Protein AF-A0A5J4TSG5-F1 (afdb_monomer_lite)

Structure (mmCIF, N/CA/C/O backbone):
data_AF-A0A5J4TSG5-F1
#
_entry.id   AF-A0A5J4TSG5-F1
#
loop_
_atom_site.group_PDB
_atom_site.id
_atom_site.type_symbol
_atom_site.label_atom_id
_atom_site.label_alt_id
_atom_site.label_comp_id
_atom_site.label_asym_id
_atom_site.label_entity_id
_atom_site.label_seq_id
_atom_site.pdbx_PDB_ins_code
_atom_site.Cartn_x
_atom_site.Cartn_y
_atom_site.Cartn_z
_atom_site.occupancy
_atom_site.B_iso_or_equiv
_atom_site.auth_seq_id
_atom_site.auth_comp_id
_atom_site.auth_asym_id
_atom_site.auth_atom_id
_atom_site.pdbx_PDB_model_num
ATOM 1 N N . ILE A 1 1 ? -28.473 15.637 13.887 1.00 77.00 1 ILE A N 1
ATOM 2 C CA . ILE A 1 1 ? -28.087 14.663 12.839 1.00 77.00 1 ILE A CA 1
ATOM 3 C C . ILE A 1 1 ? -26.984 13.706 13.302 1.00 77.00 1 ILE A C 1
ATOM 5 O O . ILE A 1 1 ? -27.345 12.597 13.652 1.00 77.00 1 ILE A O 1
ATOM 9 N N . ILE A 1 2 ? -25.684 14.055 13.379 1.00 78.31 2 ILE A N 1
ATOM 10 C CA . ILE A 1 2 ? -24.658 13.044 13.764 1.00 78.31 2 ILE A CA 1
ATOM 11 C C . ILE A 1 2 ? -24.877 12.476 15.176 1.00 78.31 2 ILE A C 1
ATOM 13 O O . ILE A 1 2 ? -24.797 11.266 15.350 1.00 78.31 2 ILE A O 1
ATOM 17 N N . ASP A 1 3 ? -25.235 13.307 16.156 1.00 76.62 3 ASP A N 1
ATOM 18 C CA . ASP A 1 3 ? -25.557 12.823 17.510 1.00 76.62 3 ASP A CA 1
ATOM 19 C C . ASP A 1 3 ? -26.776 11.882 17.538 1.00 76.62 3 ASP A C 1
ATOM 21 O O . ASP A 1 3 ? -26.826 10.954 18.338 1.00 76.62 3 ASP A O 1
ATOM 25 N N . GLU A 1 4 ? -27.749 12.101 16.650 1.00 76.62 4 GLU A N 1
ATOM 26 C CA . GLU A 1 4 ? -28.936 11.243 16.522 1.00 76.62 4 GLU A CA 1
ATOM 27 C C . GLU A 1 4 ? -28.575 9.910 15.857 1.00 76.62 4 GLU A C 1
ATOM 29 O O . GLU A 1 4 ? -29.076 8.868 16.266 1.00 76.62 4 GLU A O 1
ATOM 34 N N . ILE A 1 5 ? -27.666 9.931 14.874 1.00 77.38 5 ILE A N 1
ATOM 35 C CA . ILE A 1 5 ? -27.126 8.727 14.225 1.00 77.38 5 ILE A CA 1
ATOM 36 C C . ILE A 1 5 ? -26.287 7.914 15.216 1.00 77.38 5 ILE A C 1
ATOM 38 O O . ILE A 1 5 ? -26.380 6.693 15.235 1.00 77.38 5 ILE A O 1
ATOM 42 N N . ALA A 1 6 ? -25.490 8.575 16.058 1.00 77.62 6 ALA A N 1
ATOM 43 C CA . ALA A 1 6 ? -24.648 7.929 17.063 1.00 77.62 6 ALA A CA 1
ATOM 44 C C . ALA A 1 6 ? -25.434 7.295 18.229 1.00 77.62 6 ALA A C 1
ATOM 46 O O . ALA A 1 6 ? -24.857 6.533 19.008 1.00 77.62 6 ALA A O 1
ATOM 47 N N . ALA A 1 7 ? -26.732 7.588 18.361 1.00 79.19 7 ALA A N 1
ATOM 48 C CA . ALA A 1 7 ? -27.584 7.043 19.412 1.00 79.19 7 ALA A CA 1
ATOM 49 C C . ALA A 1 7 ? -27.805 5.519 19.278 1.00 79.19 7 ALA A C 1
ATOM 51 O O . ALA A 1 7 ? -27.459 4.890 18.279 1.00 79.19 7 ALA A O 1
ATOM 52 N N . ASN A 1 8 ? -28.423 4.903 20.293 1.00 82.06 8 ASN A N 1
ATOM 53 C CA . ASN A 1 8 ? -28.879 3.503 20.265 1.00 82.06 8 ASN A CA 1
ATOM 54 C C . ASN A 1 8 ? -27.787 2.468 19.918 1.00 82.06 8 ASN A C 1
ATOM 56 O O . ASN A 1 8 ? -28.010 1.549 19.121 1.00 82.06 8 ASN A O 1
ATOM 60 N N . ASN A 1 9 ? -26.608 2.612 20.531 1.00 87.56 9 ASN A N 1
ATOM 61 C CA . ASN A 1 9 ? -25.451 1.722 20.363 1.00 87.56 9 ASN A CA 1
ATOM 62 C C . ASN A 1 9 ? -24.978 1.605 18.904 1.00 87.56 9 ASN A C 1
ATOM 64 O O . ASN A 1 9 ? -24.390 0.596 18.510 1.00 87.56 9 ASN A O 1
ATOM 68 N N . PHE A 1 10 ? -25.243 2.620 18.076 1.00 93.12 10 PHE A N 1
ATOM 69 C CA . PHE A 1 10 ? -24.845 2.609 16.673 1.00 93.12 10 PHE A CA 1
ATOM 70 C C . PHE A 1 10 ? -23.327 2.479 16.516 1.00 93.12 10 PHE A C 1
ATOM 72 O O . PHE A 1 10 ? -22.868 1.615 15.775 1.00 93.12 10 PHE A O 1
ATOM 79 N N . ILE A 1 11 ? -22.545 3.261 17.271 1.00 93.44 11 ILE A N 1
ATOM 80 C CA . ILE A 1 11 ? -21.073 3.211 17.231 1.00 93.44 11 ILE A CA 1
ATOM 81 C C . ILE A 1 11 ? -20.557 1.805 17.553 1.00 93.44 11 ILE A C 1
ATOM 83 O O . ILE A 1 11 ? -19.704 1.296 16.834 1.00 93.44 11 ILE A O 1
ATOM 87 N N . GLU A 1 12 ? -21.104 1.149 18.579 1.00 93.94 12 GLU A N 1
ATOM 88 C CA . GLU A 1 12 ? -20.719 -0.218 18.955 1.00 93.94 12 GLU A CA 1
ATOM 89 C C . GLU A 1 12 ? -21.026 -1.221 17.838 1.00 93.94 12 GLU A C 1
ATOM 91 O O . GLU A 1 12 ? -20.199 -2.074 17.520 1.00 93.94 12 GLU A O 1
ATOM 96 N N . LYS A 1 13 ? -22.191 -1.092 17.189 1.00 94.44 13 LYS A N 1
ATOM 97 C CA . LYS A 1 13 ? -22.573 -1.944 16.054 1.00 94.44 13 LYS A CA 1
ATOM 98 C C . LYS A 1 13 ? -21.644 -1.743 14.862 1.00 94.44 13 LYS A C 1
ATOM 100 O O . LYS A 1 13 ? -21.163 -2.724 14.305 1.00 94.44 13 LYS A O 1
ATOM 105 N N . ILE A 1 14 ? -21.346 -0.499 14.487 1.00 95.94 14 ILE A N 1
ATOM 106 C CA . ILE A 1 14 ? -20.423 -0.226 13.377 1.00 95.94 14 ILE A CA 1
ATOM 107 C C . ILE A 1 14 ? -18.995 -0.673 13.730 1.00 95.94 14 ILE A C 1
ATOM 109 O O . ILE A 1 14 ? -18.311 -1.250 12.888 1.00 95.94 14 ILE A O 1
ATOM 113 N N . ALA A 1 15 ? -18.555 -0.506 14.979 1.00 94.44 15 ALA A N 1
ATOM 114 C CA . ALA A 1 15 ? -17.264 -1.005 15.456 1.00 94.44 15 ALA A CA 1
ATOM 115 C C . ALA A 1 15 ? -17.185 -2.540 15.515 1.00 94.44 15 ALA A C 1
ATOM 117 O O . ALA A 1 15 ? -16.102 -3.117 15.433 1.00 94.44 15 ALA A O 1
ATOM 118 N N . PHE A 1 16 ? -18.316 -3.228 15.656 1.00 94.19 16 PHE A N 1
ATOM 119 C CA . PHE A 1 16 ? -18.372 -4.674 15.483 1.00 94.19 16 PHE A CA 1
ATOM 120 C C . PHE A 1 16 ? -18.224 -5.058 14.004 1.00 94.19 16 PHE A C 1
ATOM 122 O O . PHE A 1 16 ? -17.424 -5.933 13.678 1.00 94.19 16 PHE A O 1
ATOM 129 N N . ILE A 1 17 ? -18.928 -4.361 13.105 1.00 94.19 17 ILE A N 1
ATOM 130 C CA . ILE A 1 17 ? -18.854 -4.584 11.651 1.00 94.19 17 ILE A CA 1
ATOM 131 C C . ILE A 1 17 ? -17.443 -4.306 11.106 1.00 94.19 17 ILE A C 1
ATOM 133 O O . ILE A 1 17 ? -16.974 -5.024 10.228 1.00 94.19 17 ILE A O 1
ATOM 137 N N . SER A 1 18 ? -16.715 -3.336 11.671 1.00 93.06 18 SER A N 1
ATOM 138 C CA . SER A 1 18 ? -15.335 -3.011 11.272 1.00 93.06 18 SER A CA 1
ATOM 139 C C . SER A 1 18 ? -14.310 -4.130 11.513 1.00 93.06 18 SER A C 1
ATOM 141 O O . SER A 1 18 ? -13.151 -4.005 11.114 1.00 93.06 18 SER A O 1
ATOM 143 N N . LYS A 1 19 ? -14.719 -5.230 12.155 1.00 89.12 19 LYS A N 1
ATOM 144 C CA . LYS A 1 19 ? -13.902 -6.431 12.381 1.00 89.12 19 LYS A CA 1
ATOM 145 C C . LYS A 1 19 ? -14.101 -7.508 11.310 1.00 89.12 19 LYS A C 1
ATOM 147 O O . LYS A 1 19 ? -13.437 -8.541 11.385 1.00 89.12 19 LYS A O 1
ATOM 152 N N . ALA A 1 20 ? -15.003 -7.298 10.351 1.00 86.50 20 ALA A N 1
ATOM 153 C CA . ALA A 1 20 ? -15.189 -8.208 9.226 1.00 86.50 20 ALA A CA 1
ATOM 154 C C . ALA A 1 20 ? -13.910 -8.306 8.354 1.00 86.50 20 ALA A C 1
ATOM 156 O O . ALA A 1 20 ? -13.072 -7.403 8.371 1.00 86.50 20 ALA A O 1
ATOM 157 N N . PRO A 1 21 ? -13.708 -9.409 7.612 1.00 76.12 21 PRO A N 1
ATOM 158 C CA . PRO A 1 21 ? -12.519 -9.599 6.777 1.00 76.12 21 PRO A CA 1
ATOM 159 C C . PRO A 1 21 ? -12.631 -8.972 5.373 1.00 76.12 21 PRO A C 1
ATOM 161 O O . PRO A 1 21 ? -11.736 -9.168 4.554 1.00 76.12 21 PRO A O 1
ATOM 164 N N . ASP A 1 22 ? -13.722 -8.270 5.070 1.00 77.75 22 ASP A N 1
ATOM 165 C CA . ASP A 1 22 ? -14.114 -7.832 3.727 1.00 77.75 22 ASP A CA 1
ATOM 166 C C . ASP A 1 22 ? -14.181 -6.293 3.589 1.00 77.75 22 ASP A C 1
ATOM 168 O O . ASP A 1 22 ? -13.845 -5.534 4.502 1.00 77.75 22 ASP A O 1
ATOM 172 N N . GLU A 1 23 ? -14.636 -5.807 2.429 1.00 78.94 23 GLU A N 1
ATOM 173 C CA . GLU A 1 23 ? -14.850 -4.372 2.177 1.00 78.94 23 GLU A CA 1
ATOM 174 C C . GLU A 1 23 ? -15.830 -3.720 3.162 1.00 78.94 23 GLU A C 1
ATOM 176 O O . GLU A 1 23 ? -15.741 -2.517 3.428 1.00 78.94 23 GLU A O 1
ATOM 181 N N . THR A 1 24 ? -16.748 -4.498 3.742 1.00 86.38 24 THR A N 1
ATOM 182 C CA . THR A 1 24 ? -17.701 -4.014 4.744 1.00 86.38 24 THR A CA 1
ATOM 183 C C . THR A 1 24 ? -16.964 -3.439 5.952 1.00 86.38 24 THR A C 1
ATOM 185 O O . THR A 1 24 ? -17.355 -2.388 6.469 1.00 86.38 24 THR A O 1
ATOM 188 N N . ALA A 1 25 ? -15.849 -4.054 6.357 1.00 87.69 25 ALA A N 1
ATOM 189 C CA . ALA A 1 25 ? -15.033 -3.529 7.443 1.00 87.69 25 ALA A CA 1
ATOM 190 C C . ALA A 1 25 ? -14.404 -2.172 7.113 1.00 87.69 25 ALA A C 1
ATOM 192 O O . ALA A 1 25 ? -14.356 -1.290 7.972 1.00 87.69 25 ALA A O 1
ATOM 193 N N . GLN A 1 26 ? -13.965 -1.977 5.868 1.00 86.38 26 GLN A N 1
ATOM 194 C CA . GLN A 1 26 ? -13.379 -0.709 5.431 1.00 86.38 26 GLN A CA 1
ATOM 195 C C . GLN A 1 26 ? -14.420 0.414 5.440 1.00 86.38 26 GLN A C 1
ATOM 197 O O . GLN A 1 26 ? -14.171 1.465 6.026 1.00 86.38 26 GLN A O 1
ATOM 202 N N . ARG A 1 27 ? -15.618 0.168 4.896 1.00 90.50 27 ARG A N 1
ATOM 203 C CA . ARG A 1 27 ? -16.723 1.147 4.910 1.00 90.50 27 ARG A CA 1
ATOM 204 C C . ARG A 1 27 ? -17.163 1.495 6.333 1.00 90.50 27 ARG A C 1
ATOM 206 O O . ARG A 1 27 ? -17.459 2.650 6.629 1.00 90.50 27 ARG A O 1
ATOM 213 N N . ALA A 1 28 ? -17.168 0.513 7.234 1.00 94.19 28 ALA A N 1
ATOM 214 C CA . ALA A 1 28 ? -17.452 0.744 8.646 1.00 94.19 28 ALA A CA 1
ATOM 215 C C . ALA A 1 28 ? -16.385 1.630 9.313 1.00 94.19 28 ALA A C 1
ATOM 217 O O . ALA A 1 28 ? -16.732 2.575 10.020 1.00 94.19 28 ALA A O 1
ATOM 218 N N . LEU A 1 29 ? -15.095 1.374 9.067 1.00 94.12 29 LEU A N 1
ATOM 219 C CA . LEU A 1 29 ? -14.007 2.224 9.564 1.00 94.12 29 LEU A CA 1
ATOM 220 C C . LEU A 1 29 ? -14.079 3.645 8.988 1.00 94.12 29 LEU A C 1
ATOM 222 O O . LEU A 1 29 ? -13.870 4.607 9.725 1.00 94.12 29 LEU A O 1
ATOM 226 N N . GLU A 1 30 ? -14.397 3.794 7.704 1.00 93.56 30 GLU A N 1
ATOM 227 C CA . GLU A 1 30 ? -14.568 5.102 7.067 1.00 93.56 30 GLU A CA 1
ATOM 228 C C . GLU A 1 30 ? -15.720 5.893 7.703 1.00 93.56 30 GLU A C 1
ATOM 230 O O . GLU A 1 30 ? -15.558 7.059 8.068 1.00 93.56 30 GLU A O 1
ATOM 235 N N . LEU A 1 31 ? -16.866 5.250 7.933 1.00 93.56 31 LEU A N 1
ATOM 236 C CA . LEU A 1 31 ? -17.981 5.886 8.628 1.00 93.56 31 LEU A CA 1
ATOM 237 C C . LEU A 1 31 ? -17.583 6.331 10.043 1.00 93.56 31 LEU A C 1
ATOM 239 O O . LEU A 1 31 ? -17.861 7.465 10.434 1.00 93.56 31 LEU A O 1
ATOM 243 N N . LEU A 1 32 ? -16.902 5.465 10.798 1.00 94.94 32 LEU A N 1
ATOM 244 C CA . LEU A 1 32 ? -16.453 5.785 12.153 1.00 94.94 32 LEU A CA 1
ATOM 245 C C . LEU A 1 32 ? -15.484 6.967 12.161 1.00 94.94 32 LEU A C 1
ATOM 247 O O . LEU A 1 32 ? -15.663 7.886 12.957 1.00 94.94 32 LEU A O 1
ATOM 251 N N . ILE A 1 33 ? -14.491 7.008 11.268 1.00 93.88 33 ILE A N 1
ATOM 252 C CA . ILE A 1 33 ? -13.544 8.127 11.271 1.00 93.88 33 ILE A CA 1
ATOM 253 C C . ILE A 1 33 ? -14.221 9.448 10.876 1.00 93.88 33 ILE A C 1
ATOM 255 O O . ILE A 1 33 ? -13.926 10.485 11.471 1.00 93.88 33 ILE A O 1
ATOM 259 N N . LEU A 1 34 ? -15.180 9.424 9.944 1.00 91.31 34 LEU A N 1
ATOM 260 C CA . LEU A 1 34 ? -15.970 10.606 9.586 1.00 91.31 34 LEU A CA 1
ATOM 261 C C . LEU A 1 34 ? -16.827 11.090 10.765 1.00 91.31 34 LEU A C 1
ATOM 263 O O . LEU A 1 34 ? -16.854 12.287 11.059 1.00 91.31 34 LEU A O 1
ATOM 267 N N . MET A 1 35 ? -17.474 10.171 11.488 1.00 92.25 35 MET A N 1
ATOM 268 C CA . MET A 1 35 ? -18.226 10.495 12.703 1.00 92.25 35 MET A CA 1
ATOM 269 C C . MET A 1 35 ? -17.327 11.069 13.800 1.00 92.25 35 MET A C 1
ATOM 271 O O . MET A 1 35 ? -17.717 12.032 14.453 1.00 92.25 35 MET A O 1
ATOM 275 N N . ALA A 1 36 ? -16.122 10.529 13.983 1.00 91.44 36 ALA A N 1
ATOM 276 C CA . ALA A 1 36 ? -15.174 11.022 14.978 1.00 91.44 36 ALA A CA 1
ATOM 277 C C . ALA A 1 36 ? -14.644 12.430 14.648 1.00 91.44 36 ALA A C 1
ATOM 279 O O . ALA A 1 36 ? -14.300 13.188 15.550 1.00 91.44 36 ALA A O 1
ATOM 280 N N . GLN A 1 37 ? -14.570 12.786 13.363 1.00 87.94 37 GLN A N 1
ATOM 281 C CA . GLN A 1 37 ? -14.076 14.089 12.904 1.00 87.94 37 GLN A CA 1
ATOM 282 C C . GLN A 1 37 ? -15.135 15.193 12.931 1.00 87.94 37 GLN A C 1
ATOM 284 O O . GLN A 1 37 ? -14.798 16.347 13.188 1.00 87.94 37 GLN A O 1
ATOM 289 N N . VAL A 1 38 ? -16.390 14.856 12.625 1.00 87.75 38 VAL A N 1
ATOM 290 C CA . VAL A 1 38 ? -17.491 15.830 12.508 1.00 87.75 38 VAL A CA 1
ATOM 291 C C . VAL A 1 38 ? -18.372 15.856 13.763 1.00 87.75 38 VAL A C 1
ATOM 293 O O . VAL A 1 38 ? -19.040 16.851 14.039 1.00 87.75 38 VAL A O 1
ATOM 296 N N . GLY A 1 39 ? -18.395 14.762 14.522 1.00 86.00 39 GLY A N 1
ATOM 297 C CA . GLY A 1 39 ? -19.184 14.619 15.739 1.00 86.00 39 GLY A CA 1
ATOM 298 C C . GLY A 1 39 ? -18.632 15.402 16.930 1.00 86.00 39 GLY A C 1
ATOM 299 O O . GLY A 1 39 ? -17.540 15.971 16.906 1.00 86.00 39 GLY A O 1
ATOM 300 N N . LYS A 1 40 ? -19.409 15.415 18.016 1.00 88.69 40 LYS A N 1
ATOM 301 C CA . LYS A 1 40 ? -18.980 16.002 19.290 1.00 88.69 40 LYS A CA 1
ATOM 302 C C . LYS A 1 40 ? -17.832 15.194 19.923 1.00 88.69 40 LYS A C 1
ATOM 304 O O . LYS A 1 40 ? -17.726 13.994 19.663 1.00 88.69 40 LYS A O 1
ATOM 309 N N . PRO A 1 41 ? -17.033 15.785 20.835 1.00 90.31 41 PRO A N 1
ATOM 310 C CA . PRO A 1 41 ? -15.930 15.086 21.507 1.00 90.31 41 PRO A CA 1
ATOM 311 C C . PRO A 1 41 ? -16.323 13.758 22.176 1.00 90.31 41 PRO A C 1
ATOM 313 O O . PRO A 1 41 ? -15.518 12.833 22.229 1.00 90.31 41 PRO A O 1
ATOM 316 N N . GLN A 1 42 ? -17.567 13.630 22.650 1.00 90.56 42 GLN A N 1
ATOM 317 C CA . GLN A 1 42 ? -18.081 12.386 23.228 1.00 90.56 42 GLN A CA 1
ATOM 318 C C . GLN A 1 42 ? -18.143 11.244 22.203 1.00 90.56 42 GLN A C 1
ATOM 320 O O . GLN A 1 42 ? -17.822 10.112 22.549 1.00 90.56 42 GLN A O 1
ATOM 325 N N . ILE A 1 43 ? -18.514 11.536 20.951 1.00 91.12 43 ILE A N 1
ATOM 326 C CA . ILE A 1 43 ? -18.556 10.549 19.862 1.00 91.12 43 ILE A CA 1
ATOM 327 C C . ILE A 1 43 ? -17.142 10.078 19.537 1.00 91.12 43 ILE A C 1
ATOM 329 O O . ILE A 1 43 ? -16.911 8.877 19.435 1.00 91.12 43 ILE A O 1
ATOM 333 N N . GLN A 1 44 ? -16.185 11.007 19.431 1.00 90.88 44 GLN A N 1
ATOM 334 C CA . GLN A 1 44 ? -14.776 10.659 19.230 1.00 90.88 44 GLN A CA 1
ATOM 335 C C . GLN A 1 44 ? -14.290 9.718 20.343 1.00 90.88 44 GLN A C 1
ATOM 337 O O . GLN A 1 44 ? -13.785 8.638 20.049 1.00 90.88 44 GLN A O 1
ATOM 342 N N . HIS A 1 45 ? -14.521 10.076 21.609 1.00 90.56 45 HIS A N 1
ATOM 343 C CA . HIS A 1 45 ? -14.110 9.252 22.746 1.00 90.56 45 HIS A CA 1
ATOM 344 C C . HIS A 1 45 ? -14.773 7.865 22.737 1.00 90.56 45 HIS A C 1
ATOM 346 O O . HIS A 1 45 ? -14.120 6.859 23.001 1.00 90.56 45 HIS A O 1
ATOM 352 N N . GLN A 1 46 ? -16.065 7.784 22.403 1.00 91.88 46 GLN A N 1
ATOM 353 C CA . GLN A 1 46 ? -16.762 6.502 22.254 1.00 91.88 46 GLN A CA 1
ATOM 354 C C . GLN A 1 46 ? -16.139 5.641 21.150 1.00 91.88 46 GLN A C 1
ATOM 356 O O . GLN A 1 46 ? -15.979 4.440 21.331 1.00 91.88 46 GLN A O 1
ATOM 361 N N . ILE A 1 47 ? -15.752 6.234 20.022 1.00 93.06 47 ILE A N 1
ATOM 362 C CA . ILE A 1 47 ? -15.110 5.508 18.920 1.00 93.06 47 ILE A CA 1
ATOM 363 C C . ILE A 1 47 ? -13.722 5.007 19.332 1.00 93.06 47 ILE A C 1
ATOM 365 O O . ILE A 1 47 ? -13.409 3.846 19.084 1.00 93.06 47 ILE A O 1
ATOM 369 N N . GLU A 1 48 ? -12.924 5.833 20.010 1.00 90.88 48 GLU A N 1
ATOM 370 C CA . GLU A 1 48 ? -11.590 5.466 20.517 1.00 90.88 48 GLU A CA 1
ATOM 371 C C . GLU A 1 48 ? -11.642 4.321 21.545 1.00 90.88 48 GLU A C 1
ATOM 373 O O . GLU A 1 48 ? -10.722 3.507 21.616 1.00 90.88 48 GLU A O 1
ATOM 378 N N . GLN A 1 49 ? -12.733 4.208 22.311 1.00 91.44 49 GLN A N 1
ATOM 379 C CA . GLN A 1 49 ? -12.959 3.079 23.221 1.00 91.44 49 GLN A CA 1
ATOM 380 C C . GLN A 1 49 ? -13.283 1.769 22.492 1.00 91.44 49 GLN A C 1
ATOM 382 O O . GLN A 1 49 ? -13.001 0.691 23.016 1.00 91.44 49 GLN A O 1
ATOM 387 N N . GLN A 1 50 ? -13.890 1.845 21.307 1.00 93.56 50 GLN A N 1
ATOM 388 C CA . GLN A 1 50 ? -14.371 0.676 20.563 1.00 93.56 50 GLN A CA 1
ATOM 389 C C . GLN A 1 50 ? -13.387 0.208 19.484 1.00 93.56 50 GLN A C 1
ATOM 391 O O . GLN A 1 50 ? -13.330 -0.981 19.159 1.00 93.56 50 GLN A O 1
ATOM 396 N N . VAL A 1 51 ? -12.607 1.132 18.922 1.00 91.94 51 VAL A N 1
ATOM 397 C CA . VAL A 1 51 ? -11.664 0.888 17.831 1.00 91.94 51 VAL A CA 1
ATOM 398 C C . VAL A 1 51 ? -10.332 1.550 18.157 1.00 91.94 51 VAL A C 1
ATOM 400 O O . VAL A 1 51 ? -10.262 2.747 18.417 1.00 91.94 51 VAL A O 1
ATOM 403 N N . ASN A 1 52 ? -9.252 0.772 18.079 1.00 90.50 52 ASN A N 1
ATOM 404 C CA . ASN A 1 52 ? -7.896 1.299 18.197 1.00 90.50 52 ASN A CA 1
ATOM 405 C C . ASN A 1 52 ? -7.662 2.377 17.125 1.00 90.50 52 ASN A C 1
ATOM 407 O O . ASN A 1 52 ? -7.768 2.082 15.936 1.00 90.50 52 ASN A O 1
ATOM 411 N N . SER A 1 53 ? -7.291 3.596 17.524 1.00 90.81 53 SER A N 1
ATOM 412 C CA . SER A 1 53 ? -7.065 4.722 16.608 1.00 90.81 53 SER A CA 1
ATOM 413 C C . SER A 1 53 ? -6.042 4.429 15.505 1.00 90.81 53 SER A C 1
ATOM 415 O O . SER A 1 53 ? -6.142 4.979 14.410 1.00 90.81 53 SER A O 1
ATOM 417 N N . LEU A 1 54 ? -5.080 3.535 15.746 1.00 93.56 54 LEU A N 1
ATOM 418 C CA . LEU A 1 54 ? -4.115 3.128 14.723 1.00 93.56 54 LEU A CA 1
ATOM 419 C C . LEU A 1 54 ? -4.739 2.230 13.646 1.00 93.56 54 LEU A C 1
ATOM 421 O O . LEU A 1 54 ? -4.247 2.203 12.520 1.00 93.56 54 LEU A O 1
ATOM 425 N N . LYS A 1 55 ? -5.859 1.555 13.934 1.00 92.31 55 LYS A N 1
ATOM 426 C CA . LYS A 1 55 ? -6.560 0.698 12.969 1.00 92.31 55 LYS A CA 1
ATOM 427 C C . LYS A 1 55 ? -7.043 1.486 11.754 1.00 92.31 55 LYS A C 1
ATOM 429 O O . LYS A 1 55 ? -7.085 0.942 10.651 1.00 92.31 55 LYS A O 1
ATOM 434 N N . PHE A 1 56 ? -7.343 2.774 11.925 1.00 95.12 56 PHE A N 1
ATOM 435 C CA . PHE A 1 56 ? -7.743 3.652 10.828 1.00 95.12 56 PHE A CA 1
ATOM 436 C C . PHE A 1 56 ? -6.645 3.843 9.780 1.00 95.12 56 PHE A C 1
ATOM 438 O O . PHE A 1 56 ? -6.979 4.110 8.634 1.00 95.12 56 PHE A O 1
ATOM 445 N N . LEU A 1 57 ? -5.362 3.611 10.094 1.00 95.31 57 LEU A N 1
ATOM 446 C CA . LEU A 1 57 ? -4.278 3.633 9.098 1.00 95.31 57 LEU A CA 1
ATOM 447 C C . LEU A 1 57 ? -4.500 2.621 7.959 1.00 95.31 57 LEU A C 1
ATOM 449 O O . LEU A 1 57 ? -3.960 2.778 6.863 1.00 95.31 57 LEU A O 1
ATOM 453 N N . SER A 1 58 ? -5.336 1.604 8.190 1.00 92.25 58 SER A N 1
ATOM 454 C CA . SER A 1 58 ? -5.810 0.679 7.160 1.00 92.25 58 SER A CA 1
ATOM 455 C C . SER A 1 58 ? -6.848 1.274 6.199 1.00 92.25 58 SER A C 1
ATOM 457 O O . SER A 1 58 ? -7.288 0.564 5.307 1.00 92.25 58 SER A O 1
ATOM 459 N N . LEU A 1 59 ? -7.222 2.546 6.307 1.00 93.50 59 LEU A N 1
ATOM 460 C CA . LEU A 1 59 ? -8.052 3.237 5.312 1.00 93.50 59 LEU A CA 1
ATOM 461 C C . LEU A 1 59 ? -7.228 3.946 4.231 1.00 93.50 59 LEU A C 1
ATOM 463 O O . LEU A 1 59 ? -7.760 4.285 3.181 1.00 93.50 59 LEU A O 1
ATOM 467 N N . ILE A 1 60 ? -5.934 4.158 4.483 1.00 95.69 60 ILE A N 1
ATOM 468 C CA . ILE A 1 60 ? -5.062 4.929 3.595 1.00 95.69 60 ILE A CA 1
ATOM 469 C C . ILE A 1 60 ? -4.901 4.217 2.247 1.00 95.69 60 ILE A C 1
ATOM 471 O O . ILE A 1 60 ? -4.630 3.007 2.218 1.00 95.69 60 ILE A O 1
ATOM 475 N N . GLY A 1 61 ? -5.016 4.990 1.163 1.00 89.19 61 GLY A N 1
ATOM 476 C CA . GLY A 1 61 ? -4.886 4.529 -0.224 1.00 89.19 61 GLY A CA 1
ATOM 477 C C . GLY A 1 61 ? -6.193 4.106 -0.902 1.00 89.19 61 GLY A C 1
ATOM 478 O O . GLY A 1 61 ? -6.149 3.675 -2.050 1.00 89.19 61 GLY A O 1
ATOM 479 N N . ASN A 1 62 ? -7.336 4.234 -0.217 1.00 83.62 62 ASN A N 1
ATOM 480 C CA . ASN A 1 62 ? -8.661 3.918 -0.768 1.00 83.62 62 ASN A CA 1
ATOM 481 C C . ASN A 1 62 ? -9.411 5.149 -1.321 1.00 83.62 62 ASN A C 1
ATOM 483 O O . ASN A 1 62 ? -10.420 4.989 -2.005 1.00 83.62 62 ASN A O 1
ATOM 487 N N . SER A 1 63 ? -8.939 6.359 -1.008 1.00 86.56 63 SER A N 1
ATOM 488 C CA . SER A 1 63 ? -9.607 7.629 -1.324 1.00 86.56 63 SER A CA 1
ATOM 489 C C . SER A 1 63 ? -8.575 8.657 -1.818 1.00 86.56 63 SER A C 1
ATOM 491 O O . SER A 1 63 ? -7.571 8.290 -2.423 1.00 86.56 63 SER A O 1
ATOM 493 N N . ASP A 1 64 ? -8.804 9.952 -1.583 1.00 91.81 64 ASP A N 1
ATOM 494 C CA . ASP A 1 64 ? -7.858 11.016 -1.932 1.00 91.81 64 ASP A CA 1
ATOM 495 C C . ASP A 1 64 ? -6.797 11.285 -0.839 1.00 91.81 64 ASP A C 1
ATOM 497 O O . ASP A 1 64 ? -6.958 10.942 0.337 1.00 91.81 64 ASP A O 1
ATOM 501 N N . LEU A 1 65 ? -5.721 11.988 -1.214 1.00 93.94 65 LEU A N 1
ATOM 502 C CA . LEU A 1 65 ? -4.632 12.351 -0.297 1.00 93.94 65 LEU A CA 1
ATOM 503 C C . LEU A 1 65 ? -5.082 13.236 0.886 1.00 93.94 65 LEU A C 1
ATOM 505 O O . LEU A 1 65 ? -4.434 13.228 1.934 1.00 93.94 65 LEU A O 1
ATOM 509 N N . LYS A 1 66 ? -6.176 14.007 0.761 1.00 94.31 66 LYS A N 1
ATOM 510 C CA . LYS A 1 66 ? -6.719 14.812 1.877 1.00 94.31 66 LYS A CA 1
ATOM 511 C C . LYS A 1 66 ? -7.372 13.913 2.916 1.00 94.31 66 LYS A C 1
ATOM 513 O O . LYS A 1 66 ? -7.293 14.187 4.113 1.00 94.31 66 LYS A O 1
ATOM 518 N N . PHE A 1 67 ? -8.069 12.874 2.478 1.00 94.31 67 PHE A N 1
ATOM 519 C CA . PHE A 1 67 ? -8.625 11.863 3.357 1.00 94.31 67 PHE A CA 1
ATOM 520 C C . PHE A 1 67 ? -7.512 11.074 4.049 1.00 94.31 67 PHE A C 1
ATOM 522 O O . PHE A 1 67 ? -7.537 10.973 5.275 1.00 94.31 67 PHE A O 1
ATOM 529 N N . ASP A 1 68 ? -6.489 10.641 3.312 1.00 96.06 68 ASP A N 1
ATOM 530 C CA . ASP A 1 68 ? -5.321 9.967 3.889 1.00 96.06 68 ASP A CA 1
ATOM 531 C C . ASP A 1 68 ? -4.640 10.829 4.969 1.00 96.06 68 ASP A C 1
ATOM 533 O O . ASP A 1 68 ? -4.338 10.351 6.064 1.00 96.06 68 ASP A O 1
ATOM 537 N N . GLU A 1 69 ? -4.471 12.132 4.723 1.00 95.94 69 GLU A N 1
ATOM 538 C CA . GLU A 1 69 ? -3.907 13.066 5.706 1.00 95.94 69 GLU A CA 1
ATOM 539 C C . GLU A 1 69 ? -4.774 13.162 6.970 1.00 95.94 69 GLU A C 1
ATOM 541 O O . GLU A 1 69 ? -4.261 13.164 8.093 1.00 95.94 69 GLU A O 1
ATOM 546 N N . ARG A 1 70 ? -6.102 13.206 6.811 1.00 94.56 70 ARG A N 1
ATOM 547 C CA . ARG A 1 70 ? -7.045 13.199 7.937 1.00 94.56 70 ARG A CA 1
ATOM 548 C C . ARG A 1 70 ? -6.945 11.912 8.757 1.00 94.56 70 ARG A C 1
ATOM 550 O O . ARG A 1 70 ? -7.018 11.977 9.985 1.00 94.56 70 ARG A O 1
ATOM 557 N N . VAL A 1 71 ? -6.745 10.769 8.104 1.00 95.94 71 VAL A N 1
ATOM 558 C CA . VAL A 1 71 ? -6.540 9.473 8.764 1.00 95.94 71 VAL A CA 1
ATOM 559 C C . VAL A 1 71 ? -5.261 9.478 9.604 1.00 95.94 71 VAL A C 1
ATOM 561 O O . VAL A 1 71 ? -5.300 9.121 10.783 1.00 95.94 71 VAL A O 1
ATOM 564 N N . VAL A 1 72 ? -4.137 9.937 9.044 1.00 96.62 72 VAL A N 1
ATOM 565 C CA . VAL A 1 72 ? -2.860 10.003 9.776 1.00 96.62 72 VAL A CA 1
ATOM 566 C C . VAL A 1 72 ? -2.938 10.987 10.947 1.00 96.62 72 VAL A C 1
ATOM 568 O O . VAL A 1 72 ? -2.501 10.666 12.052 1.00 96.62 72 VAL A O 1
ATOM 571 N N . ASN A 1 73 ? -3.545 12.161 10.747 1.00 95.44 73 ASN A N 1
ATOM 572 C CA . ASN A 1 73 ? -3.752 13.141 11.816 1.00 95.44 73 ASN A CA 1
ATOM 573 C C . ASN A 1 73 ? -4.626 12.594 12.951 1.00 95.44 73 ASN A C 1
ATOM 575 O O . ASN A 1 73 ? -4.377 12.896 14.117 1.00 95.44 73 ASN A O 1
ATOM 579 N N . TYR A 1 74 ? -5.632 11.776 12.632 1.00 93.62 74 TYR A N 1
ATOM 580 C CA . TYR A 1 74 ? -6.428 11.096 13.649 1.00 93.62 74 TYR A CA 1
ATOM 581 C C . TYR A 1 74 ? -5.579 10.102 14.452 1.00 93.62 74 TYR A C 1
ATOM 583 O O . TYR A 1 74 ? -5.601 10.130 15.681 1.00 93.62 74 TYR A O 1
ATOM 591 N N . ALA A 1 75 ? -4.773 9.277 13.777 1.00 93.88 75 ALA A N 1
ATOM 592 C CA . ALA A 1 75 ? -3.873 8.324 14.426 1.00 93.88 75 ALA A CA 1
ATOM 593 C C . ALA A 1 75 ? -2.832 9.012 15.336 1.00 93.88 75 ALA A C 1
ATOM 595 O O . ALA A 1 75 ? -2.547 8.514 16.424 1.00 93.88 75 ALA A O 1
ATOM 596 N N . LEU A 1 76 ? -2.322 10.186 14.944 1.00 94.44 76 LEU A N 1
ATOM 597 C CA . LEU A 1 76 ? -1.385 10.992 15.741 1.00 94.44 76 LEU A CA 1
ATOM 598 C C . LEU A 1 76 ? -1.969 11.505 17.065 1.00 94.44 76 LEU A C 1
ATOM 600 O O . LEU A 1 76 ? -1.214 11.754 18.003 1.00 94.44 76 LEU A O 1
ATOM 604 N N . LYS A 1 77 ? -3.296 11.644 17.186 1.00 89.44 77 LYS A N 1
ATOM 605 C CA . LYS A 1 77 ? -3.925 12.033 18.461 1.00 89.44 77 LYS A CA 1
ATOM 606 C C . LYS A 1 77 ? -3.765 10.961 19.542 1.00 89.44 77 LYS A C 1
ATOM 608 O O . LYS A 1 77 ? -3.789 11.291 20.722 1.00 89.44 77 LYS A O 1
ATOM 613 N N . ALA A 1 78 ? -3.598 9.697 19.149 1.00 82.62 78 ALA A N 1
ATOM 614 C CA . ALA A 1 78 ? -3.469 8.576 20.078 1.00 82.62 78 ALA A CA 1
ATOM 615 C C . ALA A 1 78 ? -2.051 8.408 20.649 1.00 82.62 78 ALA A C 1
ATOM 617 O O . ALA A 1 78 ? -1.863 7.671 21.615 1.00 82.62 78 ALA A O 1
ATOM 618 N N . GLY A 1 79 ? -1.048 9.076 20.074 1.00 82.81 79 GLY A N 1
ATOM 619 C CA . GLY A 1 79 ? 0.321 9.040 20.573 1.00 82.81 79 GLY A CA 1
ATOM 620 C C . GLY A 1 79 ? 1.303 9.750 19.651 1.00 82.81 79 GLY A C 1
ATOM 621 O O . GLY A 1 79 ? 1.116 9.793 18.434 1.00 82.81 79 GLY A O 1
ATOM 622 N N . ASP A 1 80 ? 2.376 10.285 20.237 1.00 87.81 80 ASP A N 1
ATOM 623 C CA . ASP A 1 80 ? 3.400 10.968 19.456 1.00 87.81 80 ASP A CA 1
ATOM 624 C C . ASP A 1 80 ? 4.260 9.963 18.677 1.00 87.81 80 ASP A C 1
ATOM 626 O O . ASP A 1 80 ? 4.933 9.111 19.260 1.00 87.81 80 ASP A O 1
ATOM 630 N N . ASN A 1 81 ? 4.240 10.059 17.347 1.00 95.44 81 ASN A N 1
ATOM 631 C CA . ASN A 1 81 ? 5.020 9.197 16.469 1.00 95.44 81 ASN A CA 1
ATOM 632 C C . ASN A 1 81 ? 5.648 10.015 15.334 1.00 95.44 81 ASN A C 1
ATOM 634 O O . ASN A 1 81 ? 4.964 10.639 14.521 1.00 95.44 81 ASN A O 1
ATOM 638 N N . THR A 1 82 ? 6.979 10.009 15.277 1.00 96.75 82 THR A N 1
ATOM 639 C CA . THR A 1 82 ? 7.744 10.794 14.302 1.00 96.75 82 THR A CA 1
ATOM 640 C C . THR A 1 82 ? 7.495 10.354 12.859 1.00 96.75 82 THR A C 1
ATOM 642 O O . THR A 1 82 ? 7.385 11.218 11.992 1.00 96.75 82 THR A O 1
ATOM 645 N N . ASP A 1 83 ? 7.313 9.060 12.596 1.00 97.56 83 ASP A N 1
ATOM 646 C CA . ASP A 1 83 ? 7.049 8.559 11.241 1.00 97.56 83 ASP A CA 1
ATOM 647 C C . ASP A 1 83 ? 5.649 8.938 10.754 1.00 97.56 83 ASP A C 1
ATOM 649 O O . ASP A 1 83 ? 5.476 9.324 9.597 1.00 97.56 83 ASP A O 1
ATOM 653 N N . LEU A 1 84 ? 4.652 8.937 11.642 1.00 97.50 84 LEU A N 1
ATOM 654 C CA . LEU A 1 84 ? 3.321 9.455 11.321 1.00 97.50 84 LEU A CA 1
ATOM 655 C C . LEU A 1 84 ? 3.352 10.975 11.081 1.00 97.50 84 LEU A C 1
ATOM 657 O O . LEU A 1 84 ? 2.730 11.454 10.136 1.00 97.50 84 LEU A O 1
ATOM 661 N N . ARG A 1 85 ? 4.137 11.750 11.847 1.00 97.75 85 ARG A N 1
ATOM 662 C CA . ARG A 1 85 ? 4.337 13.190 11.565 1.00 97.75 85 ARG A CA 1
ATOM 663 C C . ARG A 1 85 ? 5.002 13.423 10.208 1.00 97.75 85 ARG A C 1
ATOM 665 O O . ARG A 1 85 ? 4.616 14.335 9.480 1.00 97.75 85 ARG A O 1
ATOM 672 N N . ASN A 1 86 ? 5.986 12.601 9.855 1.00 98.12 86 ASN A N 1
ATOM 673 C CA . ASN A 1 86 ? 6.638 12.658 8.547 1.00 98.12 86 ASN A CA 1
ATOM 674 C C . ASN A 1 86 ? 5.684 12.238 7.418 1.00 98.12 86 ASN A C 1
ATOM 676 O O . ASN A 1 86 ? 5.723 12.831 6.344 1.00 98.12 86 ASN A O 1
ATOM 680 N N . SER A 1 87 ? 4.773 11.300 7.685 1.00 98.25 87 SER A N 1
ATOM 681 C CA . SER A 1 87 ? 3.715 10.900 6.753 1.00 98.25 87 SER A CA 1
ATOM 682 C C . SER A 1 87 ? 2.760 12.055 6.434 1.00 98.25 87 SER A C 1
ATOM 684 O O . SER A 1 87 ? 2.455 12.277 5.267 1.00 98.25 87 SER A O 1
ATOM 686 N N . VAL A 1 88 ? 2.353 12.851 7.434 1.00 97.75 88 VAL A N 1
ATOM 687 C CA . VAL A 1 88 ? 1.544 14.068 7.206 1.00 97.75 88 VAL A CA 1
ATOM 688 C C . VAL A 1 88 ? 2.277 15.051 6.293 1.00 97.75 88 VAL A C 1
ATOM 690 O O . VAL A 1 88 ? 1.703 15.520 5.314 1.00 97.75 88 VAL A O 1
ATOM 693 N N . LYS A 1 89 ? 3.561 15.322 6.564 1.00 97.44 89 LYS A N 1
ATOM 694 C CA . LYS A 1 89 ? 4.373 16.224 5.728 1.00 97.44 89 LYS A CA 1
ATOM 695 C C . LYS A 1 89 ? 4.494 15.722 4.290 1.00 97.44 89 LYS A C 1
ATOM 697 O O . LYS A 1 89 ? 4.426 16.521 3.362 1.00 97.44 89 LYS A O 1
ATOM 702 N N . LEU A 1 90 ? 4.677 14.415 4.103 1.00 98.00 90 LEU A N 1
ATOM 703 C CA . LEU A 1 90 ? 4.754 13.806 2.778 1.00 98.00 90 LEU A CA 1
ATOM 704 C C . LEU A 1 90 ? 3.432 13.966 2.010 1.00 98.00 90 LEU A C 1
ATOM 706 O O . LEU A 1 90 ? 3.453 14.392 0.859 1.00 98.00 90 LEU A O 1
ATOM 710 N N . LEU A 1 91 ? 2.294 13.689 2.653 1.00 97.25 91 LEU A N 1
ATOM 711 C CA . LEU A 1 91 ? 0.965 13.855 2.052 1.00 97.25 91 LEU A CA 1
A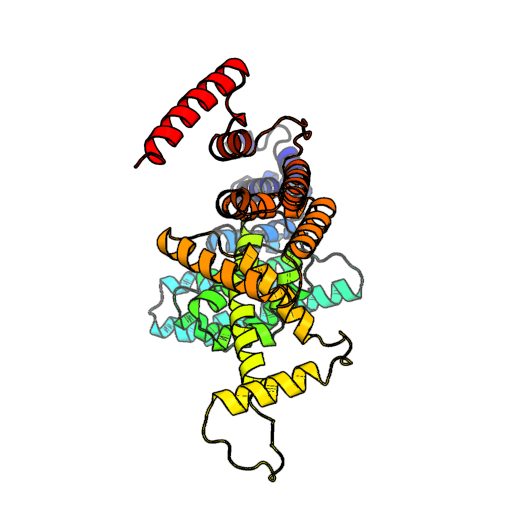TOM 712 C C . LEU A 1 91 ? 0.685 15.317 1.676 1.00 97.25 91 LEU A C 1
ATOM 714 O O . LEU A 1 91 ? 0.183 15.585 0.587 1.00 97.25 91 LEU A O 1
ATOM 718 N N . GLN A 1 92 ? 1.056 16.266 2.540 1.00 95.19 92 GLN A N 1
ATOM 719 C CA . GLN A 1 92 ? 0.927 17.699 2.262 1.00 95.19 92 GLN A CA 1
ATOM 720 C C . GLN A 1 92 ? 1.755 18.114 1.042 1.00 95.19 92 GLN A C 1
ATOM 722 O O . GLN A 1 92 ? 1.208 18.708 0.117 1.00 95.19 92 GLN A O 1
ATOM 727 N N . LYS A 1 93 ? 3.033 17.717 0.982 1.00 94.25 93 LYS A N 1
ATOM 728 C CA . LYS A 1 93 ? 3.899 18.006 -0.172 1.00 94.25 93 LYS A CA 1
ATOM 729 C C . LYS A 1 93 ? 3.384 17.385 -1.467 1.00 94.25 93 LYS A C 1
ATOM 731 O O . LYS A 1 93 ? 3.417 18.037 -2.502 1.00 94.25 93 LYS A O 1
ATOM 736 N N . ALA A 1 94 ? 2.889 16.148 -1.416 1.00 93.88 94 ALA A N 1
ATOM 737 C CA . ALA A 1 94 ? 2.320 15.485 -2.586 1.00 93.88 94 ALA A CA 1
ATOM 738 C C . ALA A 1 94 ? 1.108 16.254 -3.138 1.00 93.88 94 ALA A C 1
ATOM 740 O O . ALA A 1 94 ? 1.011 16.463 -4.339 1.00 93.88 94 ALA A O 1
ATOM 741 N N . ARG A 1 95 ? 0.234 16.765 -2.264 1.00 91.62 95 ARG A N 1
ATOM 742 C CA . ARG A 1 95 ? -0.918 17.593 -2.662 1.00 91.62 95 ARG A CA 1
ATOM 743 C C . ARG A 1 95 ? -0.541 18.956 -3.243 1.00 91.62 95 ARG A C 1
ATOM 745 O O . ARG A 1 95 ? -1.343 19.557 -3.950 1.00 91.62 95 ARG A O 1
ATOM 752 N N . GLU A 1 96 ? 0.620 19.492 -2.883 1.00 89.62 96 GLU A N 1
ATOM 753 C CA . GLU A 1 96 ? 1.088 20.781 -3.395 1.00 89.62 96 GLU A CA 1
ATOM 754 C C . GLU A 1 96 ? 1.576 20.678 -4.849 1.00 89.62 96 GLU A C 1
ATOM 756 O O . GLU A 1 96 ? 1.582 21.692 -5.550 1.00 89.62 96 GLU A O 1
ATOM 761 N N . LEU A 1 97 ? 1.924 19.476 -5.331 1.00 89.00 97 LEU A N 1
ATOM 762 C CA . LEU A 1 97 ? 2.476 19.263 -6.673 1.00 89.00 97 LEU A CA 1
ATOM 763 C C . LEU A 1 97 ? 1.565 19.768 -7.792 1.00 89.00 97 LEU A C 1
ATOM 765 O O . LEU A 1 97 ? 2.071 20.418 -8.708 1.00 89.00 97 LEU A O 1
ATOM 769 N N . ASP A 1 98 ? 0.251 19.560 -7.680 1.00 80.38 98 ASP A N 1
ATOM 770 C CA . ASP A 1 98 ? -0.746 19.990 -8.676 1.00 80.38 98 ASP A CA 1
ATOM 771 C C . ASP A 1 98 ? -0.746 21.512 -8.893 1.00 80.38 98 ASP A C 1
ATOM 773 O O . ASP A 1 98 ? -1.195 22.021 -9.918 1.00 80.38 98 ASP A O 1
ATOM 777 N N . THR A 1 99 ? -0.246 22.266 -7.911 1.00 84.19 99 THR A N 1
ATOM 778 C CA . THR A 1 99 ? -0.211 23.735 -7.932 1.00 84.19 99 THR A CA 1
ATOM 779 C C . THR A 1 99 ? 1.155 24.303 -8.320 1.00 84.19 99 THR A C 1
ATOM 781 O O . THR A 1 99 ? 1.314 25.518 -8.463 1.00 84.19 99 THR A O 1
ATOM 784 N N . VAL A 1 100 ? 2.158 23.440 -8.497 1.00 84.94 100 VAL A N 1
ATOM 785 C CA . VAL A 1 100 ? 3.546 23.821 -8.749 1.00 84.94 100 VAL A CA 1
ATOM 786 C C . VAL A 1 100 ? 3.895 23.610 -10.222 1.00 84.94 100 VAL A C 1
ATOM 788 O O . VAL A 1 100 ? 3.579 22.591 -10.820 1.00 84.94 100 VAL A O 1
ATOM 791 N N . ALA A 1 101 ? 4.608 24.569 -10.821 1.00 81.75 101 ALA A N 1
ATOM 792 C CA . ALA A 1 101 ? 5.085 24.444 -12.199 1.00 81.75 101 ALA A CA 1
ATOM 793 C C . ALA A 1 101 ? 5.968 23.193 -12.396 1.00 81.75 101 ALA A C 1
ATOM 795 O O . ALA A 1 101 ? 6.843 22.920 -11.574 1.00 81.75 101 ALA A O 1
ATOM 796 N N . THR A 1 102 ? 5.827 22.499 -13.530 1.00 80.56 102 THR A N 1
ATOM 797 C CA . THR A 1 102 ? 6.461 21.193 -13.815 1.00 80.56 102 THR A CA 1
ATOM 798 C C . THR A 1 102 ? 7.971 21.143 -13.552 1.00 80.56 102 THR A C 1
ATOM 800 O O . THR A 1 102 ? 8.484 20.198 -12.962 1.00 80.56 102 THR A O 1
ATOM 803 N N . TYR A 1 103 ? 8.716 22.197 -13.903 1.00 77.12 103 TYR A N 1
ATOM 804 C CA . TYR A 1 103 ? 10.166 22.236 -13.659 1.00 77.12 103 TYR A CA 1
ATOM 805 C C . TYR A 1 103 ? 10.536 22.240 -12.162 1.00 77.12 103 TYR A C 1
ATOM 807 O O . TYR A 1 103 ? 11.611 21.772 -11.789 1.00 77.12 103 TYR A O 1
ATOM 815 N N . LYS A 1 104 ? 9.656 22.759 -11.295 1.00 86.19 104 LYS A N 1
ATOM 816 C CA . LYS A 1 104 ? 9.811 22.721 -9.834 1.00 86.19 104 LYS A CA 1
ATOM 817 C C . LYS A 1 104 ? 9.346 21.387 -9.247 1.00 86.19 104 LYS A C 1
ATOM 819 O O . LYS A 1 104 ? 9.901 20.991 -8.229 1.00 86.19 104 LYS A O 1
ATOM 824 N N . GLN A 1 105 ? 8.406 20.686 -9.888 1.00 87.19 105 GLN A N 1
ATOM 825 C CA . GLN A 1 105 ? 7.967 19.353 -9.453 1.00 87.19 105 GLN A CA 1
ATOM 826 C C . GLN A 1 105 ? 9.141 18.369 -9.437 1.00 87.19 105 GLN A C 1
ATOM 828 O O . GLN A 1 105 ? 9.363 17.726 -8.420 1.00 87.19 105 GLN A O 1
ATOM 833 N N . ASN A 1 106 ? 9.984 18.354 -10.479 1.00 86.69 106 ASN A N 1
ATOM 834 C CA . ASN A 1 106 ? 11.198 17.521 -10.507 1.00 86.69 106 ASN A CA 1
ATOM 835 C C . ASN A 1 106 ? 12.117 17.766 -9.300 1.00 86.69 106 ASN A C 1
ATOM 837 O O . ASN A 1 106 ? 12.638 16.826 -8.702 1.00 86.69 106 ASN A O 1
ATOM 841 N N . LYS A 1 107 ? 12.306 19.033 -8.915 1.00 88.94 107 LYS A N 1
ATOM 842 C CA . LYS A 1 107 ? 13.110 19.383 -7.740 1.00 88.94 107 LYS A CA 1
ATOM 843 C C . LYS A 1 107 ? 12.465 18.852 -6.454 1.00 88.94 107 LYS A C 1
ATOM 845 O O . LYS A 1 107 ? 13.149 18.225 -5.655 1.00 88.94 107 LYS A O 1
ATOM 850 N N . ILE A 1 108 ? 11.154 19.041 -6.295 1.00 91.56 108 ILE A N 1
ATOM 851 C CA . ILE A 1 108 ? 10.388 18.546 -5.139 1.00 91.56 108 ILE A CA 1
ATOM 852 C C . ILE A 1 108 ? 10.416 17.010 -5.074 1.00 91.56 108 ILE A C 1
ATOM 854 O O . ILE A 1 108 ? 10.579 16.442 -3.994 1.00 91.56 108 ILE A O 1
ATOM 858 N N . PHE A 1 109 ? 10.326 16.316 -6.211 1.00 92.75 109 PHE A N 1
ATOM 859 C CA . PHE A 1 109 ? 10.434 14.860 -6.259 1.00 92.75 109 PHE A CA 1
ATOM 860 C C . PHE A 1 109 ? 11.755 14.371 -5.663 1.00 92.75 109 PHE A C 1
ATOM 862 O O . PHE A 1 109 ? 11.750 13.543 -4.749 1.00 92.75 109 PHE A O 1
ATOM 869 N N . HIS A 1 110 ? 12.878 14.916 -6.133 1.00 90.88 110 HIS A N 1
ATOM 870 C CA . HIS A 1 110 ? 14.206 14.448 -5.741 1.00 90.88 110 HIS A CA 1
ATOM 871 C C . HIS A 1 110 ? 14.679 14.957 -4.375 1.00 90.88 110 HIS A C 1
ATOM 873 O O . HIS A 1 110 ? 15.377 14.223 -3.679 1.00 90.88 110 HIS A O 1
ATOM 879 N N . GLU A 1 111 ? 14.326 16.181 -3.983 1.00 93.06 111 GLU A N 1
ATOM 880 C CA . GLU A 1 111 ? 14.784 16.767 -2.716 1.00 93.06 111 GLU A CA 1
ATOM 881 C C . GLU A 1 111 ? 13.872 16.416 -1.539 1.00 93.06 111 GLU A C 1
ATOM 883 O O . GLU A 1 111 ? 14.346 16.333 -0.406 1.00 93.06 111 GLU A O 1
ATOM 888 N N . ASP A 1 112 ? 12.584 16.163 -1.792 1.00 94.62 112 ASP A N 1
ATOM 889 C CA . ASP A 1 112 ? 11.597 16.022 -0.728 1.00 94.62 112 ASP A CA 1
ATOM 890 C C . ASP A 1 112 ? 10.832 14.698 -0.759 1.00 94.62 112 ASP A C 1
ATOM 892 O O . ASP A 1 112 ? 10.835 13.965 0.234 1.00 94.62 112 ASP A O 1
ATOM 896 N N . ILE A 1 113 ? 10.153 14.384 -1.865 1.00 96.62 113 ILE A N 1
ATOM 897 C CA . ILE A 1 113 ? 9.171 13.289 -1.904 1.00 96.62 113 ILE A CA 1
ATOM 898 C C . ILE A 1 113 ? 9.854 11.923 -1.884 1.00 96.62 113 ILE A C 1
ATOM 900 O O . ILE A 1 113 ? 9.579 11.128 -0.983 1.00 96.62 113 ILE A O 1
ATOM 904 N N . PHE A 1 114 ? 10.774 11.641 -2.811 1.00 97.12 114 PHE A N 1
ATOM 905 C CA . PHE A 1 114 ? 11.450 10.342 -2.853 1.00 97.12 114 PHE A CA 1
ATOM 906 C C . PHE A 1 114 ? 12.288 10.071 -1.598 1.00 97.12 114 PHE A C 1
ATOM 908 O O . PHE A 1 114 ? 12.143 8.979 -1.042 1.00 97.12 114 PHE A O 1
ATOM 915 N N . PRO A 1 115 ? 13.094 11.020 -1.072 1.00 97.88 115 PRO A N 1
ATOM 916 C CA . PRO A 1 115 ? 13.804 10.800 0.187 1.00 97.88 115 PRO A CA 1
ATOM 917 C C . PRO A 1 115 ? 12.865 10.492 1.360 1.00 97.88 115 PRO A C 1
ATOM 919 O O . PRO A 1 115 ? 13.150 9.596 2.155 1.00 97.88 115 PRO A O 1
ATOM 922 N N . SER A 1 116 ? 11.719 11.179 1.445 1.00 98.31 116 SER A N 1
ATOM 923 C CA . SER A 1 116 ? 10.721 10.931 2.494 1.00 98.31 116 SER A CA 1
ATOM 924 C C . SER A 1 116 ? 10.079 9.550 2.357 1.00 98.31 116 SER A C 1
ATOM 926 O O . SER A 1 116 ? 9.946 8.841 3.352 1.00 98.31 116 SER A O 1
ATOM 928 N N . ILE A 1 117 ? 9.730 9.132 1.135 1.00 98.56 117 ILE A N 1
ATOM 929 C CA . ILE A 1 117 ? 9.205 7.786 0.869 1.00 98.56 117 ILE A CA 1
ATOM 930 C C . ILE A 1 117 ? 10.228 6.727 1.288 1.00 98.56 117 ILE A C 1
ATOM 932 O O . ILE A 1 117 ? 9.880 5.798 2.011 1.00 98.56 117 ILE A O 1
ATOM 936 N N . VAL A 1 118 ? 11.491 6.875 0.881 1.00 98.44 118 VAL A N 1
ATOM 937 C CA . VAL A 1 118 ? 12.566 5.936 1.232 1.00 98.44 118 VAL A CA 1
ATOM 938 C C . VAL A 1 118 ? 12.753 5.853 2.748 1.00 98.44 118 VAL A C 1
ATOM 940 O O . VAL A 1 118 ? 12.875 4.754 3.288 1.00 98.44 118 VAL A O 1
ATOM 943 N N . ALA A 1 119 ? 12.744 6.985 3.456 1.00 98.50 119 ALA A N 1
ATOM 944 C CA . ALA A 1 119 ? 12.869 7.006 4.912 1.00 98.50 119 ALA A CA 1
ATOM 945 C C . ALA A 1 119 ? 11.718 6.252 5.605 1.00 98.50 119 ALA A C 1
ATOM 947 O O . ALA A 1 119 ? 11.966 5.419 6.479 1.00 98.50 119 ALA A O 1
ATOM 948 N N . LEU A 1 120 ? 10.472 6.488 5.182 1.00 98.62 120 LEU A N 1
ATOM 949 C CA . LEU A 1 120 ? 9.294 5.827 5.750 1.00 98.62 120 LEU A CA 1
ATOM 950 C C . LEU A 1 120 ? 9.245 4.328 5.423 1.00 98.62 120 LEU A C 1
ATOM 952 O O . LEU A 1 120 ? 8.920 3.528 6.298 1.00 98.62 120 LEU A O 1
ATOM 956 N N . LEU A 1 121 ? 9.617 3.931 4.201 1.00 98.56 121 LEU A N 1
ATOM 957 C CA . LEU A 1 121 ? 9.701 2.519 3.817 1.00 98.56 121 LEU A CA 1
ATOM 958 C C . LEU A 1 121 ? 10.789 1.779 4.601 1.00 98.56 121 LEU A C 1
ATOM 960 O O . LEU A 1 121 ? 10.552 0.662 5.050 1.00 98.56 121 LEU A O 1
ATOM 964 N N . ASN A 1 122 ? 11.951 2.399 4.826 1.00 98.50 122 ASN A N 1
ATOM 965 C CA . ASN A 1 122 ? 12.989 1.819 5.681 1.00 98.50 122 ASN A CA 1
ATOM 966 C C . ASN A 1 122 ? 12.500 1.627 7.124 1.00 98.50 122 ASN A C 1
ATOM 968 O O . ASN A 1 122 ? 12.744 0.571 7.707 1.00 98.50 122 ASN A O 1
ATOM 972 N N . SER A 1 123 ? 11.778 2.605 7.687 1.00 98.31 123 SER A N 1
ATOM 973 C CA . SER A 1 123 ? 11.169 2.453 9.017 1.00 98.31 123 SER A CA 1
ATOM 974 C C . SER A 1 123 ? 10.162 1.294 9.039 1.00 98.31 123 SER A C 1
ATOM 976 O O . SER A 1 123 ? 10.222 0.426 9.913 1.00 98.31 123 SER A O 1
ATOM 978 N N . ALA A 1 124 ? 9.288 1.208 8.030 1.00 98.12 124 ALA A N 1
ATOM 979 C CA . ALA A 1 124 ? 8.320 0.121 7.912 1.00 98.12 124 ALA A CA 1
ATOM 980 C C . ALA A 1 124 ? 8.999 -1.259 7.829 1.00 98.12 124 ALA A C 1
ATOM 982 O O . ALA A 1 124 ? 8.635 -2.165 8.581 1.00 98.12 124 ALA A O 1
ATOM 983 N N . ASP A 1 125 ? 10.009 -1.409 6.966 1.00 97.88 125 ASP A N 1
ATOM 984 C CA . ASP A 1 125 ? 10.796 -2.638 6.810 1.00 97.88 125 ASP A CA 1
ATOM 985 C C . ASP A 1 125 ? 11.488 -3.045 8.117 1.00 97.88 125 ASP A C 1
ATOM 987 O O . ASP A 1 125 ? 11.426 -4.213 8.516 1.00 97.88 125 ASP A O 1
ATOM 991 N N . GLN A 1 126 ? 12.089 -2.084 8.827 1.00 97.81 126 GLN A N 1
ATOM 992 C CA . GLN A 1 126 ? 12.733 -2.333 10.113 1.00 97.81 126 GLN A CA 1
ATOM 993 C C . GLN A 1 126 ? 11.725 -2.845 11.149 1.00 97.81 126 GLN A C 1
ATOM 995 O O . GLN A 1 126 ? 11.962 -3.886 11.769 1.00 97.81 126 GLN A O 1
ATOM 1000 N N . ILE A 1 127 ? 10.587 -2.161 11.313 1.00 97.12 127 ILE A N 1
ATOM 1001 C CA . ILE A 1 127 ? 9.561 -2.545 12.292 1.00 97.12 127 ILE A CA 1
ATOM 1002 C C . ILE A 1 127 ? 8.996 -3.934 11.966 1.00 97.12 127 ILE A C 1
ATOM 1004 O O . ILE A 1 127 ? 8.904 -4.777 12.862 1.00 97.12 127 ILE A O 1
ATOM 1008 N N . ILE A 1 128 ? 8.663 -4.199 10.696 1.00 96.81 128 ILE A N 1
ATOM 1009 C CA . ILE A 1 128 ? 8.149 -5.502 10.245 1.00 96.81 128 ILE A CA 1
ATOM 1010 C C . ILE A 1 128 ? 9.170 -6.600 10.541 1.00 96.81 128 ILE A C 1
ATOM 1012 O O . ILE A 1 128 ? 8.837 -7.601 11.178 1.00 96.81 128 ILE A O 1
ATOM 1016 N N . THR A 1 129 ? 10.424 -6.393 10.140 1.00 95.69 129 THR A N 1
ATOM 1017 C CA . THR A 1 129 ? 11.502 -7.366 10.335 1.00 95.69 129 THR A CA 1
ATOM 1018 C C . THR A 1 129 ? 11.723 -7.666 11.817 1.00 95.69 129 THR A C 1
ATOM 1020 O O . THR A 1 129 ? 11.870 -8.825 12.209 1.00 95.69 129 THR A O 1
ATOM 1023 N N . GLU A 1 130 ? 11.737 -6.643 12.674 1.00 96.69 130 GLU A N 1
ATOM 1024 C CA . GLU A 1 130 ? 11.901 -6.819 14.118 1.00 96.69 130 GLU A CA 1
ATOM 1025 C C . GLU A 1 130 ? 10.725 -7.558 14.764 1.00 96.69 130 GLU A C 1
ATOM 1027 O O . GLU A 1 130 ? 10.937 -8.402 15.640 1.00 96.69 130 GLU A O 1
ATOM 1032 N N . GLN A 1 131 ? 9.491 -7.257 14.354 1.00 96.44 131 GLN A N 1
ATOM 1033 C CA . GLN A 1 131 ? 8.294 -7.923 14.868 1.00 96.44 131 GLN A CA 1
ATOM 1034 C C . GLN A 1 131 ? 8.250 -9.389 14.436 1.00 96.44 131 GLN A C 1
ATOM 1036 O O . GLN A 1 131 ? 8.015 -10.257 15.278 1.00 96.44 131 GLN A O 1
ATOM 1041 N N . GLN A 1 132 ? 8.588 -9.685 13.181 1.00 93.50 132 GLN A N 1
ATOM 1042 C CA . GLN A 1 132 ? 8.676 -11.052 12.668 1.00 93.50 132 GLN A CA 1
ATOM 1043 C C . GLN A 1 132 ? 9.760 -11.870 13.369 1.00 93.50 132 GLN A C 1
ATOM 1045 O O . GLN A 1 132 ? 9.484 -12.978 13.819 1.00 93.50 132 GLN A O 1
ATOM 1050 N N . LYS A 1 133 ? 10.964 -11.312 13.568 1.00 94.88 133 LYS A N 1
ATOM 1051 C CA . LYS A 1 133 ? 12.036 -11.976 14.339 1.00 94.88 133 LYS A CA 1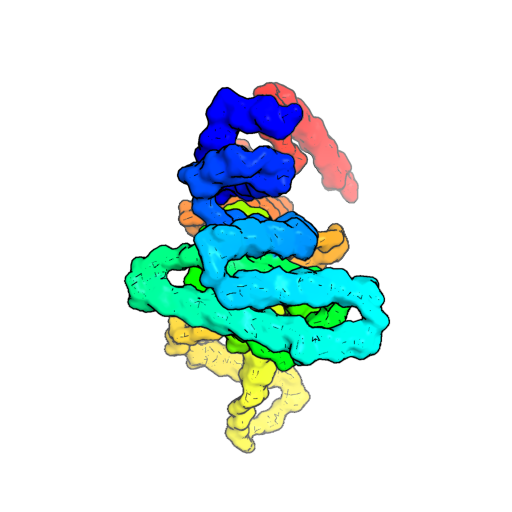
ATOM 1052 C C . LYS A 1 133 ? 11.608 -12.336 15.763 1.00 94.88 133 LYS A C 1
ATOM 1054 O O . LYS A 1 133 ? 12.103 -13.304 16.329 1.00 94.88 133 LYS A O 1
ATOM 1059 N N . LYS A 1 134 ? 10.706 -11.546 16.349 1.00 96.25 134 LYS A N 1
ATOM 1060 C CA . LYS A 1 134 ? 10.161 -11.753 17.698 1.00 96.25 134 LYS A CA 1
ATOM 1061 C C . LYS A 1 134 ? 8.863 -12.576 17.702 1.00 96.25 134 LYS A C 1
ATOM 1063 O O . LYS A 1 134 ? 8.259 -12.691 18.765 1.00 96.25 134 LYS A O 1
ATOM 1068 N N . ASN A 1 135 ? 8.418 -13.106 16.557 1.00 93.38 135 ASN A N 1
ATOM 1069 C CA . ASN A 1 135 ? 7.121 -13.774 16.378 1.00 93.38 135 ASN A CA 1
ATOM 1070 C C . ASN A 1 135 ? 5.934 -12.953 16.919 1.00 93.38 135 ASN A C 1
ATOM 1072 O O . ASN A 1 135 ? 4.985 -13.497 17.484 1.00 93.38 135 ASN A O 1
ATOM 1076 N N . LYS A 1 136 ? 5.997 -11.625 16.783 1.00 94.75 136 LYS A N 1
ATOM 1077 C CA . LYS A 1 136 ? 4.926 -10.711 17.188 1.00 94.75 136 LYS A CA 1
ATOM 1078 C C . LYS A 1 136 ? 4.019 -10.390 15.998 1.00 94.75 136 LYS A C 1
ATOM 1080 O O . LYS A 1 136 ? 4.516 -10.305 14.873 1.00 94.75 136 LYS A O 1
ATOM 1085 N N . PRO A 1 137 ? 2.712 -10.167 16.232 1.00 92.38 137 PRO A N 1
ATOM 1086 C CA . PRO A 1 137 ? 1.834 -9.646 15.194 1.00 92.38 137 PRO A CA 1
ATOM 1087 C C . PRO A 1 137 ? 2.347 -8.285 14.717 1.00 92.38 137 PRO A C 1
ATOM 1089 O O . PRO A 1 137 ? 2.881 -7.502 15.511 1.00 92.38 137 PRO A O 1
ATOM 1092 N N . ILE A 1 138 ? 2.181 -8.016 13.422 1.00 94.19 138 ILE A N 1
ATOM 1093 C CA . ILE A 1 138 ? 2.587 -6.739 12.841 1.00 94.19 138 ILE A CA 1
ATOM 1094 C C . ILE A 1 138 ? 1.632 -5.653 13.333 1.00 94.19 138 ILE A C 1
ATOM 1096 O O . ILE A 1 138 ? 0.413 -5.808 13.247 1.00 94.19 138 ILE A O 1
ATOM 1100 N N . SER A 1 139 ? 2.179 -4.570 13.884 1.00 94.12 139 SER A N 1
ATOM 1101 C CA . SER A 1 139 ? 1.367 -3.438 14.342 1.00 94.12 139 SER A CA 1
ATOM 1102 C C . SER A 1 139 ? 0.842 -2.609 13.165 1.00 94.12 139 SER A C 1
ATOM 1104 O O . SER A 1 139 ? 1.385 -2.655 12.065 1.00 94.12 139 SER A O 1
ATOM 1106 N N . ASP A 1 140 ? -0.194 -1.797 13.386 1.00 94.75 140 ASP A N 1
ATOM 1107 C CA . ASP A 1 140 ? -0.806 -1.002 12.310 1.00 94.75 140 ASP A CA 1
ATOM 1108 C C . ASP A 1 140 ? 0.117 0.106 11.757 1.00 94.75 140 ASP A C 1
ATOM 1110 O O . ASP A 1 140 ? -0.078 0.560 10.633 1.00 94.75 140 ASP A O 1
ATOM 1114 N N . ILE A 1 141 ? 1.139 0.532 12.513 1.00 96.38 141 ILE A N 1
ATOM 1115 C CA . ILE A 1 141 ? 2.053 1.622 12.118 1.00 96.38 141 ILE A CA 1
ATOM 1116 C C . ILE A 1 141 ? 2.799 1.313 10.811 1.00 96.38 141 ILE A C 1
ATOM 1118 O O . ILE A 1 141 ? 2.594 2.060 9.857 1.00 96.38 141 ILE A O 1
ATOM 1122 N N . PRO A 1 142 ? 3.626 0.252 10.696 1.00 97.00 142 PRO A N 1
ATOM 1123 C CA . PRO A 1 142 ? 4.340 -0.043 9.450 1.00 97.00 142 PRO A CA 1
ATOM 1124 C C . PRO A 1 142 ? 3.397 -0.271 8.260 1.00 97.00 142 PRO A C 1
ATOM 1126 O O . PRO A 1 142 ? 3.745 0.070 7.132 1.00 97.00 142 PRO A O 1
ATOM 1129 N N . ILE A 1 143 ? 2.187 -0.785 8.507 1.00 95.94 143 ILE A N 1
ATOM 1130 C CA . ILE A 1 143 ? 1.149 -0.924 7.477 1.00 95.94 143 ILE A CA 1
ATOM 1131 C C . ILE A 1 143 ? 0.665 0.452 7.012 1.00 95.94 143 ILE A C 1
ATOM 1133 O O . ILE A 1 143 ? 0.549 0.694 5.814 1.00 95.94 143 ILE A O 1
ATOM 1137 N N . GLY A 1 144 ? 0.424 1.373 7.947 1.00 96.88 144 GLY A N 1
ATOM 1138 C CA . GLY A 1 144 ? 0.097 2.764 7.656 1.00 96.88 144 GLY A CA 1
ATOM 1139 C C . GLY A 1 144 ? 1.185 3.471 6.856 1.00 96.88 144 GLY A C 1
ATOM 1140 O O . GLY A 1 144 ? 0.868 4.116 5.863 1.00 96.88 144 GLY A O 1
ATOM 1141 N N . LEU A 1 145 ? 2.457 3.297 7.227 1.00 98.38 145 LEU A N 1
ATOM 1142 C CA . LEU A 1 145 ? 3.587 3.874 6.491 1.00 98.38 145 LEU A CA 1
ATOM 1143 C C . LEU A 1 145 ? 3.642 3.350 5.051 1.00 98.38 145 LEU A C 1
ATOM 1145 O O . LEU A 1 145 ? 3.713 4.142 4.113 1.00 98.38 145 LEU A O 1
ATOM 1149 N N . LEU A 1 146 ? 3.524 2.030 4.863 1.00 98.00 146 LEU A N 1
ATOM 1150 C CA . LEU A 1 146 ? 3.458 1.424 3.532 1.00 98.00 146 LEU A CA 1
ATOM 1151 C C . LEU A 1 146 ? 2.261 1.953 2.729 1.00 98.00 146 LEU A C 1
ATOM 1153 O O . LEU A 1 146 ? 2.405 2.241 1.538 1.00 98.00 146 LEU A O 1
ATOM 1157 N N . ASN A 1 147 ? 1.096 2.111 3.368 1.00 97.25 147 ASN A N 1
ATOM 1158 C CA . ASN A 1 147 ? -0.092 2.659 2.720 1.00 97.25 147 ASN A CA 1
ATOM 1159 C C . ASN A 1 147 ? 0.132 4.106 2.263 1.00 97.25 147 ASN A C 1
ATOM 1161 O O . ASN A 1 147 ? -0.222 4.419 1.131 1.00 97.25 147 ASN A O 1
ATOM 1165 N N . VAL A 1 148 ? 0.729 4.960 3.104 1.00 98.25 148 VAL A N 1
ATOM 1166 C CA . VAL A 1 148 ? 1.031 6.364 2.769 1.00 98.25 148 VAL A CA 1
ATOM 1167 C C . VAL A 1 148 ? 1.992 6.430 1.593 1.00 98.25 148 VAL A C 1
ATOM 1169 O O . VAL A 1 148 ? 1.708 7.113 0.613 1.00 98.25 148 VAL A O 1
ATOM 1172 N N . CYS A 1 149 ? 3.102 5.690 1.659 1.00 98.31 149 CYS A N 1
ATOM 1173 C CA . CYS A 1 149 ? 4.077 5.639 0.576 1.00 98.31 149 CYS A CA 1
ATOM 1174 C C . CYS A 1 149 ? 3.423 5.185 -0.731 1.00 98.31 149 CYS A C 1
ATOM 1176 O O . CYS A 1 149 ? 3.573 5.852 -1.746 1.00 98.31 149 CYS A O 1
ATOM 1178 N N . SER A 1 150 ? 2.650 4.098 -0.699 1.00 97.19 150 SER A N 1
ATOM 1179 C CA . SER A 1 150 ? 1.984 3.563 -1.893 1.00 97.19 150 SER A CA 1
ATOM 1180 C C . SER A 1 150 ? 0.941 4.532 -2.454 1.00 97.19 150 SER A C 1
ATOM 1182 O O . SER A 1 150 ? 0.885 4.730 -3.662 1.00 97.19 150 SER A O 1
ATOM 1184 N N . SER A 1 151 ? 0.150 5.174 -1.586 1.00 95.94 151 SER A N 1
ATOM 1185 C CA . SER A 1 151 ? -0.837 6.183 -1.985 1.00 95.94 151 SER A CA 1
ATOM 1186 C C . SER A 1 151 ? -0.161 7.365 -2.679 1.00 95.94 151 SER A C 1
ATOM 1188 O O . SER A 1 151 ? -0.532 7.723 -3.794 1.00 95.94 151 SER A O 1
ATOM 1190 N N . VAL A 1 152 ? 0.898 7.918 -2.082 1.00 96.81 152 VAL A N 1
ATOM 1191 C CA . VAL A 1 152 ? 1.646 9.040 -2.665 1.00 96.81 152 VAL A CA 1
ATOM 1192 C C . VAL A 1 152 ? 2.284 8.645 -3.991 1.00 96.81 152 VAL A C 1
ATOM 1194 O O . VAL A 1 152 ? 2.129 9.378 -4.960 1.00 96.81 152 VAL A O 1
ATOM 1197 N N . ILE A 1 153 ? 2.946 7.485 -4.068 1.00 95.81 153 ILE A N 1
ATOM 1198 C CA . ILE A 1 153 ? 3.566 7.010 -5.312 1.00 95.81 153 ILE A CA 1
ATOM 1199 C C . ILE A 1 153 ? 2.515 6.869 -6.421 1.00 95.81 153 ILE A C 1
ATOM 1201 O O . ILE A 1 153 ? 2.736 7.346 -7.529 1.00 95.81 153 ILE A O 1
ATOM 1205 N N . ASN A 1 154 ? 1.370 6.246 -6.135 1.00 94.06 154 ASN A N 1
ATOM 1206 C CA . ASN A 1 154 ? 0.317 6.066 -7.135 1.00 94.06 154 ASN A CA 1
ATOM 1207 C C . ASN A 1 154 ? -0.287 7.398 -7.595 1.00 94.06 154 ASN A C 1
ATOM 1209 O O . ASN A 1 154 ? -0.657 7.507 -8.757 1.00 94.06 154 ASN A O 1
ATOM 1213 N N . ASN A 1 155 ? -0.371 8.397 -6.711 1.00 92.69 155 ASN A N 1
ATOM 1214 C CA . ASN A 1 155 ? -0.891 9.718 -7.063 1.00 92.69 155 ASN A CA 1
ATOM 1215 C C . ASN A 1 155 ? 0.088 10.532 -7.922 1.00 92.69 155 ASN A C 1
ATOM 1217 O O . ASN A 1 155 ? -0.360 11.289 -8.769 1.00 92.69 155 ASN A O 1
ATOM 1221 N N . ILE A 1 156 ? 1.405 10.385 -7.733 1.00 92.06 156 ILE A N 1
ATOM 1222 C CA . ILE A 1 156 ? 2.396 11.148 -8.517 1.00 92.06 156 ILE A CA 1
ATOM 1223 C C . ILE A 1 156 ? 2.751 10.489 -9.859 1.00 92.06 156 ILE A C 1
ATOM 1225 O O . ILE A 1 156 ? 3.393 11.116 -10.701 1.00 92.06 156 ILE A O 1
ATOM 1229 N N . ILE A 1 157 ? 2.377 9.222 -10.072 1.00 89.50 157 ILE A N 1
ATOM 1230 C CA . ILE A 1 157 ? 2.562 8.541 -11.359 1.00 89.50 157 ILE A CA 1
ATOM 1231 C C . ILE A 1 157 ? 1.489 9.024 -12.338 1.00 89.50 157 ILE A C 1
ATOM 1233 O O . ILE A 1 157 ? 0.443 8.406 -12.507 1.00 89.50 157 ILE A O 1
ATOM 1237 N N . GLU A 1 158 ? 1.778 10.141 -12.996 1.00 80.31 158 GLU A N 1
ATOM 1238 C CA . GLU A 1 158 ? 0.942 10.689 -14.071 1.00 80.31 158 GLU A CA 1
ATOM 1239 C C . GLU A 1 158 ? 1.408 10.225 -15.458 1.00 80.31 158 GLU A C 1
ATOM 1241 O O . GLU A 1 158 ? 0.603 10.091 -16.380 1.00 80.31 158 GLU A O 1
ATOM 1246 N N . ASP A 1 159 ? 2.709 9.962 -15.615 1.00 81.12 159 ASP A N 1
ATOM 1247 C CA . ASP A 1 159 ? 3.329 9.651 -16.897 1.00 81.12 159 ASP A CA 1
ATOM 1248 C C . ASP A 1 159 ? 4.539 8.701 -16.782 1.00 81.12 159 ASP A C 1
ATOM 1250 O O . ASP A 1 159 ? 4.970 8.276 -15.703 1.00 81.12 159 ASP A O 1
ATOM 1254 N N . ASN A 1 160 ? 5.122 8.377 -17.938 1.00 82.06 160 ASN A N 1
ATOM 1255 C CA . ASN A 1 160 ? 6.301 7.518 -18.034 1.00 82.06 160 ASN A CA 1
ATOM 1256 C C . ASN A 1 160 ? 7.568 8.165 -17.452 1.00 82.06 160 ASN A C 1
ATOM 1258 O O . ASN A 1 160 ? 8.500 7.447 -17.082 1.00 82.06 160 ASN A O 1
ATOM 1262 N N . GLN A 1 161 ? 7.634 9.497 -17.375 1.00 86.50 161 GLN A N 1
ATOM 1263 C CA . GLN A 1 161 ? 8.793 10.205 -16.843 1.00 86.50 161 GLN A CA 1
ATOM 1264 C C . GLN A 1 161 ? 8.866 10.046 -15.323 1.00 86.50 161 GLN A C 1
ATOM 1266 O O . GLN A 1 161 ? 9.935 9.715 -14.804 1.00 86.50 161 GLN A O 1
ATOM 1271 N N . THR A 1 162 ? 7.754 10.199 -14.604 1.00 87.62 162 THR A N 1
ATOM 1272 C CA . THR A 1 162 ? 7.731 9.972 -13.153 1.00 87.62 162 THR A CA 1
ATOM 1273 C C . THR A 1 162 ? 8.001 8.506 -12.822 1.00 87.62 162 THR A C 1
ATOM 1275 O O . THR A 1 162 ? 8.772 8.209 -11.907 1.00 87.62 162 THR A O 1
ATOM 1278 N N . VAL A 1 163 ? 7.467 7.574 -13.621 1.00 89.12 163 VAL A N 1
ATOM 1279 C CA . VAL A 1 163 ? 7.802 6.143 -13.513 1.00 89.12 163 VAL A CA 1
ATOM 1280 C C . VAL A 1 163 ? 9.313 5.927 -13.642 1.00 89.12 163 VAL A C 1
ATOM 1282 O O . VAL A 1 163 ? 9.915 5.268 -12.794 1.00 89.12 163 VAL A O 1
ATOM 1285 N N . PHE A 1 164 ? 9.947 6.521 -14.656 1.00 87.88 164 PHE A N 1
ATOM 1286 C CA . PHE A 1 164 ? 11.394 6.433 -14.851 1.00 87.88 164 PHE A CA 1
ATOM 1287 C C . PHE A 1 164 ? 12.173 6.969 -13.644 1.00 87.88 164 PHE A C 1
ATOM 1289 O O . PHE A 1 164 ? 13.100 6.310 -13.172 1.00 87.88 164 PHE A O 1
ATOM 1296 N N . GLN A 1 165 ? 11.779 8.128 -13.114 1.00 90.62 165 GLN A N 1
ATOM 1297 C CA . GLN A 1 165 ? 12.424 8.728 -11.945 1.00 90.62 165 GLN A CA 1
ATOM 1298 C C . GLN A 1 165 ? 12.329 7.823 -10.712 1.00 90.62 165 GLN A C 1
ATOM 1300 O O . GLN A 1 165 ? 13.333 7.618 -10.035 1.00 90.62 165 GLN A O 1
ATOM 1305 N N . ILE A 1 166 ? 11.161 7.226 -10.450 1.00 92.06 166 ILE A N 1
ATOM 1306 C CA . ILE A 1 166 ? 10.962 6.301 -9.325 1.00 92.06 166 ILE A CA 1
ATOM 1307 C C . ILE A 1 166 ? 11.855 5.067 -9.466 1.00 92.06 166 ILE A C 1
ATOM 1309 O O . ILE A 1 166 ? 12.457 4.633 -8.483 1.00 92.06 166 ILE A O 1
ATOM 1313 N N . ILE A 1 167 ? 11.990 4.511 -10.672 1.00 90.88 167 ILE A N 1
ATOM 1314 C CA . ILE A 1 167 ? 12.812 3.313 -10.899 1.00 90.88 167 ILE A CA 1
ATOM 1315 C C . ILE A 1 167 ? 14.300 3.571 -10.631 1.00 90.88 167 ILE A C 1
ATOM 1317 O O . ILE A 1 167 ? 15.024 2.657 -10.244 1.00 90.88 167 ILE A O 1
ATOM 1321 N N . GLN A 1 168 ? 14.765 4.810 -10.792 1.00 90.88 168 GLN A N 1
ATOM 1322 C CA . GLN A 1 168 ? 16.142 5.188 -10.462 1.00 90.88 168 GLN A CA 1
ATOM 1323 C C . GLN A 1 168 ? 16.408 5.289 -8.952 1.00 90.88 168 GLN A C 1
ATOM 1325 O O . GLN A 1 168 ? 17.553 5.481 -8.541 1.00 90.88 168 GLN A O 1
ATOM 1330 N N . THR A 1 169 ? 15.376 5.164 -8.117 1.00 94.69 169 THR A N 1
ATOM 1331 C CA . THR A 1 169 ? 15.496 5.184 -6.656 1.00 94.69 169 THR A CA 1
ATOM 1332 C C . THR A 1 169 ? 15.548 3.771 -6.067 1.00 94.69 169 THR A C 1
ATOM 1334 O O . THR A 1 169 ? 15.368 2.770 -6.756 1.00 94.69 169 THR A O 1
ATOM 1337 N N . THR A 1 170 ? 15.736 3.676 -4.750 1.00 95.69 170 THR A N 1
ATOM 1338 C CA . THR A 1 170 ? 15.624 2.414 -3.999 1.00 95.69 170 THR A CA 1
ATOM 1339 C C . THR A 1 170 ? 14.179 2.036 -3.650 1.00 95.69 170 THR A C 1
ATOM 1341 O O . THR A 1 170 ? 13.956 0.997 -3.029 1.00 95.69 170 THR A O 1
ATOM 1344 N N . ILE A 1 171 ? 13.185 2.845 -4.039 1.00 97.25 171 ILE A N 1
ATOM 1345 C CA . ILE A 1 171 ? 11.770 2.619 -3.708 1.00 97.25 171 ILE A CA 1
ATOM 1346 C C . ILE A 1 171 ? 11.277 1.246 -4.204 1.00 97.25 171 ILE A C 1
ATOM 1348 O O . ILE A 1 171 ? 10.712 0.518 -3.384 1.00 97.25 171 ILE A O 1
ATOM 1352 N N . PRO A 1 172 ? 11.502 0.826 -5.471 1.00 95.69 172 PRO A N 1
ATOM 1353 C CA . PRO A 1 172 ? 11.026 -0.478 -5.934 1.00 95.69 172 PRO A CA 1
ATOM 1354 C C . PRO A 1 172 ? 11.613 -1.651 -5.140 1.00 95.69 172 PRO A C 1
ATOM 1356 O O . PRO A 1 172 ? 10.883 -2.577 -4.793 1.00 95.69 172 PRO A O 1
ATOM 1359 N N . ASP A 1 173 ? 12.910 -1.595 -4.816 1.00 96.12 173 ASP A N 1
ATOM 1360 C CA . ASP A 1 173 ? 13.593 -2.619 -4.016 1.00 96.12 173 ASP A CA 1
ATOM 1361 C C . ASP A 1 173 ? 12.986 -2.726 -2.614 1.00 96.12 173 ASP A C 1
ATOM 1363 O O . ASP A 1 173 ? 12.575 -3.809 -2.195 1.00 96.12 173 ASP A O 1
ATOM 1367 N N . LEU A 1 174 ? 12.824 -1.594 -1.921 1.00 97.56 174 LEU A N 1
ATOM 1368 C CA . LEU A 1 174 ? 12.234 -1.563 -0.582 1.00 97.56 174 LEU A CA 1
ATOM 1369 C C . LEU A 1 174 ? 10.802 -2.092 -0.564 1.00 97.56 174 LEU A C 1
ATOM 1371 O O . LEU A 1 174 ? 10.454 -2.886 0.309 1.00 97.56 174 LEU A O 1
ATOM 1375 N N . VAL A 1 175 ? 9.971 -1.708 -1.533 1.00 97.25 175 VAL A N 1
ATOM 1376 C CA . VAL A 1 175 ? 8.596 -2.209 -1.574 1.00 97.25 175 VAL A CA 1
ATOM 1377 C C . VAL A 1 175 ? 8.557 -3.702 -1.887 1.00 97.25 175 VAL A C 1
ATOM 1379 O O . VAL A 1 175 ? 7.866 -4.439 -1.187 1.00 97.25 175 VAL A O 1
ATOM 1382 N N . ILE A 1 176 ? 9.313 -4.186 -2.879 1.00 96.25 176 ILE A N 1
ATOM 1383 C CA . ILE A 1 176 ? 9.367 -5.624 -3.196 1.00 96.25 176 ILE A CA 1
ATOM 1384 C C . ILE A 1 176 ? 9.884 -6.418 -1.991 1.00 96.25 176 ILE A C 1
ATOM 1386 O O . ILE A 1 176 ? 9.362 -7.491 -1.679 1.00 96.25 176 ILE A O 1
ATOM 1390 N N . LYS A 1 177 ? 10.885 -5.893 -1.278 1.00 96.19 177 LYS A N 1
ATOM 1391 C CA . LYS A 1 177 ? 11.403 -6.474 -0.037 1.00 96.19 177 LYS A CA 1
ATOM 1392 C C . LYS A 1 177 ? 10.318 -6.581 1.038 1.00 96.19 177 LYS A C 1
ATOM 1394 O O . LYS A 1 177 ? 10.121 -7.676 1.562 1.00 96.19 177 LYS A O 1
ATOM 1399 N N . ILE A 1 178 ? 9.579 -5.503 1.309 1.00 97.19 178 ILE A N 1
ATOM 1400 C CA . ILE A 1 178 ? 8.481 -5.495 2.289 1.00 97.19 178 ILE A CA 1
ATOM 1401 C C . ILE A 1 178 ? 7.372 -6.468 1.867 1.00 97.19 178 ILE A C 1
ATOM 1403 O O . ILE A 1 178 ? 6.966 -7.324 2.653 1.00 97.19 178 ILE A O 1
ATOM 1407 N N . LEU A 1 179 ? 6.911 -6.399 0.614 1.00 95.06 179 LEU A N 1
ATOM 1408 C CA . LEU A 1 179 ? 5.833 -7.245 0.089 1.00 95.06 179 LEU A CA 1
ATOM 1409 C C . LEU A 1 179 ? 6.162 -8.736 0.150 1.00 95.06 179 LEU A C 1
ATOM 1411 O O . LEU A 1 179 ? 5.265 -9.545 0.361 1.00 95.06 179 LEU A O 1
ATOM 1415 N N . ARG A 1 180 ? 7.438 -9.111 0.024 1.00 93.56 180 ARG A N 1
ATOM 1416 C CA . ARG A 1 180 ? 7.905 -10.502 0.128 1.00 93.56 180 ARG A CA 1
ATOM 1417 C C . ARG A 1 180 ? 7.671 -11.120 1.500 1.00 93.56 180 ARG A C 1
ATOM 1419 O O . ARG A 1 180 ? 7.494 -12.331 1.590 1.00 93.56 180 ARG A O 1
ATOM 1426 N N . VAL A 1 181 ? 7.676 -10.309 2.554 1.00 92.38 181 VAL A N 1
ATOM 1427 C CA . VAL A 1 181 ? 7.521 -10.778 3.938 1.00 92.38 181 VAL A CA 1
ATOM 1428 C C . VAL A 1 181 ? 6.192 -10.362 4.558 1.00 92.38 181 VAL A C 1
ATOM 1430 O O . VAL A 1 181 ? 5.788 -10.939 5.565 1.00 92.38 181 VAL A O 1
ATOM 1433 N N . LEU A 1 182 ? 5.476 -9.407 3.961 1.00 92.25 182 LEU A N 1
ATOM 1434 C CA . LEU A 1 182 ? 4.201 -8.924 4.477 1.00 92.25 182 LEU A CA 1
ATOM 1435 C C . LEU A 1 182 ? 3.154 -10.061 4.517 1.00 92.25 182 LEU A C 1
ATOM 1437 O O . LEU A 1 182 ? 3.015 -10.795 3.529 1.00 92.25 182 LEU A O 1
ATOM 1441 N N . PRO A 1 183 ? 2.424 -10.256 5.632 1.00 89.94 183 PRO A N 1
ATOM 1442 C CA . PRO A 1 183 ? 1.305 -11.186 5.702 1.00 89.94 183 PRO A CA 1
ATOM 1443 C C . PRO A 1 183 ? 0.176 -10.778 4.756 1.00 89.94 183 PRO A C 1
ATOM 1445 O O . PRO A 1 183 ? -0.169 -9.603 4.654 1.00 89.94 183 PRO A O 1
ATOM 1448 N N . LEU A 1 184 ? -0.436 -11.775 4.118 1.00 87.88 184 LEU A N 1
ATOM 1449 C CA . LEU A 1 184 ? -1.424 -11.592 3.052 1.00 87.88 184 LEU A CA 1
ATOM 1450 C C . LEU A 1 184 ? -2.630 -10.737 3.464 1.00 87.88 184 LEU A C 1
ATOM 1452 O O . LEU A 1 184 ? -3.120 -9.955 2.662 1.00 87.88 184 LEU A O 1
ATOM 1456 N N . VAL A 1 185 ? -3.051 -10.821 4.729 1.00 85.81 185 VAL A N 1
ATOM 1457 C CA . VAL A 1 185 ? -4.171 -10.038 5.286 1.00 85.81 185 VAL A CA 1
ATOM 1458 C C . VAL A 1 185 ? -3.951 -8.518 5.241 1.00 85.81 185 VAL A C 1
ATOM 1460 O O . VAL A 1 185 ? -4.910 -7.758 5.332 1.00 85.81 185 VAL A O 1
ATOM 1463 N N . TYR A 1 186 ? -2.703 -8.059 5.111 1.00 89.31 186 TYR A N 1
ATOM 1464 C CA . TYR A 1 186 ? -2.382 -6.632 5.039 1.00 89.31 186 TYR A CA 1
ATOM 1465 C C . TYR A 1 186 ? -2.152 -6.133 3.613 1.00 89.31 186 TYR A C 1
ATOM 1467 O O . TYR A 1 186 ? -2.046 -4.923 3.425 1.00 89.31 186 TYR A O 1
ATOM 1475 N N . VAL A 1 187 ? -2.045 -7.031 2.631 1.00 90.56 187 VAL A N 1
ATOM 1476 C CA . VAL A 1 187 ? -1.752 -6.676 1.238 1.00 90.56 187 VAL A CA 1
ATOM 1477 C C . VAL A 1 187 ? -3.001 -6.094 0.592 1.00 90.56 187 VAL A C 1
ATOM 1479 O O . VAL A 1 187 ? -4.095 -6.639 0.724 1.00 90.56 187 VAL A O 1
ATOM 1482 N N . LYS A 1 188 ? -2.829 -4.991 -0.134 1.00 89.31 188 LYS A N 1
ATOM 1483 C CA . LYS A 1 188 ? -3.912 -4.289 -0.821 1.00 89.31 188 LYS A CA 1
ATOM 1484 C C . LYS A 1 1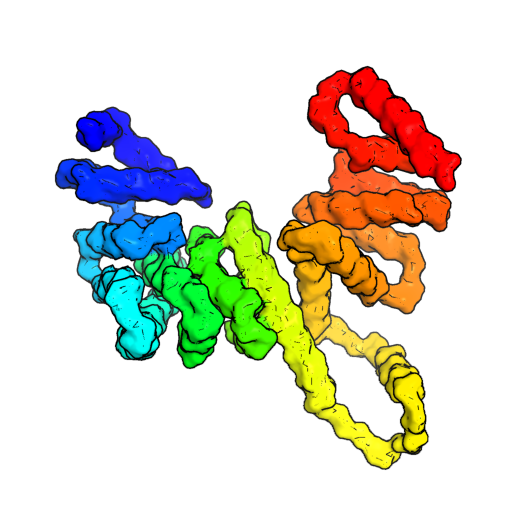88 ? -3.545 -3.960 -2.256 1.00 89.31 188 LYS A C 1
ATOM 1486 O O . LYS A 1 188 ? -2.368 -3.887 -2.605 1.00 89.31 188 LYS A O 1
ATOM 1491 N N . ALA A 1 189 ? -4.565 -3.703 -3.072 1.00 89.69 189 ALA A N 1
ATOM 1492 C CA . ALA A 1 189 ? -4.400 -3.413 -4.492 1.00 89.69 189 ALA A CA 1
ATOM 1493 C C . ALA A 1 189 ? -3.490 -2.197 -4.716 1.00 89.69 189 ALA A C 1
ATOM 1495 O O . ALA A 1 189 ? -2.586 -2.236 -5.547 1.00 89.69 189 ALA A O 1
ATOM 1496 N N . HIS A 1 190 ? -3.633 -1.145 -3.905 1.00 90.56 190 HIS A N 1
ATOM 1497 C CA . HIS A 1 190 ? -2.829 0.065 -4.060 1.00 90.56 190 HIS A CA 1
ATOM 1498 C C . HIS A 1 190 ? -1.339 -0.138 -3.743 1.00 90.56 190 HIS A C 1
ATOM 1500 O O . HIS A 1 190 ? -0.517 0.610 -4.262 1.00 90.56 190 HIS A O 1
ATOM 1506 N N . HIS A 1 191 ? -0.948 -1.165 -2.977 1.00 93.62 191 HIS A N 1
ATOM 1507 C CA . HIS A 1 191 ? 0.473 -1.525 -2.820 1.00 93.62 191 HIS A CA 1
ATOM 1508 C C . HIS A 1 191 ? 1.103 -1.997 -4.130 1.00 93.62 191 HIS A C 1
ATOM 1510 O O . HIS A 1 191 ? 2.318 -1.924 -4.295 1.00 93.62 191 HIS A O 1
ATOM 1516 N N . LEU A 1 192 ? 0.277 -2.502 -5.047 1.00 93.19 192 LEU A N 1
ATOM 1517 C CA . LEU A 1 192 ? 0.691 -3.054 -6.332 1.00 93.19 192 LEU A CA 1
ATOM 1518 C C . LEU A 1 192 ? 0.553 -2.048 -7.475 1.00 93.19 192 LEU A C 1
ATOM 1520 O O . LEU A 1 192 ? 1.146 -2.270 -8.525 1.00 93.19 192 LEU A O 1
ATOM 1524 N N . GLY A 1 193 ? -0.186 -0.951 -7.276 1.00 91.94 193 GLY A N 1
ATOM 1525 C CA . GLY A 1 193 ? -0.491 0.037 -8.317 1.00 91.94 193 GLY A CA 1
ATOM 1526 C C . GLY A 1 193 ? 0.753 0.532 -9.055 1.00 91.94 193 GLY A C 1
ATOM 1527 O O . GLY A 1 193 ? 0.847 0.400 -10.270 1.00 91.94 193 GLY A O 1
ATOM 1528 N N . PHE A 1 194 ? 1.763 1.011 -8.331 1.00 91.62 194 PHE A N 1
ATOM 1529 C CA . PHE A 1 194 ? 2.978 1.512 -8.971 1.00 91.62 194 PHE A CA 1
ATOM 1530 C C . PHE A 1 194 ? 3.856 0.403 -9.571 1.00 91.62 194 PHE A C 1
ATOM 1532 O O . PHE A 1 194 ? 4.528 0.645 -10.570 1.00 91.62 194 PHE A O 1
ATOM 1539 N N . LEU A 1 195 ? 3.857 -0.812 -9.003 1.00 93.88 195 LEU A N 1
ATOM 1540 C CA . LEU A 1 195 ? 4.565 -1.958 -9.592 1.00 93.88 195 LEU A CA 1
ATOM 1541 C C . LEU A 1 195 ? 3.932 -2.338 -10.931 1.00 93.88 195 LEU A C 1
ATOM 1543 O O . LEU A 1 195 ? 4.647 -2.583 -11.903 1.00 93.88 195 LEU A O 1
ATOM 1547 N N . PHE A 1 196 ? 2.601 -2.310 -10.990 1.00 93.19 196 PHE A N 1
ATOM 1548 C CA . PHE A 1 196 ? 1.854 -2.457 -12.225 1.00 93.19 196 PHE A CA 1
ATOM 1549 C C . PHE A 1 196 ? 2.227 -1.348 -13.214 1.00 93.19 196 PHE A C 1
ATOM 1551 O O . PHE A 1 196 ? 2.650 -1.677 -14.320 1.00 93.19 196 PHE A O 1
ATOM 1558 N N . SER A 1 197 ? 2.203 -0.072 -12.808 1.00 90.62 197 SER A N 1
ATOM 1559 C CA . SER A 1 197 ? 2.587 1.060 -13.667 1.00 90.62 197 SER A CA 1
ATOM 1560 C C . SER A 1 197 ? 4.015 0.947 -14.209 1.00 90.62 197 SER A C 1
ATOM 1562 O O . SER A 1 197 ? 4.239 1.191 -15.393 1.00 90.62 197 SER A O 1
ATOM 1564 N N . ILE A 1 198 ? 4.983 0.529 -13.384 1.00 90.00 198 ILE A N 1
ATOM 1565 C CA . ILE A 1 198 ? 6.355 0.254 -13.836 1.00 90.00 198 ILE A CA 1
ATOM 1566 C C . ILE A 1 198 ? 6.343 -0.865 -14.881 1.00 90.00 198 ILE A C 1
ATOM 1568 O O . ILE A 1 198 ? 6.930 -0.718 -15.952 1.00 90.00 198 ILE A O 1
ATOM 1572 N N . SER A 1 199 ? 5.671 -1.978 -14.587 1.00 90.75 199 SER A N 1
ATOM 1573 C CA . SER A 1 199 ? 5.680 -3.150 -15.462 1.00 90.75 199 SER A CA 1
ATOM 1574 C C . SER A 1 199 ? 4.956 -2.922 -16.795 1.00 90.75 199 SER A C 1
ATOM 1576 O O . SER A 1 199 ? 5.379 -3.450 -17.818 1.00 90.75 199 SER A O 1
ATOM 1578 N N . ALA A 1 200 ? 3.897 -2.110 -16.797 1.00 87.12 200 ALA A N 1
ATOM 1579 C CA . ALA A 1 200 ? 3.087 -1.831 -17.973 1.00 87.12 200 ALA A CA 1
ATOM 1580 C C . ALA A 1 200 ? 3.728 -0.775 -18.885 1.00 87.12 200 ALA A C 1
ATOM 1582 O O . ALA A 1 200 ? 3.634 -0.880 -20.105 1.00 87.12 200 ALA A O 1
ATOM 1583 N N . ASN A 1 201 ? 4.400 0.229 -18.306 1.00 78.06 201 ASN A N 1
ATOM 1584 C CA . ASN A 1 201 ? 4.759 1.443 -19.043 1.00 78.06 201 ASN A CA 1
ATOM 1585 C C . ASN A 1 201 ? 6.261 1.683 -19.199 1.00 78.06 201 ASN A C 1
ATOM 1587 O O . ASN A 1 201 ? 6.677 2.383 -20.121 1.00 78.06 201 ASN A O 1
ATOM 1591 N N . ALA A 1 202 ? 7.100 1.139 -18.315 1.00 68.00 202 ALA A N 1
ATOM 1592 C CA . ALA A 1 202 ? 8.508 1.515 -18.312 1.00 68.00 202 ALA A CA 1
ATOM 1593 C C . ALA A 1 202 ? 9.284 0.845 -19.466 1.00 68.00 202 ALA A C 1
ATOM 1595 O O . ALA A 1 202 ? 10.287 1.372 -19.937 1.00 68.00 202 ALA A O 1
ATOM 1596 N N . GLY A 1 203 ? 8.829 -0.303 -19.970 1.00 77.00 203 GLY A N 1
ATOM 1597 C CA . GLY A 1 203 ? 9.518 -1.079 -21.005 1.00 77.00 203 GLY A CA 1
ATOM 1598 C C . GLY A 1 203 ? 10.375 -2.222 -20.447 1.00 77.00 203 GLY A C 1
ATOM 1599 O O . GLY A 1 203 ? 10.604 -2.348 -19.241 1.00 77.00 203 GLY A O 1
ATOM 1600 N N . MET A 1 204 ? 10.851 -3.086 -21.350 1.00 83.69 204 MET A N 1
ATOM 1601 C CA . MET A 1 204 ? 11.393 -4.414 -21.014 1.00 83.69 204 MET A CA 1
ATOM 1602 C C . MET A 1 204 ? 12.546 -4.383 -19.996 1.00 83.69 204 MET A C 1
ATOM 1604 O O . MET A 1 204 ? 12.600 -5.216 -19.091 1.00 83.69 204 MET A O 1
ATOM 1608 N N . GLN A 1 205 ? 13.455 -3.409 -20.099 1.00 83.12 205 GLN A N 1
ATOM 1609 C CA . GLN A 1 205 ? 14.615 -3.292 -19.205 1.00 83.12 205 GLN A CA 1
ATOM 1610 C C . GLN A 1 205 ? 14.232 -3.125 -17.725 1.00 83.12 205 GLN A C 1
ATOM 1612 O O . GLN A 1 205 ? 14.956 -3.577 -16.838 1.00 83.12 205 GLN A O 1
ATOM 1617 N N . TYR A 1 206 ? 13.073 -2.532 -17.437 1.00 85.75 206 TYR A N 1
ATOM 1618 C CA . TYR A 1 206 ? 12.626 -2.307 -16.064 1.00 85.75 206 TYR A CA 1
ATOM 1619 C C . TYR A 1 206 ? 11.839 -3.480 -15.506 1.00 85.75 206 TYR A C 1
ATOM 1621 O O . TYR A 1 206 ? 11.991 -3.813 -14.334 1.00 85.75 206 TYR A O 1
ATOM 1629 N N . CYS A 1 207 ? 11.087 -4.179 -16.351 1.00 88.25 207 CYS A N 1
ATOM 1630 C CA . CYS A 1 207 ? 10.536 -5.478 -15.983 1.00 88.25 207 CYS A CA 1
ATOM 1631 C C . CYS A 1 207 ? 11.664 -6.467 -15.636 1.00 88.25 207 CYS A C 1
ATOM 1633 O O . CYS A 1 207 ? 11.580 -7.179 -14.639 1.00 88.25 207 CYS A O 1
ATOM 1635 N N . GLN A 1 208 ? 12.779 -6.442 -16.379 1.00 86.88 208 GLN A N 1
ATOM 1636 C CA . GLN A 1 208 ? 13.989 -7.199 -16.032 1.00 86.88 208 GLN A CA 1
ATOM 1637 C C . GLN A 1 208 ? 14.627 -6.737 -14.717 1.00 86.88 208 GLN A C 1
ATOM 1639 O O . GLN A 1 208 ? 15.142 -7.562 -13.962 1.00 86.88 208 GLN A O 1
ATOM 1644 N N . TYR A 1 209 ? 14.618 -5.433 -14.432 1.00 88.50 209 TYR A N 1
ATOM 1645 C CA . TYR A 1 209 ? 15.074 -4.907 -13.147 1.00 88.50 209 TYR A CA 1
ATOM 1646 C C . TYR A 1 209 ? 14.206 -5.433 -11.994 1.00 88.50 209 TYR A C 1
ATOM 1648 O O . TYR A 1 209 ? 14.743 -6.031 -11.064 1.00 88.50 209 TYR A O 1
ATOM 1656 N N . MET A 1 210 ? 12.877 -5.339 -12.098 1.00 91.50 210 MET A N 1
ATOM 1657 C CA . MET A 1 210 ? 11.939 -5.906 -11.120 1.00 91.50 210 MET A CA 1
ATOM 1658 C C . MET A 1 210 ? 12.114 -7.418 -10.944 1.00 91.50 210 MET A C 1
ATOM 1660 O O . MET A 1 210 ? 12.087 -7.915 -9.818 1.00 91.50 210 MET A O 1
ATOM 1664 N N . TYR A 1 211 ? 12.349 -8.149 -12.038 1.00 89.00 211 TYR A N 1
ATOM 1665 C CA . TYR A 1 211 ? 12.657 -9.578 -11.991 1.00 89.00 211 TYR A CA 1
ATOM 1666 C C . TYR A 1 211 ? 13.878 -9.847 -11.100 1.00 89.00 211 TYR A C 1
ATOM 1668 O O . TYR A 1 211 ? 13.819 -10.683 -10.201 1.00 89.00 211 TYR A O 1
ATOM 1676 N N . ARG A 1 212 ? 14.967 -9.087 -11.287 1.00 89.38 212 ARG A N 1
ATOM 1677 C CA . ARG A 1 212 ? 16.199 -9.214 -10.483 1.00 89.38 212 ARG A CA 1
ATOM 1678 C C . ARG A 1 212 ? 16.010 -8.839 -9.014 1.00 89.38 212 ARG A C 1
ATOM 1680 O O . ARG A 1 212 ? 16.708 -9.392 -8.173 1.00 89.38 212 ARG A O 1
ATOM 1687 N N . LEU A 1 213 ? 15.080 -7.938 -8.702 1.00 92.19 213 LEU A N 1
ATOM 1688 C CA . LEU A 1 213 ? 14.723 -7.593 -7.319 1.00 92.19 213 LEU A CA 1
ATOM 1689 C C . LEU A 1 213 ? 13.926 -8.700 -6.603 1.00 92.19 213 LEU A C 1
ATOM 1691 O O . LEU A 1 213 ? 13.707 -8.631 -5.393 1.00 92.19 213 LEU A O 1
ATOM 1695 N N . GLY A 1 214 ? 13.494 -9.730 -7.333 1.00 91.25 214 GLY A N 1
ATOM 1696 C CA . GLY A 1 214 ? 12.689 -10.821 -6.796 1.00 91.25 214 GLY A CA 1
ATOM 1697 C C . GLY A 1 214 ? 11.191 -10.513 -6.755 1.00 91.25 214 GLY A C 1
ATOM 1698 O O . GLY A 1 214 ? 10.476 -11.015 -5.883 1.00 91.25 214 GLY A O 1
ATOM 1699 N N . ALA A 1 215 ? 10.697 -9.676 -7.678 1.00 92.12 215 ALA A N 1
ATOM 1700 C CA . ALA A 1 215 ? 9.272 -9.355 -7.776 1.00 92.12 215 ALA A CA 1
ATOM 1701 C C . ALA A 1 215 ? 8.409 -10.611 -7.982 1.00 92.12 215 ALA A C 1
ATOM 1703 O O . ALA A 1 215 ? 7.331 -10.706 -7.406 1.00 92.12 215 ALA A O 1
ATOM 1704 N N . VAL A 1 216 ? 8.896 -11.605 -8.735 1.00 88.94 216 VAL A N 1
ATOM 1705 C CA . VAL A 1 216 ? 8.163 -12.859 -8.981 1.00 88.94 216 VAL A CA 1
ATOM 1706 C C . VAL A 1 216 ? 7.899 -13.616 -7.675 1.00 88.94 216 VAL A C 1
ATOM 1708 O O . VAL A 1 216 ? 6.774 -14.041 -7.409 1.00 88.94 216 VAL A O 1
ATOM 1711 N N . GLN A 1 217 ? 8.911 -13.735 -6.816 1.00 87.38 217 GLN A N 1
ATOM 1712 C CA . GLN A 1 217 ? 8.805 -14.405 -5.519 1.00 87.38 217 GLN A CA 1
ATOM 1713 C C . GLN A 1 217 ? 7.898 -13.631 -4.557 1.00 87.38 217 GLN A C 1
ATOM 1715 O O . GLN A 1 217 ? 7.135 -14.236 -3.809 1.00 87.38 217 GLN A O 1
ATOM 1720 N N . ALA A 1 218 ? 7.959 -12.296 -4.574 1.00 91.12 218 ALA A N 1
ATOM 1721 C CA . ALA A 1 218 ? 7.094 -11.474 -3.733 1.00 91.12 218 ALA A CA 1
ATOM 1722 C C . ALA A 1 218 ? 5.619 -11.579 -4.156 1.00 91.12 218 ALA A C 1
ATOM 1724 O O . ALA A 1 218 ? 4.761 -11.847 -3.316 1.00 91.12 218 ALA A O 1
ATOM 1725 N N . LEU A 1 219 ? 5.341 -11.412 -5.452 1.00 89.94 219 LEU A N 1
ATOM 1726 C CA . LEU A 1 219 ? 3.989 -11.320 -6.006 1.00 89.94 219 LEU A CA 1
ATOM 1727 C C . LEU A 1 219 ? 3.284 -12.679 -6.115 1.00 89.94 219 LEU A C 1
ATOM 1729 O O . LEU A 1 219 ? 2.076 -12.752 -5.919 1.00 89.94 219 LEU A O 1
ATOM 1733 N N . SER A 1 220 ? 4.009 -13.775 -6.359 1.00 87.19 220 SER A N 1
ATOM 1734 C CA . SER A 1 220 ? 3.410 -15.123 -6.441 1.00 87.19 220 SER A CA 1
ATOM 1735 C C . SER A 1 220 ? 2.692 -15.557 -5.157 1.00 87.19 220 SER A C 1
ATOM 1737 O O . SER A 1 220 ? 1.776 -16.374 -5.192 1.00 87.19 220 SER A O 1
ATOM 1739 N N . ARG A 1 221 ? 3.030 -14.967 -4.007 1.00 87.12 221 ARG A N 1
ATOM 1740 C CA . ARG A 1 221 ? 2.325 -15.217 -2.741 1.00 87.12 221 ARG A CA 1
ATOM 1741 C C . ARG A 1 221 ? 0.875 -14.725 -2.767 1.00 87.12 221 ARG A C 1
ATOM 1743 O O . ARG A 1 221 ? 0.072 -15.181 -1.959 1.00 87.12 221 ARG A O 1
ATOM 1750 N N . PHE A 1 222 ? 0.533 -13.806 -3.668 1.00 84.81 222 PHE A N 1
ATOM 1751 C CA . PHE A 1 222 ? -0.772 -13.147 -3.711 1.00 84.81 222 PHE A CA 1
ATOM 1752 C C . PHE A 1 222 ? -1.811 -13.904 -4.551 1.00 84.81 222 PHE A C 1
ATOM 1754 O O . PHE A 1 222 ? -2.980 -13.536 -4.516 1.00 84.81 222 PHE A O 1
ATOM 1761 N N . TYR A 1 223 ? -1.444 -15.014 -5.210 1.00 71.88 223 TYR A N 1
ATOM 1762 C CA . TYR A 1 223 ? -2.386 -15.858 -5.967 1.00 71.88 223 TYR A CA 1
ATOM 1763 C C . TYR A 1 223 ? -3.533 -16.435 -5.135 1.00 71.88 223 TYR A C 1
ATOM 1765 O O . TYR A 1 223 ? -4.582 -16.770 -5.674 1.00 71.88 223 TYR A O 1
ATOM 1773 N N . VAL A 1 224 ? -3.328 -16.585 -3.828 1.00 71.94 224 VAL A N 1
ATOM 1774 C CA . VAL A 1 224 ? -4.327 -17.162 -2.920 1.00 71.94 224 VAL A CA 1
ATOM 1775 C C . VAL A 1 224 ? -5.285 -16.114 -2.345 1.00 71.94 224 VAL A C 1
ATOM 1777 O O . VAL A 1 224 ? -6.163 -16.465 -1.559 1.00 71.94 224 VAL A O 1
ATOM 1780 N N . LEU A 1 225 ? -5.107 -14.829 -2.680 1.00 70.50 225 LEU A N 1
ATOM 1781 C CA . LEU A 1 225 ? -5.957 -13.761 -2.164 1.00 70.50 225 LEU A CA 1
ATOM 1782 C C . LEU A 1 225 ? -7.289 -13.701 -2.933 1.00 70.50 225 LEU A C 1
ATOM 1784 O O . LEU A 1 225 ? -7.279 -13.642 -4.159 1.00 70.50 225 LEU A O 1
ATOM 1788 N N . PRO A 1 226 ? -8.438 -13.660 -2.232 1.00 53.69 226 PRO A N 1
ATOM 1789 C CA . PRO A 1 226 ? -9.763 -13.658 -2.859 1.00 53.69 226 PRO A CA 1
ATOM 1790 C C . PRO A 1 226 ? -10.174 -12.297 -3.453 1.00 53.69 226 PRO A C 1
ATOM 1792 O O . PRO A 1 226 ? -11.234 -12.200 -4.063 1.00 53.69 226 PRO A O 1
ATOM 1795 N N . GLY A 1 227 ? -9.381 -11.237 -3.255 1.00 65.00 227 GLY A N 1
ATOM 1796 C CA . GLY A 1 227 ? -9.702 -9.889 -3.732 1.00 65.00 227 GLY A CA 1
ATOM 1797 C C . GLY A 1 227 ? -9.416 -9.727 -5.223 1.00 65.00 227 GLY A C 1
ATOM 1798 O O . GLY A 1 227 ? -8.268 -9.896 -5.641 1.00 65.00 227 GLY A O 1
ATOM 1799 N N . SER A 1 228 ? -10.436 -9.350 -6.002 1.00 67.19 228 SER A N 1
ATOM 1800 C CA . SER A 1 228 ? -10.345 -9.193 -7.461 1.00 67.19 228 SER A CA 1
ATOM 1801 C C . SER A 1 228 ? -9.197 -8.279 -7.875 1.00 67.19 228 SER A C 1
ATOM 1803 O O . SER A 1 228 ? -8.409 -8.640 -8.741 1.00 67.19 228 SER A O 1
ATOM 1805 N N . ASP A 1 229 ? -9.041 -7.135 -7.214 1.00 83.44 229 ASP A N 1
ATOM 1806 C CA . ASP A 1 229 ? -8.117 -6.096 -7.677 1.00 83.44 229 ASP A CA 1
ATOM 1807 C C . ASP A 1 229 ? -6.664 -6.433 -7.345 1.00 83.44 229 ASP A C 1
ATOM 1809 O O . ASP A 1 229 ? -5.764 -6.236 -8.162 1.00 83.44 229 ASP A O 1
ATOM 1813 N N . VAL A 1 230 ? -6.430 -7.014 -6.162 1.00 86.38 230 VAL A N 1
ATOM 1814 C CA . VAL A 1 230 ? -5.108 -7.532 -5.788 1.00 86.38 230 VAL A CA 1
ATOM 1815 C C . VAL A 1 230 ? -4.699 -8.635 -6.754 1.00 86.38 230 VAL A C 1
ATOM 1817 O O . VAL A 1 230 ? -3.565 -8.631 -7.231 1.00 86.38 230 VAL A O 1
ATOM 1820 N N . ALA A 1 231 ? -5.619 -9.549 -7.072 1.00 81.50 231 ALA A N 1
ATOM 1821 C CA . ALA A 1 231 ? -5.369 -10.627 -8.013 1.00 81.50 231 ALA A CA 1
ATOM 1822 C C . ALA A 1 231 ? -5.048 -10.075 -9.413 1.00 81.50 231 ALA A C 1
ATOM 1824 O O . ALA A 1 231 ? -3.986 -10.380 -9.947 1.00 81.50 231 ALA A O 1
ATOM 1825 N N . ILE A 1 232 ? -5.894 -9.202 -9.973 1.00 84.94 232 ILE A N 1
ATOM 1826 C CA . ILE A 1 232 ? -5.719 -8.610 -11.313 1.00 84.94 232 ILE A CA 1
ATOM 1827 C C . ILE A 1 232 ? -4.377 -7.880 -11.436 1.00 84.94 232 ILE A C 1
ATOM 1829 O O . ILE A 1 232 ? -3.626 -8.125 -12.388 1.00 84.94 232 ILE A O 1
ATOM 1833 N N . LEU A 1 233 ? -4.042 -7.014 -10.472 1.00 89.25 233 LEU A N 1
ATOM 1834 C CA . LEU A 1 233 ? -2.776 -6.277 -10.489 1.00 89.25 233 LEU A CA 1
ATOM 1835 C C . LEU A 1 233 ? -1.581 -7.218 -10.326 1.00 89.25 233 LEU A C 1
ATOM 1837 O O . LEU A 1 233 ? -0.567 -7.041 -11.002 1.00 89.25 233 LEU A O 1
ATOM 1841 N N . THR A 1 234 ? -1.704 -8.246 -9.482 1.00 88.50 234 THR A N 1
ATOM 1842 C CA . THR A 1 234 ? -0.671 -9.276 -9.312 1.00 88.50 234 THR A CA 1
ATOM 1843 C C . THR A 1 234 ? -0.422 -10.019 -10.620 1.00 88.50 234 THR A C 1
ATOM 1845 O O . THR A 1 234 ? 0.725 -10.083 -11.058 1.00 88.50 234 THR A O 1
ATOM 1848 N N . PHE A 1 235 ? -1.472 -10.547 -11.260 1.00 85.94 235 PHE A N 1
ATOM 1849 C CA . PHE A 1 235 ? -1.371 -11.298 -12.514 1.00 85.94 235 PHE A CA 1
ATOM 1850 C C . PHE A 1 235 ? -0.739 -10.455 -13.617 1.00 85.94 235 PHE A C 1
ATOM 1852 O O . PHE A 1 235 ? 0.248 -10.876 -14.216 1.00 85.94 235 PHE A O 1
ATOM 1859 N N . SER A 1 236 ? -1.257 -9.244 -13.825 1.00 87.69 236 SER A N 1
ATOM 1860 C CA . SER A 1 236 ? -0.771 -8.347 -14.877 1.00 87.69 236 SER A CA 1
ATOM 1861 C C . SER A 1 236 ? 0.700 -7.985 -14.665 1.00 87.69 236 SER A C 1
ATOM 1863 O O . SER A 1 236 ? 1.511 -8.052 -15.587 1.00 87.69 236 SER A O 1
ATOM 1865 N N . THR A 1 237 ? 1.077 -7.669 -13.422 1.00 90.56 237 THR A N 1
ATOM 1866 C CA . THR A 1 237 ? 2.468 -7.337 -13.086 1.00 90.56 237 THR A CA 1
ATOM 1867 C C . THR A 1 237 ? 3.385 -8.549 -13.259 1.00 90.56 237 THR A C 1
ATOM 1869 O O . THR A 1 237 ? 4.472 -8.426 -13.820 1.00 90.56 237 THR A O 1
ATOM 1872 N N . LEU A 1 238 ? 2.962 -9.733 -12.803 1.00 87.69 238 LEU A N 1
ATOM 1873 C CA . LEU A 1 238 ? 3.742 -10.965 -12.927 1.00 87.69 238 LEU A CA 1
ATOM 1874 C C . LEU A 1 238 ? 3.967 -11.359 -14.379 1.00 87.69 238 LEU A C 1
ATOM 1876 O O . LEU A 1 238 ? 5.093 -11.703 -14.727 1.00 87.69 238 LEU A O 1
ATOM 1880 N N . GLN A 1 239 ? 2.934 -11.278 -15.214 1.00 85.88 239 GLN A N 1
ATOM 1881 C CA . GLN A 1 239 ? 3.041 -11.564 -16.639 1.00 85.88 239 GLN A CA 1
ATOM 1882 C C . GLN A 1 239 ? 4.114 -10.680 -17.290 1.00 85.88 239 GLN A C 1
ATOM 1884 O O . GLN A 1 239 ? 5.088 -11.202 -17.832 1.00 85.88 239 GLN A O 1
ATOM 1889 N N . ASN A 1 240 ? 4.020 -9.358 -17.115 1.00 87.44 240 ASN A N 1
ATOM 1890 C CA . ASN A 1 240 ? 4.984 -8.399 -17.665 1.00 87.44 240 ASN A CA 1
ATOM 1891 C C . ASN A 1 240 ? 6.427 -8.666 -17.189 1.00 87.44 240 ASN A C 1
ATOM 1893 O O . ASN A 1 240 ? 7.386 -8.633 -17.973 1.00 87.44 240 ASN A O 1
ATOM 1897 N N . VAL A 1 241 ? 6.590 -8.947 -15.892 1.00 88.06 241 VAL A N 1
ATOM 1898 C CA . VAL A 1 241 ? 7.897 -9.211 -15.272 1.00 88.06 241 VAL A CA 1
ATOM 1899 C C . VAL A 1 241 ? 8.493 -10.535 -15.755 1.00 88.06 241 VAL A C 1
ATOM 1901 O O . VAL A 1 241 ? 9.691 -10.590 -16.034 1.00 88.06 241 VAL A O 1
ATOM 1904 N N . ILE A 1 242 ? 7.688 -11.592 -15.873 1.00 84.31 242 ILE A N 1
ATOM 1905 C CA . ILE A 1 242 ? 8.144 -12.920 -16.304 1.00 84.31 242 ILE A CA 1
ATOM 1906 C C . ILE A 1 242 ? 8.481 -12.923 -17.788 1.00 84.31 242 ILE A C 1
ATOM 1908 O O . ILE A 1 242 ? 9.571 -13.372 -18.138 1.00 84.31 242 ILE A O 1
ATOM 1912 N N . ASP A 1 243 ? 7.619 -12.375 -18.645 1.00 79.25 243 ASP A N 1
ATOM 1913 C CA . ASP A 1 243 ? 7.876 -12.309 -20.088 1.00 79.25 243 ASP A CA 1
ATOM 1914 C C . ASP A 1 243 ? 9.201 -11.584 -20.375 1.00 79.25 243 ASP A C 1
ATOM 1916 O O . ASP A 1 243 ? 10.037 -12.047 -21.157 1.00 79.25 243 ASP A O 1
ATOM 1920 N N . SER A 1 244 ? 9.463 -10.498 -19.645 1.00 80.50 244 SER A N 1
ATOM 1921 C CA . SER A 1 244 ? 10.726 -9.761 -19.744 1.00 80.50 244 SER A CA 1
ATOM 1922 C C . SER A 1 244 ? 11.913 -10.491 -19.100 1.00 80.50 244 SER A C 1
ATOM 1924 O O . SER A 1 244 ? 13.043 -10.395 -19.589 1.00 80.50 244 SER A O 1
ATOM 1926 N N . GLY A 1 245 ? 11.686 -11.215 -18.001 1.00 73.62 245 GLY A N 1
ATOM 1927 C CA . GLY A 1 245 ? 12.695 -12.017 -17.306 1.00 73.62 245 GLY A CA 1
ATOM 1928 C C . GLY A 1 245 ? 13.183 -13.207 -18.134 1.00 73.62 245 GLY A C 1
ATOM 1929 O O . GLY A 1 245 ? 14.387 -13.442 -18.226 1.00 73.62 245 GLY A O 1
ATOM 1930 N N . LEU A 1 246 ? 12.281 -13.902 -18.825 1.00 71.25 246 LEU A N 1
ATOM 1931 C CA . LEU A 1 246 ? 12.622 -14.992 -19.746 1.00 71.25 246 LEU A CA 1
ATOM 1932 C C . LEU A 1 246 ? 13.475 -14.501 -20.921 1.00 71.25 246 LEU A C 1
ATOM 1934 O O . LEU A 1 246 ? 14.430 -15.169 -21.330 1.00 71.25 246 LEU A O 1
ATOM 1938 N N . TYR A 1 247 ? 13.206 -13.293 -21.423 1.00 68.94 247 TYR A N 1
ATOM 1939 C CA . TYR A 1 247 ? 14.074 -12.655 -22.412 1.00 68.94 247 TYR A CA 1
ATOM 1940 C C . TYR A 1 247 ? 15.500 -12.426 -21.869 1.00 68.94 247 TYR A C 1
ATOM 1942 O O . TYR A 1 247 ? 16.493 -12.637 -22.568 1.00 68.94 247 TYR A O 1
ATOM 1950 N N . LEU A 1 248 ? 15.643 -12.057 -20.592 1.00 62.19 248 LEU A N 1
ATOM 1951 C CA . LEU A 1 248 ? 16.957 -11.909 -19.958 1.00 62.19 248 LEU A CA 1
ATOM 1952 C C . LEU A 1 248 ? 17.702 -13.250 -19.818 1.00 62.19 248 LEU A C 1
ATOM 1954 O O . LEU A 1 248 ? 18.911 -13.308 -20.040 1.00 62.19 248 LEU A O 1
ATOM 1958 N N . ILE A 1 249 ? 17.000 -14.322 -19.448 1.00 60.12 249 ILE A N 1
ATOM 1959 C CA . ILE A 1 249 ? 17.597 -15.659 -19.293 1.00 60.12 249 ILE A CA 1
ATOM 1960 C C . ILE A 1 249 ? 18.052 -16.200 -20.655 1.00 60.12 249 ILE A C 1
ATOM 1962 O O . ILE A 1 249 ? 19.191 -16.654 -20.789 1.00 60.12 249 ILE A O 1
ATOM 1966 N N . SER A 1 250 ? 17.208 -16.077 -21.684 1.00 57.66 250 SER A N 1
ATOM 1967 C CA . SER A 1 250 ? 17.514 -16.523 -23.053 1.00 57.66 250 SER A CA 1
ATOM 1968 C C . SER A 1 250 ? 18.672 -15.750 -23.706 1.00 57.66 250 SER A C 1
ATOM 1970 O O . SER A 1 250 ? 19.491 -16.335 -24.411 1.00 57.66 250 SER A O 1
ATOM 1972 N N . SER A 1 251 ? 18.810 -14.450 -23.424 1.00 56.66 251 SER A N 1
ATOM 1973 C CA . SER A 1 251 ? 19.926 -13.631 -23.926 1.00 56.66 251 SER A CA 1
ATOM 1974 C C . SER A 1 251 ? 21.253 -13.887 -23.198 1.00 56.66 251 SER A C 1
ATOM 1976 O O . SER A 1 251 ? 22.317 -13.802 -23.810 1.00 56.66 251 SER A O 1
ATOM 1978 N N . ARG A 1 252 ? 21.226 -14.256 -21.909 1.00 52.03 252 ARG A N 1
ATOM 1979 C CA . ARG A 1 252 ? 22.434 -14.642 -21.153 1.00 52.03 252 ARG A CA 1
ATOM 1980 C C . ARG A 1 252 ? 22.953 -16.029 -21.525 1.00 52.03 252 ARG A C 1
ATOM 1982 O O . ARG A 1 252 ? 24.163 -16.210 -21.615 1.00 52.03 252 ARG A O 1
ATOM 1989 N N . SER A 1 253 ? 22.064 -16.980 -21.795 1.00 44.31 253 SER A N 1
ATOM 1990 C CA . SER A 1 253 ? 22.434 -18.339 -22.223 1.00 44.31 253 SER A CA 1
ATOM 1991 C C . SER A 1 253 ? 23.051 -18.387 -23.632 1.00 44.31 253 SER A C 1
ATOM 1993 O O . SER A 1 253 ? 23.781 -19.322 -23.951 1.00 44.31 253 SER A O 1
ATOM 1995 N N . GLN A 1 254 ? 22.880 -17.338 -24.445 1.00 38.62 254 GLN A N 1
ATOM 1996 C CA . GLN A 1 254 ? 23.594 -17.175 -25.721 1.00 38.62 254 GLN A CA 1
ATOM 1997 C C . GLN A 1 254 ? 25.049 -16.687 -25.570 1.00 38.62 254 GLN A C 1
ATOM 1999 O O . GLN A 1 254 ? 25.802 -16.698 -26.543 1.00 38.62 254 GLN A O 1
ATOM 2004 N N . CYS A 1 255 ? 25.490 -16.302 -24.368 1.00 33.03 255 CYS A N 1
ATOM 2005 C CA . CYS A 1 255 ? 26.808 -15.719 -24.134 1.00 33.03 255 CYS A CA 1
ATOM 2006 C C . CYS A 1 255 ? 27.662 -16.602 -23.207 1.00 33.03 255 CYS A C 1
ATOM 2008 O O . CYS A 1 255 ? 27.929 -16.202 -22.082 1.00 33.03 255 CYS A O 1
ATOM 2010 N N . GLN A 1 256 ? 28.064 -17.804 -23.663 1.00 31.08 256 GLN A N 1
ATOM 2011 C CA . GLN A 1 256 ? 29.289 -18.518 -23.215 1.00 31.08 256 GLN A CA 1
ATOM 2012 C C . GLN A 1 256 ? 29.584 -19.874 -23.901 1.00 31.08 256 GLN A C 1
ATOM 2014 O O . GLN A 1 256 ? 30.409 -20.642 -23.414 1.00 31.08 256 GLN A O 1
ATOM 2019 N N . LEU A 1 257 ? 29.024 -20.180 -25.075 1.00 30.38 257 LEU A N 1
ATOM 2020 C CA . LEU A 1 257 ? 29.484 -21.334 -25.864 1.00 30.38 257 LEU A CA 1
ATOM 2021 C C . LEU A 1 257 ? 30.713 -20.951 -26.710 1.00 30.38 257 LEU A C 1
ATOM 2023 O O . LEU A 1 257 ? 30.605 -20.624 -27.890 1.00 30.38 257 LEU A O 1
ATOM 2027 N N . LYS A 1 258 ? 31.911 -20.994 -26.106 1.00 29.00 258 LYS A N 1
ATOM 2028 C CA . LYS A 1 258 ? 33.161 -21.112 -26.876 1.00 29.00 258 LYS A CA 1
ATOM 2029 C C . LYS A 1 258 ? 33.212 -22.522 -27.466 1.00 29.00 258 LYS A C 1
ATOM 2031 O O . LYS A 1 258 ? 33.611 -23.467 -26.793 1.00 29.00 258 LYS A O 1
ATOM 2036 N N . LEU A 1 259 ? 32.774 -22.657 -28.715 1.00 32.12 259 LEU A N 1
ATOM 2037 C CA . LEU A 1 259 ? 32.926 -23.889 -29.488 1.00 32.12 259 LEU A CA 1
ATOM 2038 C C . LEU A 1 259 ? 34.427 -24.239 -29.616 1.00 32.12 259 LEU A C 1
ATOM 2040 O O . LEU A 1 259 ? 35.222 -23.345 -29.923 1.00 32.12 259 LEU A O 1
ATOM 2044 N N . PRO A 1 260 ? 34.845 -25.502 -29.402 1.00 28.20 260 PRO A N 1
ATOM 2045 C CA . PRO A 1 260 ? 36.205 -25.940 -29.697 1.00 28.20 260 PRO A CA 1
ATOM 2046 C C . PRO A 1 260 ? 36.523 -25.715 -31.180 1.00 28.20 260 PRO A C 1
ATOM 2048 O O . PRO A 1 260 ? 35.704 -26.016 -32.046 1.00 28.20 260 PRO A O 1
ATOM 2051 N N . HIS A 1 261 ? 37.726 -25.219 -31.476 1.00 31.72 261 HIS A N 1
ATOM 2052 C CA . HIS A 1 261 ? 38.169 -24.767 -32.805 1.00 31.72 261 HIS A CA 1
ATOM 2053 C C . HIS A 1 261 ? 38.245 -25.833 -33.918 1.00 31.72 261 HIS A C 1
ATOM 2055 O O . HIS A 1 261 ? 38.701 -25.519 -35.012 1.00 31.72 261 HIS A O 1
ATOM 2061 N N . ASN A 1 262 ? 37.750 -27.050 -33.699 1.00 36.44 262 ASN A N 1
ATOM 2062 C CA . ASN A 1 262 ? 37.752 -28.119 -34.694 1.00 36.44 262 ASN A CA 1
ATOM 2063 C C . ASN A 1 262 ? 36.332 -28.622 -34.956 1.00 36.44 262 ASN A C 1
ATOM 2065 O O . ASN A 1 262 ? 35.992 -29.743 -34.596 1.00 36.44 262 ASN A O 1
ATOM 2069 N N . PHE A 1 263 ? 35.513 -27.805 -35.614 1.00 31.52 263 PHE A N 1
ATOM 2070 C CA . PHE A 1 263 ? 34.373 -28.315 -36.367 1.00 31.52 263 PHE A CA 1
ATOM 2071 C C . PHE A 1 263 ? 34.366 -27.688 -37.755 1.00 31.52 263 PHE A C 1
ATOM 2073 O O . PHE A 1 263 ? 34.391 -26.471 -37.930 1.00 31.52 263 PHE A O 1
ATOM 2080 N N . ILE A 1 264 ? 34.411 -28.584 -38.734 1.00 38.16 264 ILE A N 1
ATOM 2081 C CA . ILE A 1 264 ? 34.415 -28.321 -40.164 1.00 38.16 264 ILE A CA 1
ATOM 2082 C C . ILE A 1 264 ? 33.208 -27.445 -40.513 1.00 38.16 264 ILE A C 1
ATOM 2084 O O . ILE A 1 264 ? 32.095 -27.672 -40.045 1.00 38.16 264 ILE A O 1
ATOM 2088 N N . ASN A 1 265 ? 33.474 -26.427 -41.324 1.00 43.03 265 ASN A N 1
ATOM 2089 C CA . ASN A 1 265 ? 32.556 -25.380 -41.753 1.00 43.03 265 ASN A CA 1
ATOM 2090 C C . ASN A 1 265 ? 31.213 -25.928 -42.305 1.00 43.03 265 ASN A C 1
ATOM 2092 O O . ASN A 1 265 ? 31.233 -26.552 -43.369 1.00 43.03 265 ASN A O 1
ATOM 2096 N N . PRO A 1 266 ? 30.048 -25.672 -41.666 1.00 37.00 266 PRO A N 1
ATOM 2097 C CA . PRO A 1 266 ? 28.742 -25.989 -42.233 1.00 37.00 266 PRO A CA 1
ATOM 2098 C C . PRO A 1 266 ? 28.044 -24.699 -42.694 1.00 37.00 266 PRO A C 1
ATOM 2100 O O . PRO A 1 266 ? 27.566 -23.900 -41.888 1.00 37.00 266 PRO A O 1
ATOM 2103 N N . ASN A 1 267 ? 27.974 -24.495 -44.009 1.00 38.62 267 ASN A N 1
ATOM 2104 C CA . ASN A 1 267 ? 27.451 -23.278 -44.643 1.00 38.62 267 ASN A CA 1
ATOM 2105 C C . ASN A 1 267 ? 25.908 -23.197 -44.743 1.00 38.62 267 ASN A C 1
ATOM 2107 O O . ASN A 1 267 ? 25.398 -22.516 -45.628 1.00 38.62 267 ASN A O 1
ATOM 2111 N N . THR A 1 268 ? 25.137 -23.821 -43.847 1.00 46.56 268 THR A N 1
ATOM 2112 C CA . THR A 1 268 ? 23.668 -23.641 -43.800 1.00 46.56 268 THR A CA 1
ATOM 2113 C C . THR A 1 268 ? 23.107 -23.737 -42.377 1.00 46.56 268 THR A C 1
ATOM 2115 O O . THR A 1 268 ? 23.559 -24.535 -41.552 1.00 46.56 268 THR A O 1
ATOM 2118 N N . ALA A 1 269 ? 22.101 -22.901 -42.086 1.00 37.25 269 ALA A N 1
ATOM 2119 C CA . ALA A 1 269 ? 21.452 -22.767 -40.777 1.00 37.25 269 ALA A CA 1
ATOM 2120 C C . ALA A 1 269 ? 20.728 -24.044 -40.297 1.00 37.25 269 ALA A C 1
ATOM 2122 O O . ALA A 1 269 ? 20.577 -24.239 -39.093 1.00 37.25 269 ALA A O 1
ATOM 2123 N N . GLU A 1 270 ? 20.339 -24.932 -41.214 1.00 35.59 270 GLU A N 1
ATOM 2124 C CA . GLU A 1 270 ? 19.722 -26.232 -40.906 1.00 35.59 270 GLU A CA 1
ATOM 2125 C C . GLU A 1 270 ? 20.701 -27.204 -40.239 1.00 35.59 270 GLU A C 1
ATOM 2127 O O . GLU A 1 270 ? 20.384 -27.775 -39.197 1.00 35.59 270 GLU A O 1
ATOM 2132 N N . THR A 1 271 ? 21.941 -27.286 -40.727 1.00 40.50 271 THR A N 1
ATOM 2133 C CA . THR A 1 271 ? 22.958 -28.207 -40.186 1.00 40.50 271 THR A CA 1
ATOM 2134 C C . THR A 1 271 ? 23.402 -27.844 -38.763 1.00 40.50 271 THR A C 1
ATOM 2136 O O . THR A 1 271 ? 23.705 -28.718 -37.948 1.00 40.50 271 THR A O 1
ATOM 2139 N N . LYS A 1 272 ? 23.394 -26.547 -38.412 1.00 42.00 272 LYS A N 1
ATOM 2140 C CA . LYS A 1 272 ? 23.623 -26.083 -37.028 1.00 42.00 272 LYS A CA 1
ATOM 2141 C C . LYS A 1 272 ? 22.485 -26.488 -36.094 1.00 42.00 272 LYS A C 1
ATOM 2143 O O . LYS A 1 272 ? 22.729 -26.743 -34.920 1.00 42.00 272 LYS A O 1
ATOM 2148 N N . ARG A 1 273 ? 21.258 -26.548 -36.611 1.00 40.16 273 ARG A N 1
ATOM 2149 C CA . ARG A 1 273 ? 20.057 -26.879 -35.844 1.00 40.16 273 ARG A CA 1
ATOM 2150 C C . ARG A 1 273 ? 20.003 -28.374 -35.525 1.00 40.16 273 ARG A C 1
ATOM 2152 O O . ARG A 1 273 ? 19.797 -28.730 -34.372 1.00 40.16 273 ARG A O 1
ATOM 2159 N N . GLU A 1 274 ? 20.283 -29.231 -36.506 1.00 40.38 274 GLU A N 1
ATOM 2160 C CA . GLU A 1 274 ? 20.349 -30.690 -36.310 1.00 40.38 274 GLU A CA 1
ATOM 2161 C C . GLU A 1 274 ? 21.470 -31.109 -35.351 1.00 40.38 274 GLU A C 1
ATOM 2163 O O . GLU A 1 274 ? 21.267 -31.983 -34.513 1.00 40.38 274 GLU A O 1
ATOM 2168 N N . SER A 1 275 ? 22.623 -30.436 -35.395 1.00 42.03 275 SER A N 1
ATOM 2169 C CA . SER A 1 275 ? 23.738 -30.704 -34.472 1.00 42.03 275 SER A CA 1
ATOM 2170 C C . SER A 1 275 ? 23.386 -30.384 -33.010 1.00 42.03 275 SER A C 1
ATOM 2172 O O . SER A 1 275 ? 23.811 -31.092 -32.101 1.00 42.03 275 SER A O 1
ATOM 2174 N N . ILE A 1 276 ? 22.583 -29.335 -32.782 1.00 39.88 276 ILE A N 1
ATOM 2175 C CA . ILE A 1 276 ? 22.104 -28.942 -31.447 1.00 39.88 276 ILE A CA 1
ATOM 2176 C C . ILE A 1 276 ? 21.040 -29.925 -30.945 1.00 39.88 276 ILE A C 1
ATOM 2178 O O . ILE A 1 276 ? 21.098 -30.329 -29.789 1.00 39.88 276 ILE A O 1
ATOM 2182 N N . TYR A 1 277 ? 20.106 -30.352 -31.800 1.00 40.25 277 TYR A N 1
ATOM 2183 C CA . TYR A 1 277 ? 19.087 -31.335 -31.417 1.00 40.25 277 TYR A CA 1
ATOM 2184 C C . TYR A 1 277 ? 19.680 -32.717 -31.133 1.00 40.25 277 TYR A C 1
ATOM 2186 O O . TYR A 1 277 ? 19.292 -33.350 -30.157 1.00 40.25 277 TYR A O 1
ATOM 2194 N N . LYS A 1 278 ? 20.701 -33.135 -31.890 1.00 39.97 278 LYS A N 1
ATOM 2195 C CA . LYS A 1 278 ? 21.422 -34.387 -31.634 1.00 39.97 278 LYS A CA 1
ATOM 2196 C C . LYS A 1 278 ? 22.169 -34.378 -30.291 1.00 39.97 278 LYS A C 1
ATOM 2198 O O . LYS A 1 278 ? 22.182 -35.382 -29.594 1.00 39.97 278 LYS A O 1
ATOM 2203 N N . MET A 1 279 ? 22.715 -33.228 -29.879 1.00 39.84 279 MET A N 1
ATOM 2204 C CA . MET A 1 279 ? 23.310 -33.064 -28.542 1.00 39.84 279 MET A CA 1
ATOM 2205 C C . MET A 1 279 ? 22.284 -33.099 -27.398 1.00 39.84 279 MET A C 1
ATOM 2207 O O . MET A 1 279 ? 22.660 -33.423 -26.271 1.00 39.84 279 MET A O 1
ATOM 2211 N N . ILE A 1 280 ? 21.028 -32.726 -27.660 1.00 39.38 280 ILE A N 1
ATOM 2212 C CA . ILE A 1 280 ? 19.941 -32.739 -26.670 1.00 39.38 280 ILE A CA 1
ATOM 2213 C C . ILE A 1 280 ? 19.428 -34.171 -26.469 1.00 39.38 280 ILE A C 1
ATOM 2215 O O . ILE A 1 280 ? 19.301 -34.596 -25.324 1.00 39.38 280 ILE A O 1
ATOM 2219 N N . ASP A 1 281 ? 19.233 -34.928 -27.554 1.00 36.94 281 ASP A N 1
ATOM 2220 C CA . ASP A 1 281 ? 18.812 -36.338 -27.493 1.00 36.94 281 ASP A CA 1
ATOM 2221 C C . ASP A 1 281 ? 19.879 -37.250 -26.860 1.00 36.94 281 ASP A C 1
ATOM 2223 O O . ASP A 1 281 ? 19.554 -38.201 -26.157 1.00 36.94 281 ASP A O 1
ATOM 2227 N N . GLU A 1 282 ? 21.169 -36.954 -27.046 1.00 39.03 282 GLU A N 1
ATOM 2228 C CA . GLU A 1 282 ? 22.260 -37.775 -26.495 1.00 39.03 282 GLU A CA 1
ATOM 2229 C C . GLU A 1 282 ? 22.536 -37.526 -24.989 1.00 39.03 282 GLU A C 1
ATOM 2231 O O . GLU A 1 282 ? 23.354 -38.229 -24.397 1.00 39.03 282 GLU A O 1
ATOM 2236 N N . ASN A 1 283 ? 21.854 -36.567 -24.338 1.00 37.75 283 ASN A N 1
ATOM 2237 C CA . ASN A 1 283 ? 22.077 -36.175 -22.931 1.00 37.75 283 ASN A CA 1
ATOM 2238 C C . ASN A 1 283 ? 20.857 -36.393 -22.003 1.00 37.75 283 ASN A C 1
ATOM 2240 O O . ASN A 1 283 ? 20.660 -35.644 -21.042 1.00 37.75 283 ASN A O 1
ATOM 2244 N N . GLU A 1 284 ? 20.076 -37.457 -22.227 1.00 34.16 284 GLU A N 1
ATOM 2245 C CA . GLU A 1 284 ? 18.888 -37.868 -21.439 1.00 34.16 284 GLU A CA 1
ATOM 2246 C C . GLU A 1 284 ? 19.102 -38.070 -19.915 1.00 34.16 284 GLU A C 1
ATOM 2248 O O . GLU A 1 284 ? 18.159 -38.363 -19.182 1.00 34.16 284 GLU A O 1
ATOM 2253 N N . SER A 1 285 ? 20.312 -37.885 -19.378 1.00 31.84 285 SER A N 1
ATOM 2254 C CA . SER A 1 285 ? 20.615 -38.071 -17.952 1.00 31.84 285 SER A CA 1
ATOM 2255 C C . SER A 1 285 ? 20.739 -36.788 -17.118 1.00 31.84 285 SER A C 1
ATOM 2257 O O . SER A 1 285 ? 21.172 -36.861 -15.964 1.00 31.84 285 SER A O 1
ATOM 2259 N N . LEU A 1 286 ? 20.365 -35.611 -17.630 1.00 32.44 286 LEU A N 1
ATOM 2260 C CA . LEU A 1 286 ? 20.260 -34.412 -16.787 1.00 32.44 286 LEU A CA 1
ATOM 2261 C C . LEU A 1 286 ? 18.949 -34.438 -15.992 1.00 32.44 286 LEU A C 1
ATOM 2263 O O . LEU A 1 286 ? 17.897 -33.990 -16.440 1.00 32.44 286 LEU A O 1
ATOM 2267 N N . LYS A 1 287 ? 19.042 -35.000 -14.783 1.00 30.80 287 LYS A N 1
ATOM 2268 C CA . LYS A 1 287 ? 18.010 -34.961 -13.744 1.00 30.80 287 LYS A CA 1
ATOM 2269 C C . LYS A 1 287 ? 17.410 -33.555 -13.605 1.00 30.80 287 LYS A C 1
ATOM 2271 O O . LYS A 1 287 ? 18.131 -32.561 -13.539 1.00 30.80 287 LYS A O 1
ATOM 2276 N N . LEU A 1 288 ? 16.081 -33.527 -13.510 1.00 33.84 288 LEU A N 1
ATOM 2277 C CA . LEU A 1 288 ? 15.199 -32.396 -13.200 1.00 33.84 288 LEU A CA 1
ATOM 2278 C C . LEU A 1 288 ? 15.529 -31.741 -11.840 1.00 33.84 288 LEU A C 1
ATOM 2280 O O . LEU A 1 288 ? 14.768 -31.868 -10.886 1.00 33.84 288 LEU A O 1
ATOM 2284 N N . GLU A 1 289 ? 16.659 -31.044 -11.733 1.00 29.36 289 GLU A N 1
ATOM 2285 C CA . GLU A 1 289 ? 17.066 -30.329 -10.510 1.00 29.36 289 GLU A CA 1
ATOM 2286 C C . GLU A 1 289 ? 17.350 -28.833 -10.735 1.00 29.36 289 GLU A C 1
ATOM 2288 O O . GLU A 1 289 ? 17.787 -28.153 -9.812 1.00 29.36 289 GLU A O 1
ATOM 2293 N N . ASN A 1 290 ? 17.084 -28.279 -11.926 1.00 34.22 290 ASN A N 1
ATOM 2294 C CA . ASN A 1 290 ? 17.450 -26.891 -12.233 1.00 34.22 290 ASN A CA 1
ATOM 2295 C C . ASN A 1 290 ? 16.251 -25.919 -12.177 1.00 34.22 290 ASN A C 1
ATOM 2297 O O . ASN A 1 290 ? 15.228 -26.162 -12.830 1.00 34.22 290 ASN A O 1
ATOM 2301 N N . GLU A 1 291 ? 16.400 -24.810 -11.433 1.00 33.38 291 GLU A N 1
ATOM 2302 C CA . GLU A 1 291 ? 15.412 -23.723 -11.226 1.00 33.38 291 GLU A CA 1
ATOM 2303 C C . GLU A 1 291 ? 14.807 -23.192 -12.541 1.00 33.38 291 GLU A C 1
ATOM 2305 O O . GLU A 1 291 ? 13.630 -22.828 -12.590 1.00 33.38 291 GLU A O 1
ATOM 2310 N N . ASP A 1 292 ? 15.569 -23.233 -13.634 1.00 36.34 292 ASP A N 1
ATOM 2311 C CA . ASP A 1 292 ? 15.144 -22.792 -14.967 1.00 36.34 292 ASP A CA 1
ATOM 2312 C C . ASP A 1 292 ? 13.948 -23.593 -15.525 1.00 36.34 292 ASP A C 1
ATOM 2314 O O . ASP A 1 292 ? 13.111 -23.052 -16.252 1.00 36.34 292 ASP A O 1
ATOM 2318 N N . THR A 1 293 ? 13.808 -24.866 -15.138 1.00 33.38 293 THR A N 1
ATOM 2319 C CA . THR A 1 293 ? 12.701 -25.738 -15.582 1.00 33.38 293 THR A CA 1
ATOM 2320 C C . THR A 1 293 ? 11.394 -25.388 -14.870 1.00 33.38 293 THR A C 1
ATOM 2322 O O . THR A 1 293 ? 10.319 -25.413 -15.474 1.00 33.38 293 THR A O 1
ATOM 2325 N N . TRP A 1 294 ? 11.483 -24.994 -13.594 1.00 35.69 294 TRP A N 1
ATOM 2326 C CA . TRP A 1 294 ? 10.342 -24.492 -12.827 1.00 35.69 294 TRP A CA 1
ATOM 2327 C C . TRP A 1 294 ? 9.865 -23.148 -13.367 1.00 35.69 294 TRP A C 1
ATOM 2329 O O . TRP A 1 294 ? 8.663 -22.961 -13.533 1.00 35.69 294 TRP A O 1
ATOM 2339 N N . HIS A 1 295 ? 10.784 -22.245 -13.720 1.00 37.75 295 HIS A N 1
ATOM 2340 C CA . HIS A 1 295 ? 10.444 -20.962 -14.339 1.00 37.75 295 HIS A CA 1
ATOM 2341 C C . HIS A 1 295 ? 9.727 -21.121 -15.684 1.00 37.75 295 HIS A C 1
ATOM 2343 O O . HIS A 1 295 ? 8.766 -20.395 -15.947 1.00 37.75 295 HIS A O 1
ATOM 2349 N N . LEU A 1 296 ? 10.137 -22.096 -16.501 1.00 35.94 296 LEU A N 1
ATOM 2350 C CA . LEU A 1 296 ? 9.474 -22.403 -17.766 1.00 35.94 296 LEU A CA 1
ATOM 2351 C C . LEU A 1 296 ? 8.041 -22.915 -17.537 1.00 35.94 296 LEU A C 1
ATOM 2353 O O . LEU A 1 296 ? 7.104 -22.326 -18.070 1.00 35.94 296 LEU A O 1
ATOM 2357 N N . LEU A 1 297 ? 7.848 -23.915 -16.666 1.00 32.28 297 LEU A N 1
ATOM 2358 C CA . LEU A 1 297 ? 6.524 -24.455 -16.312 1.00 32.28 297 LEU A CA 1
ATOM 2359 C C . LEU A 1 297 ? 5.580 -23.393 -15.724 1.00 32.28 297 LEU A C 1
ATOM 2361 O O . LEU A 1 297 ? 4.401 -23.340 -16.076 1.00 32.28 297 LEU A O 1
ATOM 2365 N N . PHE A 1 298 ? 6.100 -22.519 -14.859 1.00 36.47 298 PHE A N 1
ATOM 2366 C CA . PHE A 1 298 ? 5.328 -21.448 -14.226 1.00 36.47 298 PHE A CA 1
ATOM 2367 C C . PHE A 1 298 ? 4.941 -20.346 -15.226 1.00 36.47 298 PHE A C 1
ATOM 2369 O O . PHE A 1 298 ? 3.832 -19.814 -15.176 1.00 36.47 298 PHE A O 1
ATOM 2376 N N . SER A 1 299 ? 5.828 -20.026 -16.175 1.00 36.91 299 SER A N 1
ATOM 2377 C CA . SER A 1 299 ? 5.558 -19.031 -17.219 1.00 36.91 299 SER A CA 1
ATOM 2378 C C . SER A 1 299 ? 4.454 -19.456 -18.181 1.00 36.91 299 SER A C 1
ATOM 2380 O O . SER A 1 299 ? 3.629 -18.635 -18.583 1.00 36.91 299 SER A O 1
ATOM 2382 N N . THR A 1 300 ? 4.385 -20.744 -18.514 1.00 33.28 300 THR A N 1
ATOM 2383 C CA . THR A 1 300 ? 3.370 -21.229 -19.444 1.00 33.28 300 THR A CA 1
ATOM 2384 C C . THR A 1 300 ? 2.012 -21.396 -18.774 1.00 33.28 300 THR A C 1
ATOM 2386 O O . THR A 1 300 ? 0.996 -21.168 -19.421 1.00 33.28 300 THR A O 1
ATOM 2389 N N . GLN A 1 301 ? 1.969 -21.668 -17.464 1.00 34.94 301 GLN A N 1
ATOM 2390 C CA . GLN A 1 301 ? 0.734 -21.537 -16.687 1.00 34.94 301 GLN A CA 1
ATOM 2391 C C . GLN A 1 301 ? 0.212 -20.092 -16.755 1.00 34.94 301 GLN A C 1
ATOM 2393 O O . GLN A 1 301 ? -0.928 -19.869 -17.148 1.00 34.94 301 GLN A O 1
ATOM 2398 N N . ILE A 1 302 ? 1.049 -19.086 -16.491 1.00 38.03 302 ILE A N 1
ATOM 2399 C CA . ILE A 1 302 ? 0.627 -17.672 -16.498 1.00 38.03 302 ILE A CA 1
ATOM 2400 C C . ILE A 1 302 ? 0.154 -17.200 -17.882 1.00 38.03 302 ILE A C 1
ATOM 2402 O O . ILE A 1 302 ? -0.856 -16.504 -17.959 1.00 38.03 302 ILE A O 1
ATOM 2406 N N . LYS A 1 303 ? 0.796 -17.631 -18.977 1.00 36.44 303 LYS A N 1
ATOM 2407 C CA . LYS A 1 303 ? 0.332 -17.325 -20.347 1.00 36.44 303 LYS A CA 1
ATOM 2408 C C . LYS A 1 303 ? -1.045 -17.908 -20.669 1.00 36.44 303 LYS A C 1
ATOM 2410 O O . LYS A 1 303 ? -1.805 -17.293 -21.408 1.00 36.44 303 LYS A O 1
ATOM 2415 N N . VAL A 1 304 ? -1.385 -19.064 -20.098 1.00 35.00 304 VAL A N 1
ATOM 2416 C CA . VAL A 1 304 ? -2.705 -19.693 -20.260 1.00 35.00 304 VAL A CA 1
ATOM 2417 C C . VAL A 1 304 ? -3.770 -19.009 -19.387 1.00 35.00 304 VAL A C 1
ATOM 2419 O O . VAL A 1 304 ? -4.927 -18.928 -19.795 1.00 35.00 304 VAL A O 1
ATOM 2422 N N . PHE A 1 305 ? -3.397 -18.473 -18.217 1.00 36.84 305 PHE A N 1
ATOM 2423 C CA . PHE A 1 305 ? -4.338 -17.881 -17.253 1.00 36.84 305 PHE A CA 1
ATOM 2424 C C . PHE A 1 305 ? -4.528 -16.351 -17.376 1.00 36.84 305 PHE A C 1
ATOM 2426 O O . PHE A 1 305 ? -5.586 -15.855 -16.997 1.00 36.84 305 PHE A O 1
ATOM 2433 N N . GLY A 1 306 ? -3.560 -15.595 -17.912 1.00 34.00 306 GLY A N 1
ATOM 2434 C CA . GLY A 1 306 ? -3.588 -14.119 -17.979 1.00 34.00 306 GLY A CA 1
ATOM 2435 C C . GLY A 1 306 ? -4.204 -13.499 -19.245 1.00 34.00 306 GLY A C 1
ATOM 2436 O O . GLY A 1 306 ? -4.353 -12.285 -19.327 1.00 34.00 306 GLY A O 1
ATOM 2437 N N . GLY A 1 307 ? -4.576 -14.305 -20.245 1.00 32.88 307 GLY A N 1
ATOM 2438 C CA . GLY A 1 307 ? -4.918 -13.823 -21.594 1.00 32.88 307 GLY A CA 1
ATOM 2439 C C . GLY A 1 307 ? -6.334 -13.271 -21.825 1.00 32.88 307 GLY A C 1
ATOM 2440 O O . GLY A 1 307 ? -6.664 -12.953 -22.965 1.00 32.88 307 GLY A O 1
ATOM 2441 N N . TYR A 1 308 ? -7.194 -13.153 -20.809 1.00 35.69 308 TYR A N 1
ATOM 2442 C CA . TYR A 1 308 ? -8.621 -12.860 -21.020 1.00 35.69 308 TYR A CA 1
ATOM 2443 C C . TYR A 1 308 ? -9.086 -11.525 -20.441 1.00 35.69 308 TYR A C 1
ATOM 2445 O O . TYR A 1 308 ? -10.013 -11.510 -19.649 1.00 35.69 308 TYR A O 1
ATOM 2453 N N . THR A 1 309 ? -8.518 -10.403 -20.892 1.00 35.44 309 THR A N 1
ATOM 2454 C CA . THR A 1 309 ? -9.219 -9.101 -20.896 1.00 35.44 309 THR A CA 1
ATOM 2455 C C . THR A 1 309 ? -8.512 -8.101 -21.819 1.00 35.44 309 THR A C 1
ATOM 2457 O O . THR A 1 309 ? -7.596 -7.424 -21.372 1.00 35.44 309 THR A O 1
ATOM 2460 N N . TYR A 1 310 ? -8.923 -8.023 -23.093 1.00 26.95 310 TYR A N 1
ATOM 2461 C CA . TYR A 1 310 ? -9.165 -6.806 -23.908 1.00 26.95 310 TYR A CA 1
ATOM 2462 C C . TYR A 1 310 ? -9.077 -7.098 -25.424 1.00 26.95 310 TYR A C 1
ATOM 2464 O O . TYR A 1 310 ? -8.093 -7.637 -25.917 1.00 26.95 310 TYR A O 1
ATOM 2472 N N . ASN A 1 311 ? -10.096 -6.623 -26.154 1.00 31.67 311 ASN A N 1
ATOM 2473 C CA . ASN A 1 311 ? -10.229 -6.514 -27.618 1.00 31.67 311 ASN A CA 1
ATOM 2474 C C . ASN A 1 311 ? -10.316 -7.831 -28.436 1.00 31.67 311 ASN A C 1
ATOM 2476 O O . ASN A 1 311 ? -9.379 -8.625 -28.506 1.00 31.67 311 ASN A O 1
ATOM 2480 N N . SER A 1 312 ? -11.440 -8.023 -29.143 1.00 32.66 312 SER A N 1
ATOM 2481 C CA . SER A 1 312 ? -11.831 -9.283 -29.808 1.00 32.66 312 SER A CA 1
ATOM 2482 C C . SER A 1 312 ? -10.914 -9.738 -30.952 1.00 32.66 312 SER A C 1
ATOM 2484 O O . SER A 1 312 ? -10.896 -10.916 -31.295 1.00 32.66 312 SER A O 1
ATOM 2486 N N . LYS A 1 313 ? -10.105 -8.835 -31.521 1.00 30.91 313 LYS A N 1
ATOM 2487 C CA . LYS A 1 313 ? -9.084 -9.179 -32.528 1.00 30.91 313 LYS A CA 1
ATOM 2488 C C . LYS A 1 313 ? -7.743 -9.608 -31.927 1.00 30.91 313 LYS A C 1
ATOM 2490 O O . LYS A 1 313 ? -6.975 -10.284 -32.600 1.00 30.91 313 LYS A O 1
ATOM 2495 N N . HIS A 1 314 ? -7.446 -9.217 -30.687 1.00 32.62 314 HIS A N 1
ATOM 2496 C CA . HIS A 1 314 ? -6.250 -9.676 -29.971 1.00 32.62 314 HIS A CA 1
ATOM 2497 C C . HIS A 1 314 ? -6.510 -10.996 -29.242 1.00 32.62 314 HIS A C 1
ATOM 2499 O O . HIS A 1 314 ? -5.613 -11.828 -29.180 1.00 32.62 314 HIS A O 1
ATOM 2505 N N . SER A 1 315 ? -7.747 -11.253 -28.802 1.00 34.16 315 SER A N 1
ATOM 2506 C CA . SER A 1 315 ? -8.121 -12.540 -28.208 1.00 34.16 315 SER A CA 1
ATOM 2507 C C . SER A 1 315 ? -7.977 -13.714 -29.177 1.00 34.16 315 SER A C 1
ATOM 2509 O O . SER A 1 315 ? -7.539 -14.772 -28.754 1.00 34.16 315 SER A O 1
ATOM 2511 N N . GLU A 1 316 ? -8.279 -13.554 -30.471 1.00 32.19 316 GLU A N 1
ATOM 2512 C CA . GLU A 1 316 ? -8.078 -14.628 -31.464 1.00 32.19 316 GLU A CA 1
ATOM 2513 C C . GLU A 1 316 ? -6.593 -14.923 -31.717 1.00 32.19 316 GLU A C 1
ATOM 2515 O O . GLU A 1 316 ? -6.204 -16.080 -31.863 1.00 32.19 316 GLU A O 1
ATOM 2520 N N . MET A 1 317 ? -5.750 -13.888 -31.704 1.00 32.44 317 MET A N 1
ATOM 2521 C CA . MET A 1 317 ? -4.307 -14.011 -31.914 1.00 32.44 317 MET A CA 1
ATOM 2522 C C . MET A 1 317 ? -3.606 -14.608 -30.682 1.00 32.44 317 MET A C 1
ATOM 2524 O O . MET A 1 317 ? -2.813 -15.535 -30.820 1.00 32.44 317 MET A O 1
ATOM 2528 N N . CYS A 1 318 ? -3.976 -14.170 -29.473 1.00 35.50 318 CYS A N 1
ATOM 2529 C CA . CYS A 1 318 ? -3.496 -14.744 -28.214 1.00 35.50 318 CYS A CA 1
ATOM 2530 C C . CYS A 1 318 ? -4.032 -16.166 -27.977 1.00 35.50 318 CYS A C 1
ATOM 2532 O O . CYS A 1 318 ? -3.337 -16.987 -27.385 1.00 35.50 318 CYS A O 1
ATOM 2534 N N . LEU A 1 319 ? -5.230 -16.495 -28.478 1.00 37.19 319 LEU A N 1
ATOM 2535 C CA . LEU A 1 319 ? -5.755 -17.861 -28.477 1.00 37.19 319 LEU A CA 1
ATOM 2536 C C . LEU A 1 319 ? -4.962 -18.764 -29.435 1.00 37.19 319 LEU A C 1
ATOM 2538 O O . LEU A 1 319 ? -4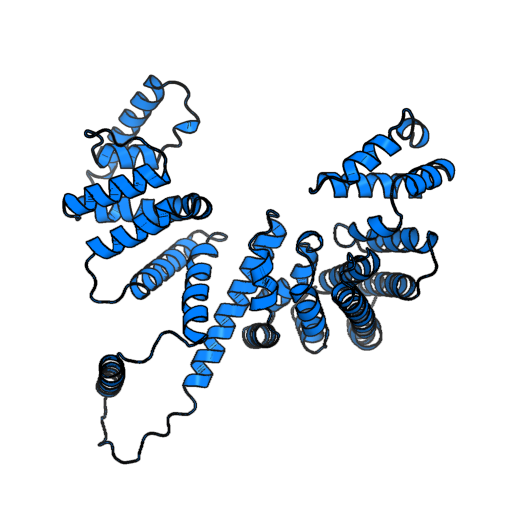.700 -19.912 -29.089 1.00 37.19 319 LEU A O 1
ATOM 2542 N N . GLU A 1 320 ? -4.534 -18.274 -30.604 1.00 41.12 320 GLU A N 1
ATOM 2543 C CA . GLU A 1 320 ? -3.633 -19.023 -31.497 1.00 41.12 320 GLU A CA 1
ATOM 2544 C C . GLU A 1 320 ? -2.208 -19.167 -30.943 1.00 41.12 320 GLU A C 1
ATOM 2546 O O . GLU A 1 320 ? -1.601 -20.229 -31.082 1.00 41.12 320 GLU A O 1
ATOM 2551 N N . GLU A 1 321 ? -1.686 -18.171 -30.230 1.00 41.31 321 GLU A N 1
ATOM 2552 C CA . GLU A 1 321 ? -0.394 -18.283 -29.539 1.00 41.31 321 GLU A CA 1
ATOM 2553 C C . GLU A 1 321 ? -0.455 -19.223 -28.326 1.00 41.31 321 GLU A C 1
ATOM 2555 O O . GLU A 1 321 ? 0.454 -20.033 -28.133 1.00 41.31 321 GLU A O 1
ATOM 2560 N N . ALA A 1 322 ? -1.548 -19.202 -27.557 1.00 39.25 322 ALA A N 1
ATOM 2561 C CA . ALA A 1 322 ? -1.797 -20.161 -26.482 1.00 39.25 322 ALA A CA 1
ATOM 2562 C C . ALA A 1 322 ? -1.987 -21.586 -27.028 1.00 39.25 322 ALA A C 1
ATOM 2564 O O . ALA A 1 322 ? -1.452 -22.533 -26.454 1.00 39.25 322 ALA A O 1
ATOM 2565 N N . LYS A 1 323 ? -2.664 -21.754 -28.177 1.00 42.16 323 LYS A N 1
ATOM 2566 C CA . LYS A 1 323 ? -2.731 -23.033 -28.908 1.00 42.16 323 LYS A CA 1
ATOM 2567 C C . LYS A 1 323 ? -1.333 -23.510 -29.306 1.00 42.16 323 LYS A C 1
ATOM 2569 O O . LYS A 1 323 ? -1.004 -24.665 -29.060 1.00 42.16 323 LYS A O 1
ATOM 2574 N N . GLN A 1 324 ? -0.494 -22.639 -29.869 1.00 42.41 324 GLN A N 1
ATOM 2575 C CA . GLN A 1 324 ? 0.882 -22.967 -30.264 1.00 42.41 324 GLN A CA 1
ATOM 2576 C C . GLN A 1 324 ? 1.772 -23.321 -29.063 1.00 42.41 324 GLN A C 1
ATOM 2578 O O . GLN A 1 324 ? 2.594 -24.224 -29.174 1.00 42.41 324 GLN A O 1
ATOM 2583 N N . GLU A 1 325 ? 1.617 -22.656 -27.917 1.00 41.53 325 GLU A N 1
ATOM 2584 C CA . GLU A 1 325 ? 2.377 -22.961 -26.697 1.00 41.53 325 GLU A CA 1
ATOM 2585 C C . GLU A 1 325 ? 1.896 -24.240 -26.006 1.00 41.53 325 GLU A C 1
ATOM 2587 O O . GLU A 1 325 ? 2.730 -25.063 -25.647 1.00 41.53 325 GLU A O 1
ATOM 2592 N N . ILE A 1 326 ? 0.586 -24.502 -25.924 1.00 39.72 326 ILE A N 1
ATOM 2593 C CA . ILE A 1 326 ? 0.059 -25.791 -25.437 1.00 39.72 326 ILE A CA 1
ATOM 2594 C C . ILE A 1 326 ? 0.543 -26.941 -26.339 1.00 39.72 326 ILE A C 1
ATOM 2596 O O . ILE A 1 326 ? 0.962 -27.978 -25.834 1.00 39.72 326 ILE A O 1
ATOM 2600 N N . ILE A 1 327 ? 0.593 -26.735 -27.661 1.00 38.78 327 ILE A N 1
ATOM 2601 C CA . ILE A 1 327 ? 1.175 -27.686 -28.626 1.00 38.78 327 ILE A CA 1
ATOM 2602 C C . ILE A 1 327 ? 2.691 -27.886 -28.408 1.00 38.78 327 ILE A C 1
ATOM 2604 O O . ILE A 1 327 ? 3.206 -28.965 -28.697 1.00 38.78 327 ILE A O 1
ATOM 2608 N N . LYS A 1 328 ? 3.418 -26.883 -27.892 1.00 38.69 328 LYS A N 1
ATOM 2609 C CA . LYS A 1 328 ? 4.856 -26.975 -27.558 1.00 38.69 328 LYS A CA 1
ATOM 2610 C C . LYS A 1 328 ? 5.135 -27.568 -26.172 1.00 38.69 328 LYS A C 1
ATOM 2612 O O . LYS A 1 328 ? 6.223 -28.098 -25.974 1.00 38.69 328 LYS A O 1
ATOM 2617 N N . MET A 1 329 ? 4.195 -27.481 -25.228 1.00 38.06 329 MET A N 1
ATOM 2618 C CA . MET A 1 329 ? 4.309 -28.085 -23.889 1.00 38.06 329 MET A CA 1
ATOM 2619 C C . MET A 1 329 ? 4.152 -29.606 -23.892 1.00 38.06 329 MET A C 1
ATOM 2621 O O . MET A 1 329 ? 4.465 -30.266 -22.903 1.00 38.06 329 MET A O 1
ATOM 2625 N N . VAL A 1 330 ? 3.647 -30.164 -24.987 1.00 39.41 330 VAL A N 1
ATOM 2626 C CA . VAL A 1 330 ? 3.490 -31.601 -25.162 1.00 39.41 330 VAL A CA 1
ATOM 2627 C C . VAL A 1 330 ? 4.760 -32.146 -25.820 1.00 39.41 330 VAL A C 1
ATOM 2629 O O . VAL A 1 330 ? 5.145 -31.643 -26.881 1.00 39.41 330 VAL A O 1
ATOM 2632 N N . PRO A 1 331 ? 5.428 -33.163 -25.242 1.00 37.53 331 PRO A N 1
ATOM 2633 C CA . PRO A 1 331 ? 6.567 -33.801 -25.888 1.00 37.53 331 PRO A CA 1
ATOM 2634 C C . PRO A 1 331 ? 6.156 -34.259 -27.291 1.00 37.53 331 PRO A C 1
ATOM 2636 O O . PRO A 1 331 ? 5.212 -35.041 -27.443 1.00 37.53 331 PRO A O 1
ATOM 2639 N N . LYS A 1 332 ? 6.832 -33.763 -28.335 1.00 37.97 332 LYS A N 1
ATOM 2640 C CA . LYS A 1 332 ? 6.615 -34.262 -29.699 1.00 37.97 332 LYS A CA 1
ATOM 2641 C C . LYS A 1 332 ? 7.033 -35.732 -29.732 1.00 37.97 332 LYS A C 1
ATOM 2643 O O . LYS A 1 332 ? 8.219 -36.029 -29.788 1.00 37.97 332 LYS A O 1
ATOM 2648 N N . GLY A 1 333 ? 6.045 -36.624 -29.664 1.00 41.91 333 GLY A N 1
ATOM 2649 C CA . GLY A 1 333 ? 6.237 -38.074 -29.611 1.00 41.91 333 GLY A CA 1
ATOM 2650 C C . GLY A 1 333 ? 5.173 -38.836 -28.813 1.00 41.91 333 GLY A C 1
ATOM 2651 O O . GLY A 1 333 ? 5.018 -40.032 -29.034 1.00 41.91 333 GLY A O 1
ATOM 2652 N N . GLU A 1 334 ? 4.402 -38.183 -27.932 1.00 45.91 334 GLU A N 1
ATOM 2653 C CA . GLU A 1 334 ? 3.340 -38.872 -27.177 1.00 45.91 334 GLU A CA 1
ATOM 2654 C C . GLU A 1 334 ? 1.987 -38.884 -27.908 1.00 45.91 334 GLU A C 1
ATOM 2656 O O . GLU A 1 334 ? 1.578 -37.897 -28.525 1.00 45.91 334 GLU A O 1
ATOM 2661 N N . SER A 1 335 ? 1.270 -40.011 -27.818 1.00 54.19 335 SER A N 1
ATOM 2662 C CA . SER A 1 335 ? -0.036 -40.202 -28.458 1.00 54.19 335 SER A CA 1
ATOM 2663 C C . SER A 1 335 ? -1.112 -39.289 -27.857 1.00 54.19 335 SER A C 1
ATOM 2665 O O . SER A 1 335 ? -1.110 -39.000 -26.660 1.00 54.19 335 SER A O 1
ATOM 2667 N N . ILE A 1 336 ? -2.083 -38.876 -28.681 1.00 48.97 336 ILE A N 1
ATOM 2668 C CA . ILE A 1 336 ? -3.238 -38.049 -28.272 1.00 48.97 336 ILE A CA 1
ATOM 2669 C C . ILE A 1 336 ? -3.968 -38.659 -27.056 1.00 48.97 336 ILE A C 1
ATOM 2671 O O . ILE A 1 336 ? -4.417 -37.930 -26.176 1.00 48.97 336 ILE A O 1
ATOM 2675 N N . SER A 1 337 ? -3.998 -39.992 -26.940 1.00 45.94 337 SER A N 1
ATOM 2676 C CA . SER A 1 337 ? -4.559 -40.704 -25.781 1.00 45.94 337 SER A CA 1
ATOM 2677 C C . SER A 1 337 ? -3.909 -40.288 -24.459 1.00 45.94 337 SER A C 1
ATOM 2679 O O . SER A 1 337 ? -4.600 -40.010 -23.484 1.00 45.94 337 SER A O 1
ATOM 2681 N N . ARG A 1 338 ? -2.575 -40.211 -24.419 1.00 52.25 338 ARG A N 1
ATOM 2682 C CA . ARG A 1 338 ? -1.839 -39.903 -23.188 1.00 52.25 338 ARG A CA 1
ATOM 2683 C C . ARG A 1 338 ? -1.941 -38.428 -22.807 1.00 52.25 338 ARG A C 1
ATOM 2685 O O . ARG A 1 338 ? -1.947 -38.084 -21.626 1.00 52.25 338 ARG A O 1
ATOM 2692 N N . GLN A 1 339 ? -2.109 -37.570 -23.812 1.00 56.59 339 GLN A N 1
ATOM 2693 C CA . GLN A 1 339 ? -2.383 -36.144 -23.637 1.00 56.59 339 GLN A CA 1
ATOM 2694 C C . GLN A 1 339 ? -3.743 -35.923 -22.951 1.00 56.59 339 GLN A C 1
ATOM 2696 O O . GLN A 1 339 ? -3.849 -35.120 -22.024 1.00 56.59 339 GLN A O 1
ATOM 2701 N N . LEU A 1 340 ? -4.767 -36.677 -23.362 1.00 50.59 340 LEU A N 1
ATOM 2702 C CA . LEU A 1 340 ? -6.101 -36.637 -22.760 1.00 50.59 340 LEU A CA 1
ATOM 2703 C C . LEU A 1 340 ? -6.114 -37.211 -21.333 1.00 50.59 340 LEU A C 1
ATOM 2705 O O . LEU A 1 340 ? -6.740 -36.627 -20.448 1.00 50.59 340 LEU A O 1
ATOM 2709 N N . ASP A 1 341 ? -5.359 -38.279 -21.069 1.00 53.72 341 ASP A N 1
ATOM 2710 C CA . ASP A 1 341 ? -5.240 -38.865 -19.726 1.00 53.72 341 ASP A CA 1
ATOM 2711 C C . ASP A 1 341 ? -4.641 -37.892 -18.699 1.00 53.72 341 ASP A C 1
ATOM 2713 O O . ASP A 1 341 ? -5.099 -37.816 -17.556 1.00 53.72 341 ASP A O 1
ATOM 2717 N N . LEU A 1 342 ? -3.628 -37.113 -19.089 1.00 50.66 342 LEU A N 1
ATOM 2718 C CA . LEU A 1 342 ? -3.015 -36.112 -18.210 1.00 50.66 342 LEU A CA 1
ATOM 2719 C C . LEU A 1 342 ? -3.995 -34.982 -17.866 1.00 50.66 342 LEU A C 1
ATOM 2721 O O . LEU A 1 342 ? -4.111 -34.596 -16.700 1.00 50.66 342 LEU A O 1
ATOM 2725 N N . LEU A 1 343 ? -4.753 -34.501 -18.854 1.00 52.66 343 LEU A N 1
ATOM 2726 C CA . LEU A 1 343 ? -5.833 -33.528 -18.653 1.00 52.66 343 LEU A CA 1
ATOM 2727 C C . LEU A 1 343 ? -6.909 -34.065 -17.699 1.00 52.66 343 LEU A C 1
ATOM 2729 O O . LEU A 1 343 ? -7.354 -33.347 -16.798 1.00 52.66 343 LEU A O 1
ATOM 2733 N N . HIS A 1 344 ? -7.271 -35.342 -17.837 1.00 53.81 344 HIS A N 1
ATOM 2734 C CA . HIS A 1 344 ? -8.215 -36.005 -16.944 1.00 53.81 344 HIS A CA 1
ATOM 2735 C C . HIS A 1 344 ? -7.716 -36.038 -15.497 1.00 53.81 344 HIS A C 1
ATOM 2737 O O . HIS A 1 344 ? -8.428 -35.614 -14.584 1.00 53.81 344 HIS A O 1
ATOM 2743 N N . GLN A 1 345 ? -6.466 -36.445 -15.276 1.00 53.78 345 GLN A N 1
ATOM 2744 C CA . GLN A 1 345 ? -5.877 -36.504 -13.936 1.00 53.78 345 GLN A CA 1
ATOM 2745 C C . GLN A 1 345 ? -5.809 -35.132 -13.252 1.00 53.78 345 GLN A C 1
ATOM 2747 O O . GLN A 1 345 ? -6.024 -35.041 -12.041 1.00 53.78 345 GLN A O 1
ATOM 2752 N N . VAL A 1 346 ? -5.557 -34.060 -14.009 1.00 47.84 346 VAL A N 1
ATOM 2753 C CA . VAL A 1 346 ? -5.572 -32.682 -13.492 1.00 47.84 346 VAL A CA 1
ATOM 2754 C C . VAL A 1 346 ? -6.994 -32.247 -13.128 1.00 47.84 346 VAL A C 1
ATOM 2756 O O . VAL A 1 346 ? -7.203 -31.685 -12.050 1.00 47.84 346 VAL A O 1
ATOM 2759 N N . SER A 1 347 ? -7.983 -32.564 -13.973 1.00 49.25 347 SER A N 1
ATOM 2760 C CA . SER A 1 347 ? -9.396 -32.227 -13.735 1.00 49.25 347 SER A CA 1
ATOM 2761 C C . SER A 1 347 ? -9.979 -32.879 -12.472 1.00 49.25 347 SER A C 1
ATOM 2763 O O . SER A 1 347 ? -10.834 -32.291 -11.806 1.00 49.25 347 SER A O 1
ATOM 2765 N N . LEU A 1 348 ? -9.472 -34.063 -12.109 1.00 46.00 348 LEU A N 1
ATOM 2766 C CA . LEU A 1 348 ? -9.878 -34.818 -10.922 1.00 46.00 348 LE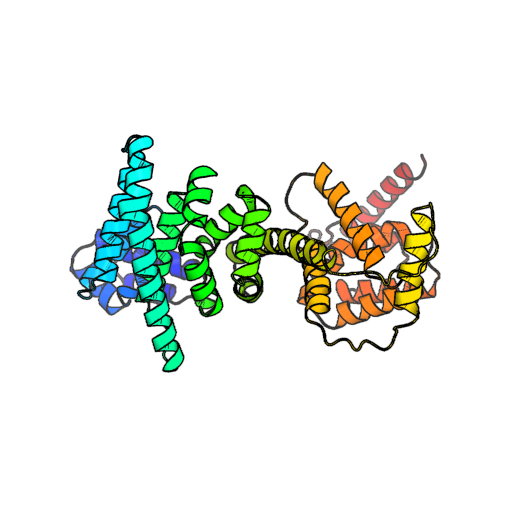U A CA 1
ATOM 2767 C C . LEU A 1 348 ? -9.263 -34.284 -9.618 1.00 46.00 348 LEU A C 1
ATOM 2769 O O . LEU A 1 348 ? -9.833 -34.495 -8.551 1.00 46.00 348 LEU A O 1
ATOM 2773 N N . ARG A 1 349 ? -8.101 -33.616 -9.674 1.00 44.62 349 ARG A N 1
ATOM 2774 C CA . ARG A 1 349 ? -7.308 -33.260 -8.479 1.00 44.62 349 ARG A CA 1
ATOM 2775 C C . ARG A 1 349 ? -7.466 -31.817 -8.003 1.00 44.62 349 ARG A C 1
ATOM 2777 O O . ARG A 1 349 ? -7.142 -31.537 -6.851 1.00 44.62 349 ARG A O 1
ATOM 2784 N N . HIS A 1 350 ? -7.956 -30.904 -8.843 1.00 48.19 350 HIS A N 1
ATOM 2785 C CA . HIS A 1 350 ? -7.959 -29.471 -8.529 1.00 48.19 350 HIS A CA 1
ATOM 2786 C C . HIS A 1 350 ? -9.301 -28.796 -8.860 1.00 48.19 350 HIS A C 1
ATOM 2788 O O . HIS A 1 350 ? -9.547 -28.413 -10.002 1.00 48.19 350 HIS A O 1
ATOM 2794 N N . GLU A 1 351 ? -10.158 -28.585 -7.850 1.00 46.88 351 GLU A N 1
ATOM 2795 C CA . GLU A 1 351 ? -11.457 -27.898 -8.014 1.00 46.88 351 GLU A CA 1
ATOM 2796 C C . GLU A 1 351 ? -11.324 -26.490 -8.611 1.00 46.88 351 GLU A C 1
ATOM 2798 O O . GLU A 1 351 ? -12.104 -26.109 -9.483 1.00 46.88 351 GLU A O 1
ATOM 2803 N N . ASN A 1 352 ? -10.277 -25.760 -8.223 1.00 42.91 352 ASN A N 1
ATOM 2804 C CA . ASN A 1 352 ? -10.017 -24.398 -8.693 1.00 42.91 352 ASN A CA 1
ATOM 2805 C C . ASN A 1 352 ? -9.601 -24.333 -10.174 1.00 42.91 352 ASN A C 1
ATOM 2807 O O . ASN A 1 352 ? -9.671 -23.270 -10.781 1.00 42.91 352 ASN A O 1
ATOM 2811 N N . CYS A 1 353 ? -9.198 -25.458 -10.777 1.00 43.88 353 CYS A N 1
ATOM 2812 C CA . CYS A 1 353 ? -8.869 -25.531 -12.201 1.00 43.88 353 CYS A CA 1
ATOM 2813 C C . CYS A 1 353 ? -10.098 -25.815 -13.074 1.00 43.88 353 CYS A C 1
ATOM 2815 O O . CYS A 1 353 ? -10.020 -25.665 -14.293 1.00 43.88 353 CYS A O 1
ATOM 2817 N N . LYS A 1 354 ? -11.241 -26.202 -12.483 1.00 49.88 354 LYS A N 1
ATOM 2818 C CA . LYS A 1 354 ? -12.427 -26.599 -13.249 1.00 49.88 354 LYS A CA 1
ATOM 2819 C C . LYS A 1 354 ? -12.969 -25.452 -14.100 1.00 49.88 354 LYS A C 1
ATOM 2821 O O . LYS A 1 354 ? -13.261 -25.680 -15.261 1.00 49.88 354 LYS A O 1
ATOM 2826 N N . SER A 1 355 ? -13.063 -24.223 -13.588 1.00 44.81 355 SER A N 1
ATOM 2827 C CA . SER A 1 355 ? -13.596 -23.077 -14.352 1.00 44.81 355 SER A CA 1
ATOM 2828 C C . SER A 1 355 ? -12.754 -22.712 -15.582 1.00 44.81 355 SER A C 1
ATOM 2830 O O . SER A 1 355 ? -13.315 -22.360 -16.616 1.00 44.81 355 SER A O 1
ATOM 2832 N N . VAL A 1 356 ? -11.428 -22.855 -15.499 1.00 42.75 356 VAL A N 1
ATOM 2833 C CA . VAL A 1 356 ? -10.508 -22.558 -16.610 1.00 42.75 356 VAL A CA 1
ATOM 2834 C C . VAL A 1 356 ? -10.427 -23.711 -17.608 1.00 42.75 356 VAL A C 1
ATOM 2836 O O . VAL A 1 356 ? -10.416 -23.497 -18.818 1.00 42.75 356 VAL A O 1
ATOM 2839 N N . LEU A 1 357 ? -10.434 -24.955 -17.123 1.00 50.69 357 LEU A N 1
ATOM 2840 C CA . LEU A 1 357 ? -10.529 -26.123 -17.998 1.00 50.69 357 LEU A CA 1
ATOM 2841 C C . LEU A 1 357 ? -11.845 -26.106 -18.786 1.00 50.69 357 LEU A C 1
ATOM 2843 O O . LEU A 1 357 ? -11.838 -26.422 -19.971 1.00 50.69 357 LEU A O 1
ATOM 2847 N N . LYS A 1 358 ? -12.950 -25.650 -18.175 1.00 54.59 358 LYS A N 1
ATOM 2848 C CA . LYS A 1 358 ? -14.241 -25.465 -18.853 1.00 54.59 358 LYS A CA 1
ATOM 2849 C C . LYS A 1 358 ? -14.149 -24.507 -20.044 1.00 54.59 358 LYS A C 1
ATOM 2851 O O . LYS A 1 358 ? -14.704 -24.829 -21.083 1.00 54.59 358 LYS A O 1
ATOM 2856 N N . SER A 1 359 ? -13.452 -23.374 -19.944 1.00 46.69 359 SER A N 1
ATOM 2857 C CA . SER A 1 359 ? -13.381 -22.402 -21.049 1.00 46.69 359 SER A CA 1
ATOM 2858 C C . SER A 1 359 ? -12.426 -22.819 -22.176 1.00 46.69 359 SER A C 1
ATOM 2860 O O . SER A 1 359 ? -12.693 -22.522 -23.338 1.00 46.69 359 SER A O 1
ATOM 2862 N N . GLY A 1 360 ? -11.340 -23.535 -21.862 1.00 50.06 360 GLY A N 1
ATOM 2863 C CA . GLY A 1 360 ? -10.344 -23.966 -22.854 1.00 50.06 360 GLY A CA 1
ATOM 2864 C C . GLY A 1 360 ? -10.678 -25.264 -23.600 1.00 50.06 360 GLY A C 1
ATOM 2865 O O . GLY A 1 360 ? -10.261 -25.441 -24.744 1.00 50.06 360 GLY A O 1
ATOM 2866 N N . ILE A 1 361 ? -11.430 -26.179 -22.979 1.00 53.75 361 ILE A N 1
ATOM 2867 C CA . ILE A 1 361 ? -11.730 -27.506 -23.544 1.00 53.75 361 ILE A CA 1
ATOM 2868 C C . ILE A 1 361 ? -12.892 -27.467 -24.549 1.00 53.75 361 ILE A C 1
ATOM 2870 O O . ILE A 1 361 ? -12.874 -28.223 -25.519 1.00 53.75 361 ILE A O 1
ATOM 2874 N N . ILE A 1 362 ? -13.868 -26.568 -24.379 1.00 51.03 362 ILE A N 1
ATOM 2875 C CA . ILE A 1 362 ? -15.065 -26.478 -25.241 1.00 51.03 362 ILE A CA 1
ATOM 2876 C C . ILE A 1 362 ? -14.718 -26.286 -26.736 1.00 51.03 362 ILE A C 1
ATOM 2878 O O . ILE A 1 362 ? -15.209 -27.061 -27.557 1.00 51.03 362 ILE A O 1
ATOM 2882 N N . PRO A 1 363 ? -13.810 -25.369 -27.127 1.00 48.91 363 PRO A N 1
ATOM 2883 C CA . PRO A 1 363 ? -13.452 -25.195 -28.539 1.00 48.91 363 PRO A CA 1
ATOM 2884 C C . PRO A 1 363 ? -12.658 -26.377 -29.125 1.00 48.91 363 PRO A C 1
ATOM 2886 O O . PRO A 1 363 ? -12.702 -26.631 -30.329 1.00 48.91 363 PRO A O 1
ATOM 2889 N N . LEU A 1 364 ? -11.911 -27.113 -28.289 1.00 50.28 364 LEU A N 1
ATOM 2890 C CA . LEU A 1 364 ? -11.205 -28.334 -28.703 1.00 50.28 364 LEU A CA 1
ATOM 2891 C C . LEU A 1 364 ? -12.192 -29.480 -28.959 1.00 50.28 364 LEU A C 1
ATOM 2893 O O . LEU A 1 364 ? -12.023 -30.223 -29.928 1.00 50.28 364 LEU A O 1
ATOM 2897 N N . PHE A 1 365 ? -13.242 -29.571 -28.137 1.00 52.47 365 PHE A N 1
ATOM 2898 C CA . PHE A 1 365 ? -14.370 -30.481 -28.336 1.00 52.47 365 PHE A CA 1
ATOM 2899 C C . PHE A 1 365 ? -15.052 -30.238 -29.681 1.00 52.47 365 PHE A C 1
ATOM 2901 O O . PHE A 1 365 ? -15.203 -31.164 -30.470 1.00 52.47 365 PHE A O 1
ATOM 2908 N N . GLU A 1 366 ? -15.420 -28.996 -29.984 1.00 50.16 366 GLU A N 1
ATOM 2909 C CA . GLU A 1 366 ? -16.136 -28.664 -31.221 1.00 50.16 366 GLU A CA 1
ATOM 2910 C C . GLU A 1 366 ? -15.327 -28.996 -32.482 1.00 50.16 366 GLU A C 1
ATOM 2912 O O . GLU A 1 366 ? -15.884 -29.457 -33.479 1.00 50.16 366 GLU A O 1
ATOM 2917 N N . LYS A 1 367 ? -14.004 -28.802 -32.433 1.00 48.88 367 LYS A N 1
ATOM 2918 C CA . LYS A 1 367 ? -13.133 -28.948 -33.604 1.00 48.88 367 LYS A CA 1
ATOM 2919 C C . LYS A 1 367 ? -12.685 -30.385 -33.875 1.00 48.88 367 LYS A C 1
ATOM 2921 O O . LYS A 1 367 ? -12.565 -30.761 -35.039 1.00 48.88 367 LYS A O 1
ATOM 2926 N N . TYR A 1 368 ? -12.392 -31.170 -32.838 1.00 50.06 368 TYR A N 1
ATOM 2927 C CA . TYR A 1 368 ? -11.696 -32.453 -33.008 1.00 50.06 368 TYR A CA 1
ATOM 2928 C C . TYR A 1 368 ? -12.544 -33.684 -32.701 1.00 50.06 368 TYR A C 1
ATOM 2930 O O . TYR A 1 368 ? -12.205 -34.764 -33.174 1.00 50.06 368 TYR A O 1
ATOM 2938 N N . LEU A 1 369 ? -13.671 -33.543 -31.997 1.00 53.22 369 LEU A N 1
ATOM 2939 C CA . LEU A 1 369 ? -14.541 -34.668 -31.637 1.00 53.22 369 LEU A CA 1
ATOM 2940 C C . LEU A 1 369 ? -14.979 -35.554 -32.825 1.00 53.22 369 LEU A C 1
ATOM 2942 O O . LEU A 1 369 ? -14.992 -36.769 -32.644 1.00 53.22 369 LEU A O 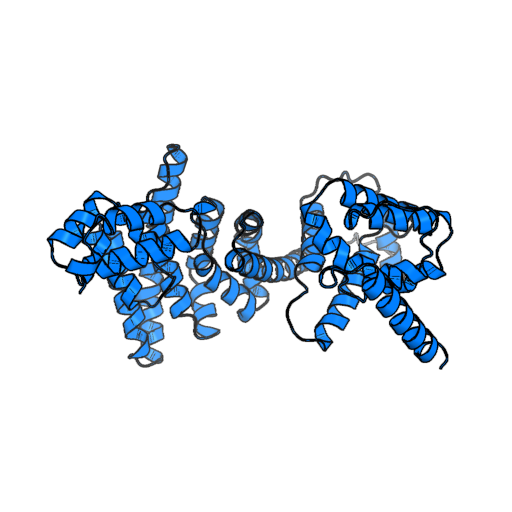1
ATOM 2946 N N . PRO A 1 370 ? -15.251 -35.031 -34.043 1.00 50.12 370 PRO A N 1
ATOM 2947 C CA . PRO A 1 370 ? -15.575 -35.870 -35.205 1.00 50.12 370 PRO A CA 1
ATOM 2948 C C . PRO A 1 370 ? -14.409 -36.724 -35.726 1.00 50.12 370 PRO A C 1
ATOM 2950 O O . PRO A 1 370 ? -14.634 -37.648 -36.501 1.00 50.12 370 PRO A O 1
ATOM 2953 N N . PHE A 1 371 ? -13.173 -36.392 -35.344 1.00 51.16 371 PHE A N 1
ATOM 2954 C CA . PHE A 1 371 ? -11.938 -36.972 -35.882 1.00 51.16 371 PHE A CA 1
ATOM 2955 C C . PHE A 1 371 ? -11.209 -37.876 -34.882 1.00 51.16 371 PHE A C 1
ATOM 2957 O O . PHE A 1 371 ? -10.144 -38.403 -35.196 1.00 51.16 371 PHE A O 1
ATOM 2964 N N . LEU A 1 372 ? -11.756 -38.032 -33.678 1.00 56.34 372 LEU A N 1
ATOM 2965 C CA . LEU A 1 372 ? -11.180 -38.859 -32.626 1.00 56.34 372 LEU A CA 1
ATOM 2966 C C . LEU A 1 372 ? -11.719 -40.284 -32.692 1.00 56.34 372 LEU A C 1
ATOM 2968 O O . LEU A 1 372 ? -12.890 -40.502 -33.000 1.00 56.34 372 LEU A O 1
ATOM 2972 N N . GLU A 1 373 ? -10.868 -41.249 -32.356 1.00 63.16 373 GLU A N 1
ATOM 2973 C CA . GLU A 1 373 ? -11.270 -42.643 -32.179 1.00 63.16 373 GLU A CA 1
ATOM 2974 C C . GLU A 1 373 ? -12.243 -42.781 -30.996 1.00 63.16 373 GLU A C 1
ATOM 2976 O O . GLU A 1 373 ? -12.226 -41.980 -30.059 1.00 63.16 373 GLU A O 1
ATOM 2981 N N . GLU A 1 374 ? -13.101 -43.801 -31.029 1.00 61.06 374 GLU A N 1
ATOM 2982 C CA . GLU A 1 374 ? -14.204 -43.987 -30.074 1.00 61.06 374 GLU A CA 1
ATOM 2983 C C . GLU A 1 374 ? -13.735 -44.011 -28.604 1.00 61.06 374 GLU A C 1
ATOM 2985 O O . GLU A 1 374 ? -14.369 -43.413 -27.732 1.00 61.06 374 GLU A O 1
ATOM 2990 N N . GLU A 1 375 ? -12.571 -44.608 -28.327 1.00 57.22 375 GLU A N 1
ATOM 2991 C CA . GLU A 1 375 ? -11.967 -44.625 -26.988 1.00 57.22 375 GLU A CA 1
ATOM 2992 C C . GLU A 1 375 ? -11.538 -43.226 -26.511 1.00 57.22 375 GLU A C 1
ATOM 2994 O O . GLU A 1 375 ? -11.728 -42.879 -25.344 1.00 57.22 375 GLU A O 1
ATOM 2999 N N . MET A 1 376 ? -11.039 -42.379 -27.417 1.00 51.56 376 MET A N 1
ATOM 3000 C CA . MET A 1 376 ? -10.664 -40.995 -27.106 1.00 51.56 376 MET A CA 1
ATOM 3001 C C . MET A 1 376 ? -11.893 -40.103 -26.920 1.00 51.56 376 MET A C 1
ATOM 3003 O O . MET A 1 376 ? -11.890 -39.229 -26.053 1.00 51.56 376 MET A O 1
ATOM 3007 N N . GLN A 1 377 ? -12.962 -40.341 -27.688 1.00 60.09 377 GLN A N 1
ATOM 3008 C CA . GLN A 1 377 ? -14.247 -39.663 -27.491 1.00 60.09 377 GLN A CA 1
ATOM 3009 C C . GLN A 1 377 ? -14.828 -39.983 -26.107 1.00 60.09 377 GLN A C 1
ATOM 3011 O O . GLN A 1 377 ? -15.321 -39.084 -25.423 1.00 60.09 377 GLN A O 1
ATOM 3016 N N . LYS A 1 378 ? -14.719 -41.242 -25.667 1.00 66.00 378 LYS A N 1
ATOM 3017 C CA . LYS A 1 378 ? -15.166 -41.693 -24.344 1.00 66.00 378 LYS A CA 1
ATOM 3018 C C . LYS A 1 378 ? -14.349 -41.071 -23.206 1.00 66.00 378 LYS A C 1
ATOM 3020 O O . LYS A 1 378 ? -14.935 -40.551 -22.263 1.00 66.00 378 LYS A O 1
ATOM 3025 N N . LEU A 1 379 ? -13.021 -41.043 -23.328 1.00 59.91 379 LEU A N 1
ATOM 3026 C CA . LEU A 1 379 ? -12.142 -40.399 -22.346 1.00 59.91 379 LEU A CA 1
ATOM 3027 C C . LEU A 1 379 ? -12.423 -38.893 -22.227 1.00 59.91 379 LEU A C 1
ATOM 3029 O O . LEU A 1 379 ? -12.482 -38.350 -21.128 1.00 59.91 379 LEU A O 1
ATOM 3033 N N . LEU A 1 380 ? -12.655 -38.214 -23.351 1.00 58.41 380 LEU A N 1
ATOM 3034 C CA . LEU A 1 380 ? -13.069 -36.811 -23.352 1.00 58.41 380 LEU A CA 1
ATOM 3035 C C . LEU A 1 380 ? -14.421 -36.608 -22.665 1.00 58.41 380 LEU A C 1
ATOM 3037 O O . LEU A 1 380 ? -14.550 -35.698 -21.846 1.00 58.41 380 LEU A O 1
ATOM 3041 N N . LEU A 1 381 ? -15.411 -37.456 -22.951 1.00 61.75 381 LEU A N 1
ATOM 3042 C CA . LEU A 1 381 ? -16.711 -37.425 -22.275 1.00 61.75 381 LEU A CA 1
ATOM 3043 C C . LEU A 1 381 ? -16.570 -37.579 -20.752 1.00 61.75 381 LEU A C 1
ATOM 3045 O O . LEU A 1 381 ? -17.209 -36.827 -20.020 1.00 61.75 381 LEU A O 1
ATOM 3049 N N . ASP A 1 382 ? -15.683 -38.452 -20.273 1.00 62.44 382 ASP A N 1
ATOM 3050 C CA . ASP A 1 382 ? -15.422 -38.633 -18.838 1.00 62.44 382 ASP A CA 1
ATOM 3051 C C . ASP A 1 382 ? -14.779 -37.386 -18.194 1.00 62.44 382 ASP A C 1
ATOM 3053 O O . ASP A 1 382 ? -15.198 -36.948 -17.114 1.00 62.44 382 ASP A O 1
ATOM 3057 N N . ILE A 1 383 ? -13.822 -36.745 -18.882 1.00 60.72 383 ILE A N 1
ATOM 3058 C CA . ILE A 1 383 ? -13.232 -35.458 -18.465 1.00 60.72 383 ILE A CA 1
ATOM 3059 C C . ILE A 1 383 ? -14.322 -34.388 -18.357 1.00 60.72 383 ILE A C 1
ATOM 3061 O O . ILE A 1 383 ? -14.386 -33.638 -17.381 1.00 60.72 383 ILE A O 1
ATOM 3065 N N . PHE A 1 384 ? -15.210 -34.327 -19.346 1.00 60.44 384 PHE A N 1
ATOM 3066 C CA . PHE A 1 384 ? -16.288 -33.348 -19.400 1.00 60.44 384 PHE A CA 1
ATOM 3067 C C . PHE A 1 384 ? -17.318 -33.570 -18.287 1.00 60.44 384 PHE A C 1
ATOM 3069 O O . PHE A 1 384 ? -17.638 -32.644 -17.540 1.00 60.44 384 PHE A O 1
ATOM 3076 N N . SER A 1 385 ? -17.777 -34.807 -18.104 1.00 62.03 385 SER A N 1
ATOM 3077 C CA . SER A 1 385 ? -18.659 -35.197 -17.003 1.00 62.03 385 SER A CA 1
ATOM 3078 C C . SER A 1 385 ? -18.074 -34.824 -15.639 1.00 62.03 385 SER A C 1
ATOM 3080 O O . SER A 1 385 ? -18.785 -34.281 -14.793 1.00 62.03 385 SER A O 1
ATOM 3082 N N . THR A 1 386 ? -16.764 -35.006 -15.456 1.00 63.81 386 THR A N 1
ATOM 3083 C CA . THR A 1 386 ? -16.034 -34.641 -14.231 1.00 63.81 386 THR A CA 1
ATOM 3084 C C . THR A 1 386 ? -15.945 -33.126 -14.017 1.00 63.81 386 THR A C 1
ATOM 3086 O O . THR A 1 386 ? -16.124 -32.627 -12.899 1.00 63.81 386 THR A O 1
ATOM 3089 N N . LEU A 1 387 ? -15.677 -32.365 -15.081 1.00 54.25 387 LEU A N 1
ATOM 3090 C CA . LEU A 1 387 ? -15.560 -30.907 -15.021 1.00 54.25 387 LEU A CA 1
ATOM 3091 C C . LEU A 1 387 ? -16.908 -30.229 -14.759 1.00 54.25 387 LEU A C 1
ATOM 3093 O O . LEU A 1 387 ? -16.977 -29.269 -13.987 1.00 54.25 387 LEU A O 1
ATOM 3097 N N . PHE A 1 388 ? -17.979 -30.722 -15.381 1.00 57.31 388 PHE A N 1
ATOM 3098 C CA . PHE A 1 388 ? -19.314 -30.120 -15.331 1.00 57.31 388 PHE A CA 1
ATOM 3099 C C . PHE A 1 388 ? -20.273 -30.798 -14.349 1.00 57.31 388 PHE A C 1
ATOM 3101 O O . PHE A 1 388 ? -21.396 -30.328 -14.191 1.00 57.31 388 PHE A O 1
ATOM 3108 N N . ASN A 1 389 ? -19.824 -31.835 -13.638 1.00 63.97 389 ASN A N 1
ATOM 3109 C CA . ASN A 1 389 ? -20.637 -32.595 -12.685 1.00 63.97 389 ASN A CA 1
ATOM 3110 C C . ASN A 1 389 ? -21.893 -33.224 -13.333 1.00 63.97 389 ASN A C 1
ATOM 3112 O O . ASN A 1 389 ? -22.949 -33.333 -12.709 1.00 63.97 389 ASN A O 1
ATOM 3116 N N . ILE A 1 390 ? -21.780 -33.636 -14.599 1.00 61.09 390 ILE A N 1
ATOM 3117 C CA . ILE A 1 390 ? -22.864 -34.256 -15.371 1.00 61.09 390 ILE A CA 1
ATOM 3118 C C . ILE A 1 390 ? -22.706 -35.773 -15.275 1.00 61.09 390 ILE A C 1
ATOM 3120 O O . ILE A 1 390 ? -21.664 -36.308 -15.655 1.00 61.09 390 ILE A O 1
ATOM 3124 N N . LYS A 1 391 ? -23.736 -36.482 -14.797 1.00 54.06 391 LYS A N 1
ATOM 3125 C CA . LYS A 1 391 ? -23.741 -37.951 -14.821 1.00 54.06 391 LYS A CA 1
ATOM 3126 C C . LYS A 1 391 ? -23.697 -38.424 -16.280 1.00 54.06 391 LYS A C 1
ATOM 3128 O O . LYS A 1 391 ? -24.567 -38.014 -17.047 1.00 54.06 391 LYS A O 1
ATOM 3133 N N . PRO A 1 392 ? -22.712 -39.244 -16.679 1.00 50.59 392 PRO A N 1
ATOM 3134 C CA . PRO A 1 392 ? -22.666 -39.769 -18.033 1.00 50.59 392 PRO A CA 1
ATOM 3135 C C . PRO A 1 392 ? -23.818 -40.763 -18.205 1.00 50.59 392 PRO A C 1
ATOM 3137 O O . PRO A 1 392 ? -23.746 -41.890 -17.724 1.00 50.59 392 PRO A O 1
ATOM 3140 N N . ASP A 1 393 ? -24.897 -40.345 -18.862 1.00 51.50 393 ASP A N 1
ATOM 3141 C CA . ASP A 1 393 ? -25.853 -41.298 -19.421 1.00 51.50 393 ASP A CA 1
ATOM 3142 C C . ASP A 1 393 ? -25.264 -41.856 -20.717 1.00 51.50 393 ASP A C 1
ATOM 3144 O O . ASP A 1 393 ? -24.811 -41.104 -21.585 1.00 51.50 393 ASP A O 1
ATOM 3148 N N . HIS A 1 394 ? -25.294 -43.181 -20.865 1.00 43.53 394 HIS A N 1
ATOM 3149 C CA . HIS A 1 394 ? -24.685 -43.911 -21.983 1.00 43.53 394 HIS A CA 1
ATOM 3150 C C . HIS A 1 394 ? -25.250 -43.555 -23.378 1.00 43.53 394 HIS A C 1
ATOM 3152 O O . HIS A 1 394 ? -24.743 -44.048 -24.382 1.00 43.53 394 HIS A O 1
ATOM 3158 N N . GLU A 1 395 ? -26.260 -42.684 -23.472 1.00 43.16 395 GLU A N 1
ATOM 3159 C CA . GLU A 1 395 ? -26.917 -42.293 -24.726 1.00 43.16 395 GLU A CA 1
ATOM 3160 C C . GLU A 1 395 ? -26.700 -40.827 -25.151 1.00 43.16 395 GLU A C 1
ATOM 3162 O O . GLU A 1 395 ? -27.292 -40.368 -26.140 1.00 43.16 395 GLU A O 1
ATOM 3167 N N . ILE A 1 396 ? -25.858 -40.052 -24.454 1.00 48.47 396 ILE A N 1
ATOM 3168 C CA . ILE A 1 396 ? -25.597 -38.660 -24.851 1.00 48.47 396 ILE A CA 1
ATOM 3169 C C . ILE A 1 396 ? -24.699 -38.637 -26.096 1.00 48.47 396 ILE A C 1
ATOM 3171 O O . ILE A 1 396 ? -23.475 -38.687 -26.025 1.00 48.47 396 ILE A O 1
ATOM 3175 N N . LYS A 1 397 ? -25.327 -38.535 -27.274 1.00 51.00 397 LYS A N 1
ATOM 3176 C CA . LYS A 1 397 ? -24.617 -38.354 -28.548 1.00 51.00 397 LYS A CA 1
ATOM 3177 C C . LYS A 1 397 ? -23.862 -37.008 -28.566 1.00 51.00 397 LYS A C 1
ATOM 3179 O O . LYS A 1 397 ? -24.455 -36.004 -28.169 1.00 51.00 397 LYS A O 1
ATOM 3184 N N . PRO A 1 398 ? -22.640 -36.942 -29.130 1.00 44.78 398 PRO A N 1
ATOM 3185 C CA . PRO A 1 398 ? -21.805 -35.735 -29.256 1.00 44.78 398 PRO A CA 1
ATOM 3186 C C . PRO A 1 398 ? -22.540 -34.440 -29.647 1.00 44.78 398 PRO A C 1
ATOM 3188 O O . PRO A 1 398 ? -22.324 -33.383 -29.063 1.00 44.78 398 PRO A O 1
ATOM 3191 N N . ILE A 1 399 ? -23.488 -34.534 -30.586 1.00 41.19 399 ILE A N 1
ATOM 3192 C CA . ILE A 1 399 ? -24.302 -33.406 -31.071 1.00 41.19 399 ILE A CA 1
ATOM 3193 C C . ILE A 1 399 ? -25.240 -32.830 -29.992 1.00 41.19 399 ILE A C 1
ATOM 3195 O O . ILE A 1 399 ? -25.473 -31.624 -29.973 1.00 41.19 399 ILE A O 1
ATOM 3199 N N . LYS A 1 400 ? -25.769 -33.655 -29.074 1.00 42.78 400 LYS A N 1
ATOM 3200 C CA . LYS A 1 400 ? -26.565 -33.165 -27.931 1.00 42.78 400 LYS A CA 1
ATOM 3201 C C . LYS A 1 400 ? -25.695 -32.383 -26.941 1.00 42.78 400 LYS A C 1
ATOM 3203 O O . LYS A 1 400 ? -26.180 -31.422 -26.358 1.00 42.78 400 LYS A O 1
ATOM 3208 N N . LEU A 1 401 ? -24.423 -32.762 -26.792 1.00 46.66 401 LEU A N 1
ATOM 3209 C CA . LEU A 1 401 ? -23.467 -32.098 -25.902 1.00 46.66 401 LEU A CA 1
ATOM 3210 C C . LEU A 1 401 ? -23.095 -30.697 -26.421 1.00 46.66 401 LEU A C 1
ATOM 3212 O O . LEU A 1 401 ? -23.111 -29.742 -25.654 1.00 46.66 401 LEU A O 1
ATOM 3216 N N . ILE A 1 402 ? -22.862 -30.559 -27.733 1.00 44.22 402 ILE A N 1
ATOM 3217 C CA . ILE A 1 402 ? -22.578 -29.270 -28.398 1.00 44.22 402 ILE A CA 1
ATOM 3218 C C . ILE A 1 402 ? -23.764 -28.298 -28.279 1.00 44.22 402 ILE A C 1
ATOM 3220 O O . ILE A 1 402 ? -23.579 -27.107 -28.050 1.00 44.22 402 ILE A O 1
ATOM 3224 N N . LEU A 1 403 ? -25.002 -28.794 -28.339 1.00 39.47 403 LEU A N 1
ATOM 3225 C CA . LEU A 1 403 ? -26.187 -27.951 -28.135 1.00 39.47 403 LEU A CA 1
ATOM 3226 C C . LEU A 1 403 ? -26.342 -27.475 -26.677 1.00 39.47 403 LEU A C 1
ATOM 3228 O O . LEU A 1 403 ? -26.783 -26.347 -26.449 1.00 39.47 403 LEU A O 1
ATOM 3232 N N . CYS A 1 404 ? -25.924 -28.276 -25.690 1.00 45.50 404 CYS A N 1
ATOM 3233 C CA . CYS A 1 404 ? -25.857 -27.841 -24.289 1.00 45.50 404 CYS A CA 1
ATOM 3234 C C . CYS A 1 404 ? -24.749 -26.799 -24.034 1.00 45.50 404 CYS A C 1
ATOM 3236 O O . CYS A 1 404 ? -24.858 -26.027 -23.089 1.00 45.50 404 CYS A O 1
ATOM 3238 N N . LEU A 1 405 ? -23.703 -26.757 -24.867 1.00 43.00 405 LEU A N 1
ATOM 3239 C CA . LEU A 1 405 ? -22.554 -25.850 -24.728 1.00 43.00 405 LEU A CA 1
ATOM 3240 C C . LEU A 1 405 ? -22.835 -24.401 -25.154 1.00 43.00 405 LEU A C 1
ATOM 3242 O O . LEU A 1 405 ? -22.173 -23.484 -24.675 1.00 43.00 405 LEU A O 1
ATOM 3246 N N . HIS A 1 406 ? -23.812 -24.177 -26.033 1.00 40.75 406 HIS A N 1
ATOM 3247 C CA . HIS A 1 406 ? -24.154 -22.842 -26.546 1.00 40.75 406 HIS A CA 1
ATOM 3248 C C . HIS A 1 406 ? -25.387 -22.209 -25.900 1.00 40.75 406 HIS A C 1
ATOM 3250 O O . HIS A 1 406 ? -25.793 -21.111 -26.284 1.00 40.75 406 HIS A O 1
ATOM 3256 N N . THR A 1 407 ? -25.987 -22.876 -24.918 1.00 44.47 407 THR A N 1
ATOM 3257 C CA . THR A 1 407 ? -27.231 -22.419 -24.307 1.00 44.47 407 THR A CA 1
ATOM 3258 C C . THR A 1 407 ? -27.062 -22.439 -22.798 1.00 44.47 407 THR A C 1
ATOM 3260 O O . THR A 1 407 ? -26.844 -23.501 -22.221 1.00 44.47 407 THR A O 1
ATOM 3263 N N . ASP A 1 408 ? -27.143 -21.277 -22.147 1.00 47.84 408 ASP A N 1
ATOM 3264 C CA . ASP A 1 408 ? -27.157 -21.216 -20.686 1.00 47.84 408 ASP A CA 1
ATOM 3265 C C . ASP A 1 408 ? -28.514 -21.726 -20.178 1.00 47.84 408 ASP A C 1
ATOM 3267 O O . ASP A 1 408 ? -29.468 -20.980 -19.963 1.00 47.84 408 ASP A O 1
ATOM 3271 N N . LEU A 1 409 ? -28.625 -23.051 -20.070 1.00 44.59 409 LEU A N 1
ATOM 3272 C CA . LEU A 1 409 ? -29.842 -23.748 -19.653 1.00 44.59 409 LEU A CA 1
ATOM 3273 C C . LEU A 1 409 ? -30.130 -23.572 -18.155 1.00 44.59 409 LEU A C 1
ATOM 3275 O O . LEU A 1 409 ? -31.172 -24.026 -17.686 1.00 44.59 409 LEU A O 1
ATOM 3279 N N . SER A 1 410 ? -29.224 -22.931 -17.405 1.00 45.97 410 SER A N 1
ATOM 3280 C CA . SER A 1 410 ? -29.383 -22.688 -15.968 1.00 45.97 410 SER A CA 1
ATOM 3281 C C . SER A 1 410 ? -30.466 -21.653 -15.645 1.00 45.97 410 SER A C 1
ATOM 3283 O O . SER A 1 410 ? -30.924 -21.591 -14.509 1.00 45.97 410 SER A O 1
ATOM 3285 N N . VAL A 1 411 ? -30.909 -20.885 -16.647 1.00 41.91 411 VAL A N 1
ATOM 3286 C CA . VAL A 1 411 ? -31.899 -19.801 -16.510 1.00 41.91 411 VAL A CA 1
ATOM 3287 C C . VAL A 1 411 ? -33.326 -20.253 -16.873 1.00 41.91 411 VAL A C 1
ATOM 3289 O O . VAL A 1 411 ? -34.264 -19.463 -16.813 1.00 41.91 411 VAL A O 1
ATOM 3292 N N . ILE A 1 412 ? -33.514 -21.513 -17.278 1.00 47.97 412 ILE A N 1
ATOM 3293 C CA . ILE A 1 412 ? -34.814 -22.054 -17.697 1.00 47.97 412 ILE A CA 1
ATOM 3294 C C . ILE A 1 412 ? -35.215 -23.143 -16.706 1.00 47.97 412 ILE A C 1
ATOM 3296 O O . ILE A 1 412 ? -34.580 -24.188 -16.651 1.00 47.97 412 ILE A O 1
ATOM 3300 N N . ASP A 1 413 ? -36.271 -22.922 -15.928 1.00 50.12 413 ASP A N 1
ATOM 3301 C CA . ASP A 1 413 ? -36.670 -23.866 -14.871 1.00 50.12 413 ASP A CA 1
ATOM 3302 C C . ASP A 1 413 ? -37.419 -25.101 -15.406 1.00 50.12 413 ASP A C 1
ATOM 3304 O O . ASP A 1 413 ? -37.434 -26.157 -14.775 1.00 50.12 413 ASP A O 1
ATOM 3308 N N . SER A 1 414 ? -38.024 -24.995 -16.591 1.00 68.00 414 SER A N 1
ATOM 3309 C CA . SER A 1 414 ? -38.832 -26.052 -17.208 1.00 68.00 414 SER A CA 1
ATOM 3310 C C . SER A 1 414 ? -37.999 -26.939 -18.135 1.00 68.00 414 SER A C 1
ATOM 3312 O O . SER A 1 414 ? -37.453 -26.482 -19.139 1.00 68.00 414 SER A O 1
ATOM 3314 N N . GLU A 1 415 ? -37.947 -28.241 -17.841 1.00 51.16 415 GLU A N 1
ATOM 3315 C CA . GLU A 1 415 ? -37.282 -29.241 -18.694 1.00 51.16 415 GLU A CA 1
ATOM 3316 C C . GLU A 1 415 ? -37.896 -29.327 -20.099 1.00 51.16 415 GLU A C 1
ATOM 3318 O O . GLU A 1 415 ? -37.191 -29.581 -21.076 1.00 51.16 415 GLU A O 1
ATOM 3323 N N . GLN A 1 416 ? -39.198 -29.062 -20.227 1.00 50.88 416 GLN A N 1
ATOM 3324 C CA . GLN A 1 416 ? -39.873 -29.082 -21.521 1.00 50.88 416 GLN A CA 1
ATOM 3325 C C . GLN A 1 416 ? -39.469 -27.879 -22.386 1.00 50.88 416 GLN A C 1
ATOM 3327 O O . GLN A 1 416 ? -39.212 -28.043 -23.578 1.00 50.88 416 GLN A O 1
ATOM 3332 N N . ASP A 1 417 ? -39.283 -26.710 -21.770 1.00 51.97 417 ASP A N 1
ATOM 3333 C CA . ASP A 1 417 ? -38.844 -25.497 -22.468 1.00 51.97 417 ASP A CA 1
ATOM 3334 C C . ASP A 1 417 ? -37.357 -25.573 -22.845 1.00 51.97 417 ASP A C 1
ATOM 3336 O O . ASP A 1 417 ? -36.967 -25.152 -23.937 1.00 51.97 417 ASP A O 1
ATOM 3340 N N . LYS A 1 418 ? -36.519 -26.198 -21.999 1.00 54.12 418 LYS A N 1
ATOM 3341 C CA . LYS A 1 418 ? -35.133 -26.547 -22.366 1.00 54.12 418 LYS A CA 1
ATOM 3342 C C . LYS A 1 418 ? -35.104 -27.453 -23.594 1.00 54.12 418 LYS A C 1
ATOM 3344 O O . LYS A 1 418 ? -34.297 -27.245 -24.500 1.00 54.12 418 LYS A O 1
ATOM 3349 N N . TYR A 1 419 ? -35.984 -28.452 -23.634 1.00 50.06 419 TYR A N 1
ATOM 3350 C CA . TYR A 1 419 ? -36.049 -29.409 -24.732 1.00 50.06 419 TYR A CA 1
ATOM 3351 C C . TYR A 1 419 ? -36.508 -28.761 -26.048 1.00 50.06 419 TYR A C 1
ATOM 3353 O O . TYR A 1 419 ? -35.890 -28.992 -27.090 1.00 50.06 419 TYR A O 1
ATOM 3361 N N . GLU A 1 420 ? -37.528 -27.899 -26.019 1.00 52.88 420 GLU A N 1
ATOM 3362 C CA . GLU A 1 420 ? -37.974 -27.156 -27.206 1.00 52.88 420 GLU A CA 1
ATOM 3363 C C . GLU A 1 420 ? -36.913 -26.173 -27.718 1.00 52.88 420 GLU A C 1
ATOM 3365 O O . GLU A 1 420 ? -36.672 -26.096 -28.928 1.00 52.88 420 GLU A O 1
ATOM 3370 N N . LEU A 1 421 ? -36.207 -25.484 -26.816 1.00 54.41 421 LEU A N 1
ATOM 3371 C CA . LEU A 1 421 ? -35.115 -24.578 -27.175 1.00 54.41 421 LEU A CA 1
ATOM 3372 C C . LEU A 1 421 ? -33.955 -25.327 -27.850 1.00 54.41 421 LEU A C 1
ATOM 3374 O O . LEU A 1 421 ? -33.427 -24.876 -28.870 1.00 54.41 421 LEU A O 1
ATOM 3378 N N . LEU A 1 422 ? -33.600 -26.511 -27.339 1.00 49.28 422 LEU A N 1
ATOM 3379 C CA . LEU A 1 422 ? -32.589 -27.383 -27.944 1.00 49.28 422 LEU A CA 1
ATOM 3380 C C . LEU A 1 422 ? -33.009 -27.866 -29.344 1.00 49.28 422 LEU A C 1
ATOM 3382 O O . LEU A 1 422 ? -32.165 -27.951 -30.240 1.00 49.28 422 LEU A O 1
ATOM 3386 N N . ILE A 1 423 ? -34.300 -28.139 -29.575 1.00 52.88 423 ILE A N 1
ATOM 3387 C CA . ILE A 1 423 ? -34.823 -28.497 -30.905 1.00 52.88 423 ILE A CA 1
ATOM 3388 C C . ILE A 1 423 ? -34.727 -27.314 -31.877 1.00 52.88 423 ILE A C 1
ATOM 3390 O O . ILE A 1 423 ? -34.259 -27.495 -33.004 1.00 52.88 423 ILE A O 1
ATOM 3394 N N . GLN A 1 424 ? -35.112 -26.106 -31.455 1.00 52.03 424 GLN A N 1
ATOM 3395 C CA . GLN A 1 424 ? -35.032 -24.905 -32.296 1.00 52.03 424 GLN A CA 1
ATOM 3396 C C . GLN A 1 424 ? -33.584 -24.561 -32.676 1.00 52.03 424 GLN A C 1
ATOM 3398 O O . GLN A 1 424 ? -33.300 -24.228 -33.830 1.00 52.03 424 GLN A O 1
ATOM 3403 N N . GLN A 1 425 ? -32.645 -24.694 -31.736 1.00 53.03 425 GLN A N 1
ATOM 3404 C CA . GLN A 1 425 ? -31.222 -24.464 -31.997 1.00 53.03 425 GLN A CA 1
ATOM 3405 C C . GLN A 1 425 ? -30.630 -25.532 -32.919 1.00 53.03 425 GLN A C 1
ATOM 3407 O O . GLN A 1 425 ? -29.895 -25.203 -33.849 1.00 53.03 425 GLN A O 1
ATOM 3412 N N . ARG A 1 426 ? -31.023 -26.803 -32.754 1.00 44.56 426 ARG A N 1
ATOM 3413 C CA . ARG A 1 426 ? -30.637 -27.885 -33.670 1.00 44.56 426 ARG A CA 1
ATOM 3414 C C . ARG A 1 426 ? -31.097 -27.619 -35.106 1.00 44.56 426 ARG A C 1
ATOM 3416 O O . ARG A 1 426 ? -30.349 -27.890 -36.043 1.00 44.56 426 ARG A O 1
ATOM 3423 N N . GLN A 1 427 ? -32.306 -27.087 -35.287 1.00 47.53 427 GLN A N 1
ATOM 3424 C CA . GLN A 1 427 ? -32.830 -26.725 -36.608 1.00 47.53 427 GLN A CA 1
ATOM 3425 C C . GLN A 1 427 ? -32.065 -25.547 -37.231 1.00 47.53 427 GLN A C 1
ATOM 3427 O O . GLN A 1 427 ? -31.724 -25.613 -38.411 1.00 47.53 427 GLN A O 1
ATOM 3432 N N . LYS A 1 428 ? -31.714 -24.519 -36.445 1.00 45.91 428 LYS A N 1
ATOM 3433 C CA . LYS A 1 428 ? -30.842 -23.418 -36.899 1.00 45.91 428 LYS A CA 1
ATOM 3434 C C . LYS A 1 428 ? -29.457 -23.908 -37.317 1.00 45.91 428 LYS A C 1
ATOM 3436 O O . LYS A 1 428 ? -28.964 -23.515 -38.370 1.00 45.91 428 LYS A O 1
ATOM 3441 N N . TYR A 1 429 ? -28.856 -24.798 -36.533 1.00 43.19 429 TYR A N 1
ATOM 3442 C CA . TYR A 1 429 ? -27.515 -25.314 -36.807 1.00 43.19 429 TYR A CA 1
ATOM 3443 C C . TYR A 1 429 ? -27.471 -26.166 -38.082 1.00 43.19 429 TYR A C 1
ATOM 3445 O O . TYR A 1 429 ? -26.569 -26.012 -38.900 1.00 43.19 429 TYR A O 1
ATOM 3453 N N . HIS A 1 430 ? -28.489 -27.002 -38.319 1.00 44.31 430 HIS A N 1
ATOM 3454 C CA . HIS A 1 430 ? -28.605 -27.740 -39.581 1.00 44.31 430 HIS A CA 1
ATOM 3455 C C . HIS A 1 430 ? -28.805 -26.831 -40.802 1.00 44.31 430 HIS A C 1
ATOM 3457 O O . HIS A 1 430 ? -28.437 -27.230 -41.904 1.00 44.31 430 HIS A O 1
ATOM 3463 N N . HIS A 1 431 ? -29.342 -25.620 -40.627 1.00 39.56 431 HIS A N 1
ATOM 3464 C CA . HIS A 1 431 ? -29.461 -24.649 -41.714 1.00 39.56 431 HIS A CA 1
ATOM 3465 C C . HIS A 1 431 ? -28.132 -23.934 -42.013 1.00 39.56 431 HIS A C 1
ATOM 3467 O O . HIS A 1 431 ? -27.839 -23.672 -43.174 1.00 39.56 431 HIS A O 1
ATOM 3473 N N . CYS A 1 432 ? -27.299 -23.690 -40.993 1.00 35.81 432 CYS A N 1
ATOM 3474 C CA . CYS A 1 432 ? -25.980 -23.061 -41.146 1.00 35.81 432 CYS A CA 1
ATOM 3475 C C . CYS A 1 432 ? -24.883 -24.006 -41.662 1.00 35.81 432 CYS A C 1
ATOM 3477 O O . CYS A 1 432 ? -23.931 -23.538 -42.266 1.00 35.81 432 CYS A O 1
ATOM 3479 N N . VAL A 1 433 ? -24.995 -25.316 -41.418 1.00 36.44 433 VAL A N 1
ATOM 3480 C CA . VAL A 1 433 ? -23.997 -26.323 -41.848 1.00 36.44 433 VAL A CA 1
ATOM 3481 C C . VAL A 1 433 ? -24.361 -26.949 -43.211 1.00 36.44 433 VAL A C 1
ATOM 3483 O O . VAL A 1 433 ? -23.617 -27.756 -43.758 1.00 36.44 433 VAL A O 1
ATOM 3486 N N . GLY A 1 434 ? -25.518 -26.581 -43.772 1.00 39.72 434 GLY A N 1
ATOM 3487 C CA . GLY A 1 434 ? -25.983 -26.997 -45.100 1.00 39.72 434 GLY A CA 1
ATOM 3488 C C . GLY A 1 434 ? -25.650 -26.029 -46.247 1.00 39.72 434 GLY A C 1
ATOM 3489 O O . GLY A 1 434 ? -26.203 -26.196 -47.333 1.00 39.72 434 GLY A O 1
ATOM 3490 N N . GLN A 1 435 ? -24.797 -25.028 -46.014 1.00 29.77 435 GLN A N 1
ATOM 3491 C CA . GLN A 1 435 ? -24.176 -24.148 -47.018 1.00 29.77 435 GLN A CA 1
ATOM 3492 C C . GLN A 1 435 ? -22.660 -24.277 -46.900 1.00 29.77 435 GLN A C 1
ATOM 3494 O O . GLN A 1 435 ? -21.992 -24.170 -47.952 1.00 29.77 435 GLN A O 1
#

Sequence (435 aa):
IIDEIAANNFIEKIAFISKAPDETAQRALELLILMAQVGKPQIQHQIEQQVNSLKFLSLIGNSDLKFDERVVNYALKAGDNTDLRNSVKLLQKARELDTVATYKQNKIFHEDIFPSIVALLNSADQIITEQQKKNKPISDIPIGLLNVCSSVINNIIEDNQTVFQIIQTTIPDLVIKILRVLPLVYVKAHHLGFLFSISANAGMQYCQYMYRLGAVQALSRFYVLPGSDVAILTFSTLQNVIDSGLYLISSRSQCQLKLPHNFINPNTAETKRESIYKMIDENESLKLENEDTWHLLFSTQIKVFGGYTYNSKHSEMCLEEAKQEIIKMVPKGESISRQLDLLHQVSLRHENCKSVLKSGIIPLFEKYLPFLEEEMQKLLLDIFSTLFNIKPDHEIKPIKLILCLHTDLSVIDSEQDKYELLIQQRQKYHHCVGQ

Foldseek 3Di:
DLVVCPPDCNLLVLLVQLPDLDVSVLVSLVVLLVSLVPDDVVSVVSNVVSDPLLSLLLNFQVDALVVLLSSLVSNCVVDPDPLSVLLNVLSVLLVCLVVDDPVVSVVCVVVPNQVSLVVLLVVLLVQLVVCVVVVHDRGSRSLSSLSSSLNSLLSPPPDLVSLVVNLVGCNLLSLLSCLLRDDQSSDDLSSLNSLLVNLVHNDLVSLLVSVVSVSLNSLVVNCPPPDPRSNLSSLSSNLSSLVSNVVVVVVVVVPDPPDPPDDDDDPDPVVVVVVVVVVVVVPVPPPPPDPVVVSVVVNLVSLLVNQPDDDPVVSVVSLVVNVVVVVVVDPPPDDPQVVLVVLQVVLQPDLVCLVSCLVNVLVVLVPCLVPDDPVSVVSSVNSVCSSVVPDDDVPCDSLNVNLVSVDPCVPPPDPVVVVVSSVVVVVVVVVVVVD

Organism: NCBI:txid222440

InterPro domains:
  IPR016024 Armadillo-type fold [SSF48371] (111-393)

Secondary structure (DSSP, 8-state):
-HHHHTTTTHHHHHHHHTTSSSHHHHHHHHHHHHHHHHS-HHHHHHHHHHS-GGGGGGGTTSS-HHHHHHHHHHHHTTS--HHHHHHHHHHHHHHHGGGS-HHHHHHHIIIIIHHHHHHHHHHHHHHHHHHHHTTPPPPHHHHHHHHHHHHHHHHH--SHHHHHHHHTSSHHHHHHHHHHHS-GGG--HHHHHHHHHHHHHS-HHHHHHHHHTTHHHHHGGGGG---HHHHHHHHHHHHHHHHHHHHHHHHHHTS-----S------SHHHHHHHHHHHHHTTTT--S--HHHHHHHHHHHHHHHS--SS-HHHHHHHHHHHHHHHHHHS-TT--HHHHHHHHHHHHHH-GGGHHHHHHHHHHHHHHHGGGS-HHHHHHHHHHHHHHHT----TT--HHHHHHHHSS-GGG---HHHHHHHHHHHHHHHHHHS--

Radius of gyration: 28.72 Å; chains: 1; bounding box: 78×69×70 Å

pLDDT: mean 70.4, std 24.01, range [26.95, 98.62]